Protein 1VB3 (pdb70)

GO terms:
  GO:0004795 threonine synthase activity (F, IDA)
  GO:0005829 cytosol (C, IDA)
  GO:0009088 L-threonine biosynthetic process (P, IMP)

Solvent-accessible surface area: 15725 Å² total; per-residue (Å²): 34,95,0,8,0,37,130,64,94,140,23,74,16,34,0,33,93,0,0,49,70,0,5,5,137,111,42,0,7,1,2,0,62,86,32,30,110,40,49,143,76,75,14,57,102,7,12,167,64,80,25,18,26,8,0,0,69,0,0,20,35,10,0,34,149,61,7,65,46,109,53,0,48,116,57,0,123,46,0,7,73,16,78,1,41,24,25,127,16,45,120,42,0,0,0,1,22,0,28,73,4,46,0,5,0,15,31,1,0,0,0,62,0,0,8,41,0,6,38,71,48,28,30,117,133,102,16,14,0,0,0,1,1,14,0,5,13,0,0,1,0,0,54,14,0,114,45,48,131,22,2,77,1,12,0,0,1,3,116,73,86,16,13,69,24,0,36,39,2,0,1,10,26,13,76,22,8,41,4,0,2,0,91,22,41,11,18,31,0,6,52,11,0,36,74,0,13,88,18,98,116,0,58,112,58,19,26,15,1,0,0,6,6,0,0,0,0,6,1,0,0,1,0,0,0,6,0,23,3,2,29,74,11,76,120,153,25,42,114,55,1,0,4,0,0,8,2,8,28,6,8,8,0,3,0,0,4,5,0,66,2,0,20,2,43,6,96,52,6,0,0,0,2,1,34,9,20,2,2,8,63,32,30,142,97,54,47,102,57,55,91,95,33,97,70,23,45,1,14,20,9,10,4,4,100,7,20,0,5,58,4,1,68,18,2,12,146,75,48,154,73,45,54,172,108,5,10,73,24,50,8,60,40,132,51,2,57,101,1,1,88,74,0,75,146,80,68,33,60,3,1,0,3,3,0,0,0,3,29,2,0,65,97,49,17,80,136,70,10,20,0,2,0,0,2,11,1,44,9,0,0,11,62,114,36,2,34,88,8,12,64,69,115,36,131,47,32,74,63,4,47,113,55,27,134,53,97,89,89,30,59,82,27,78,58,23,32,81,34,1,71,142,16,5,59,102,69,133

Organism: Escherichia coli (strain K12) (NCBI:txid83333)

Structure (mmCIF, N/CA/C/O backbone):
data_1VB3
#
_entry.id   1VB3
#
_cell.length_a   86.931
_cell.length_b   86.931
_cell.length_c   141.331
_cell.angle_alpha   90.00
_cell.angle_beta   90.00
_cell.angle_gamma   120.00
#
_symmetry.space_group_name_H-M   'P 31 2 1'
#
loop_
_entity.id
_entity.type
_entity.pdbx_description
1 polymer 'Threonine synthase'
2 non-polymer 'SULFATE ION'
3 non-polymer '2-OXO-5-PHOSPHONOPENTANOIC ACID'
4 water water
#
loop_
_atom_site.group_PDB
_atom_site.id
_atom_site.type_symbol
_atom_site.label_atom_id
_atom_site.label_alt_id
_atom_site.label_comp_id
_atom_site.label_asym_id
_atom_site.label_entity_id
_atom_site.label_seq_id
_atom_site.pdbx_PDB_ins_code
_atom_site.Cartn_x
_atom_site.Cartn_y
_atom_site.Cartn_z
_atom_site.occupancy
_atom_site.B_iso_or_equiv
_atom_site.auth_seq_id
_atom_site.auth_comp_id
_atom_site.auth_asym_id
_atom_site.auth_atom_id
_atom_site.pdbx_PDB_model_num
ATOM 1 N N . MET A 1 1 ? -11.193 46.148 -7.331 1.00 27.21 1 MET A N 1
ATOM 2 C CA . MET A 1 1 ? -9.787 46.366 -6.880 1.00 22.22 1 MET A CA 1
ATOM 3 C C . MET A 1 1 ? -8.958 45.088 -6.941 1.00 25.73 1 MET A C 1
ATOM 4 O O . MET A 1 1 ? -9.493 43.982 -6.874 1.00 26.48 1 MET A O 1
ATOM 9 N N . LYS A 1 2 ? -7.647 45.255 -7.076 1.00 29.91 2 LYS A N 1
ATOM 10 C CA . LYS A 1 2 ? -6.720 44.133 -7.127 1.00 27.76 2 LYS A CA 1
ATOM 11 C C . LYS A 1 2 ? -5.619 44.339 -6.096 1.00 28.03 2 LYS A C 1
ATOM 12 O O . LYS A 1 2 ? -5.133 45.453 -5.909 1.00 29.15 2 LYS A O 1
ATOM 18 N N . LEU A 1 3 ? -5.236 43.258 -5.426 1.00 25.02 3 LEU A N 1
ATOM 19 C CA . LEU A 1 3 ? -4.189 43.301 -4.411 1.00 28.17 3 LEU A CA 1
ATOM 20 C C . LEU A 1 3 ? -3.213 42.162 -4.681 1.00 25.88 3 LEU A C 1
ATOM 21 O O . LEU A 1 3 ? -3.550 41.196 -5.366 1.00 22.93 3 LEU A O 1
ATOM 26 N N . TYR A 1 4 ? -2.003 42.276 -4.145 1.00 22.68 4 TYR A N 1
ATOM 27 C CA . TYR A 1 4 ? -1.009 41.228 -4.320 1.00 24.87 4 TYR A CA 1
ATOM 28 C C . TYR A 1 4 ? -0.235 41.016 -3.029 1.00 22.47 4 TYR A C 1
ATOM 29 O O . TYR A 1 4 ? -0.141 41.915 -2.194 1.00 22.95 4 TYR A O 1
ATOM 38 N N . ASN A 1 5 ? 0.303 39.814 -2.868 1.00 23.63 5 ASN A N 1
ATOM 39 C CA . ASN A 1 5 ? 1.074 39.464 -1.685 1.00 27.33 5 ASN A CA 1
ATOM 40 C C . ASN A 1 5 ? 2.484 40.022 -1.854 1.00 29.01 5 ASN A C 1
ATOM 41 O O . ASN A 1 5 ? 3.157 39.728 -2.844 1.00 27.21 5 ASN A O 1
ATOM 46 N N . LEU A 1 6 ? 2.926 40.832 -0.897 1.00 26.46 6 LEU A N 1
ATOM 47 C CA . LEU A 1 6 ? 4.265 41.406 -0.962 1.00 27.08 6 LEU A CA 1
ATOM 48 C C . LEU A 1 6 ? 5.297 40.293 -1.108 1.00 29.79 6 LEU A C 1
ATOM 49 O O . LEU A 1 6 ? 6.407 40.520 -1.586 1.00 29.73 6 LEU A O 1
ATOM 54 N N . LYS A 1 7 ? 4.917 39.089 -0.693 1.00 31.17 7 LYS A N 1
ATOM 55 C CA . LYS A 1 7 ? 5.797 37.931 -0.771 1.00 33.30 7 LYS A CA 1
ATOM 56 C C . LYS A 1 7 ? 5.608 37.146 -2.068 1.00 34.94 7 LYS A C 1
ATOM 57 O O . LYS A 1 7 ? 6.416 36.281 -2.401 1.00 35.96 7 LYS A O 1
ATOM 63 N N . ASP A 1 8 ? 4.538 37.447 -2.796 1.00 35.78 8 ASP A N 1
ATOM 64 C CA . ASP A 1 8 ? 4.257 36.765 -4.056 1.00 35.71 8 ASP A CA 1
ATOM 65 C C . ASP A 1 8 ? 3.413 37.655 -4.958 1.00 34.11 8 ASP A C 1
ATOM 66 O O . ASP A 1 8 ? 2.186 37.659 -4.865 1.00 33.72 8 ASP A O 1
ATOM 71 N N . HIS A 1 9 ? 4.079 38.404 -5.831 1.00 36.67 9 HIS A N 1
ATOM 72 C CA . HIS A 1 9 ? 3.406 39.314 -6.754 1.00 42.16 9 HIS A CA 1
ATOM 73 C C . HIS A 1 9 ? 2.387 38.633 -7.664 1.00 40.20 9 HIS A C 1
ATOM 74 O O . HIS A 1 9 ? 1.538 39.298 -8.257 1.00 38.04 9 HIS A O 1
ATOM 81 N N . ASN A 1 10 ? 2.473 37.311 -7.777 1.00 38.41 10 ASN A N 1
ATOM 82 C CA . ASN A 1 10 ? 1.549 36.564 -8.621 1.00 41.04 10 ASN A CA 1
ATOM 83 C C . ASN A 1 10 ? 0.292 36.140 -7.869 1.00 40.11 10 ASN A C 1
ATOM 84 O O . ASN A 1 10 ? -0.732 35.842 -8.484 1.00 39.06 10 ASN A O 1
ATOM 89 N N . GLU A 1 11 ? 0.373 36.107 -6.541 1.00 36.19 11 GLU A N 1
ATOM 90 C CA . GLU A 1 11 ? -0.783 35.757 -5.722 1.00 33.37 11 GLU A CA 1
ATOM 91 C C . GLU A 1 11 ? -1.611 37.031 -5.611 1.00 32.65 11 GLU A C 1
ATOM 92 O O . GLU A 1 11 ? -1.242 37.949 -4.879 1.00 33.27 11 GLU A O 1
ATOM 98 N N . GLN A 1 12 ? -2.724 37.090 -6.335 1.00 30.60 12 GLN A N 1
ATOM 99 C CA . GLN A 1 12 ? -3.559 38.285 -6.322 1.00 30.38 12 GLN A CA 1
ATOM 100 C C . GLN A 1 12 ? -4.988 38.034 -5.854 1.00 30.57 12 GLN A C 1
ATOM 101 O O . GLN A 1 12 ? -5.525 36.940 -6.019 1.00 31.06 12 GLN A O 1
ATOM 107 N N . VAL A 1 13 ? -5.600 39.061 -5.272 1.00 24.36 13 VAL A N 1
ATOM 108 C CA . VAL A 1 13 ? -6.970 38.962 -4.786 1.00 24.16 13 VAL A CA 1
ATOM 109 C C . VAL A 1 13 ? -7.682 40.303 -4.905 1.00 27.11 13 VAL A C 1
ATOM 110 O O . VAL A 1 13 ? -7.046 41.354 -4.981 1.00 24.54 13 VAL A O 1
ATOM 114 N N . SER A 1 14 ? -9.008 40.256 -4.924 1.00 21.38 14 SER A N 1
ATOM 115 C CA . SER A 1 14 ? -9.813 41.464 -5.016 1.00 21.94 14 SER A CA 1
ATOM 116 C C . SER A 1 14 ? -9.922 42.077 -3.624 1.00 18.81 14 SER A C 1
ATOM 117 O O . SER A 1 14 ? -9.382 41.539 -2.661 1.00 20.93 14 SER A O 1
ATOM 120 N N . PHE A 1 15 ? -10.614 43.206 -3.518 1.00 21.37 15 PHE A N 1
ATOM 121 C CA . PHE A 1 15 ? -10.788 43.862 -2.228 1.00 21.06 15 PHE A CA 1
ATOM 122 C C . PHE A 1 15 ? -11.618 42.958 -1.324 1.00 23.36 15 PHE A C 1
ATOM 123 O O . PHE A 1 15 ? -11.325 42.809 -0.138 1.00 29.38 15 PHE A O 1
ATOM 131 N N . ALA A 1 16 ? -12.652 42.352 -1.900 1.00 25.69 16 ALA A N 1
ATOM 132 C CA . ALA A 1 16 ? -13.544 41.461 -1.164 1.00 24.70 16 ALA A CA 1
ATOM 133 C C . ALA A 1 16 ? -12.797 40.276 -0.559 1.00 21.77 16 ALA A C 1
ATOM 134 O O . ALA A 1 16 ? -13.021 39.921 0.597 1.00 28.46 16 ALA A O 1
ATOM 136 N N . GLN A 1 17 ? -11.914 39.666 -1.342 1.00 23.28 17 GLN A N 1
ATOM 137 C CA . GLN A 1 17 ? -11.144 38.521 -0.869 1.00 26.99 17 GLN A CA 1
ATOM 138 C C . GLN A 1 17 ? -10.125 38.939 0.184 1.00 26.00 17 GLN A C 1
ATOM 139 O O . GLN A 1 17 ? -9.917 38.236 1.171 1.00 26.51 17 GLN A O 1
ATOM 145 N N . ALA A 1 18 ? -9.487 40.083 -0.034 1.00 25.12 18 ALA A N 1
ATOM 146 C CA . ALA A 1 18 ? -8.494 40.591 0.905 1.00 24.46 18 ALA A CA 1
ATOM 147 C C . ALA A 1 18 ? -9.131 40.881 2.265 1.00 19.86 18 ALA A C 1
ATOM 148 O O . ALA A 1 18 ? -8.546 40.591 3.307 1.00 24.20 18 ALA A O 1
ATOM 150 N N . VAL A 1 19 ? -10.331 41.450 2.242 1.00 20.33 19 VAL A N 1
ATOM 151 C CA . VAL A 1 19 ? -11.049 41.794 3.468 1.00 22.17 19 VAL A CA 1
ATOM 152 C C . VAL A 1 19 ? -11.467 40.588 4.308 1.00 23.90 19 VAL A C 1
ATOM 153 O O . VAL A 1 19 ? -11.438 40.645 5.537 1.00 23.33 19 VAL A O 1
ATOM 157 N N . THR A 1 20 ? -11.853 39.503 3.645 1.00 22.28 20 THR A N 1
ATOM 158 C CA . THR A 1 20 ? -12.298 38.296 4.334 1.00 21.07 20 THR A CA 1
ATOM 159 C C . THR A 1 20 ? -11.179 37.287 4.584 1.00 26.44 20 THR A C 1
ATOM 160 O O . THR A 1 20 ? -11.312 36.398 5.427 1.00 28.55 20 THR A O 1
ATOM 164 N N . GLN A 1 21 ? -10.078 37.427 3.853 1.00 27.94 21 GLN A N 1
ATOM 165 C CA . GLN A 1 21 ? -8.944 36.520 3.997 1.00 25.97 21 GLN A CA 1
ATOM 166 C C . GLN A 1 21 ? -7.904 37.098 4.960 1.00 29.60 21 GLN A C 1
ATOM 167 O O . GLN A 1 21 ? -7.213 36.357 5.665 1.00 24.99 21 GLN A O 1
ATOM 173 N N . GLY A 1 22 ? -7.796 38.423 4.980 1.00 22.75 22 GLY A N 1
ATOM 174 C CA . GLY A 1 22 ? -6.847 39.078 5.861 1.00 23.91 22 GLY A CA 1
ATOM 175 C C . GLY A 1 22 ? -5.405 38.957 5.408 1.00 26.08 22 GLY A C 1
ATOM 176 O O . GLY A 1 22 ? -4.866 39.875 4.787 1.00 22.09 22 GLY A O 1
ATOM 177 N N . LEU A 1 23 ? -4.782 37.824 5.722 1.00 22.46 23 LEU A N 1
ATOM 178 C CA . LEU A 1 23 ? -3.391 37.570 5.358 1.00 20.75 23 LEU A CA 1
ATOM 179 C C . LEU A 1 23 ? -3.241 36.746 4.090 1.00 24.89 23 LEU A C 1
ATOM 180 O O . LEU A 1 23 ? -4.071 35.888 3.787 1.00 23.34 23 LEU A O 1
ATOM 185 N N . GLY A 1 24 ? -2.165 37.012 3.358 1.00 23.85 24 GLY A N 1
ATOM 186 C CA . GLY A 1 24 ? -1.887 36.267 2.147 1.00 26.14 24 GLY A CA 1
ATOM 187 C C . GLY A 1 24 ? -1.069 35.064 2.561 1.00 31.15 24 GLY A C 1
ATOM 188 O O . GLY A 1 24 ? -0.775 34.905 3.747 1.00 31.34 24 GLY A O 1
ATOM 189 N N . LYS A 1 25 ? -0.694 34.220 1.606 1.00 34.61 25 LYS A N 1
ATOM 190 C CA . LYS A 1 25 ? 0.093 33.032 1.920 1.00 39.93 25 LYS A CA 1
ATOM 191 C C . LYS A 1 25 ? 1.415 33.391 2.595 1.00 37.58 25 LYS A C 1
ATOM 192 O O . LYS A 1 25 ? 1.933 34.495 2.419 1.00 33.38 25 LYS A O 1
ATOM 198 N N . ASN A 1 26 ? 1.945 32.451 3.373 1.00 36.04 26 ASN A N 1
ATOM 199 C CA . ASN A 1 26 ? 3.209 32.637 4.081 1.00 33.40 26 ASN A CA 1
ATOM 200 C C . ASN A 1 26 ? 3.231 33.880 4.965 1.00 33.47 26 ASN A C 1
ATOM 201 O O . ASN A 1 26 ? 4.278 34.502 5.148 1.00 29.32 26 ASN A O 1
ATOM 206 N N . GLN A 1 27 ? 2.072 34.236 5.511 1.00 30.43 27 GLN A N 1
ATOM 207 C CA . GLN A 1 27 ? 1.953 35.399 6.387 1.00 31.53 27 GLN A CA 1
ATOM 208 C C . GLN A 1 27 ? 2.414 36.687 5.708 1.00 27.95 27 GLN A C 1
ATOM 209 O O . GLN A 1 27 ? 3.014 37.557 6.343 1.00 27.20 27 GLN A O 1
ATOM 215 N N . GLY A 1 28 ? 2.134 36.799 4.413 1.00 27.59 28 GLY A N 1
ATOM 216 C CA . GLY A 1 28 ? 2.517 37.987 3.674 1.00 24.72 28 GLY A CA 1
ATOM 217 C C . GLY A 1 28 ? 1.372 38.979 3.616 1.00 25.39 28 GLY A C 1
ATOM 218 O O . GLY A 1 28 ? 0.214 38.587 3.480 1.00 24.15 28 GLY A O 1
ATOM 219 N N . LEU A 1 29 ? 1.691 40.264 3.722 1.00 22.18 29 LEU A N 1
ATOM 220 C CA . LEU A 1 29 ? 0.681 41.313 3.686 1.00 21.98 29 LEU A CA 1
ATOM 221 C C . LEU A 1 29 ? 0.264 41.662 2.262 1.00 22.96 29 LEU A C 1
ATOM 222 O O . LEU A 1 29 ? 1.081 41.642 1.340 1.00 26.57 29 LEU A O 1
ATOM 227 N N . PHE A 1 30 ? -1.013 41.986 2.092 1.00 22.47 30 PHE A N 1
ATOM 228 C CA . PHE A 1 30 ? -1.542 42.360 0.787 1.00 23.02 30 PHE A CA 1
ATOM 229 C C . PHE A 1 30 ? -1.248 43.831 0.523 1.00 28.01 30 PHE A C 1
ATOM 230 O O . PHE A 1 30 ? -1.325 44.660 1.431 1.00 23.72 30 PHE A O 1
ATOM 238 N N . PHE A 1 31 ? -0.911 44.149 -0.723 1.00 26.13 31 PHE A N 1
ATOM 239 C CA . PHE A 1 31 ? -0.603 45.521 -1.111 1.00 24.17 31 PHE A CA 1
ATOM 240 C C . PHE A 1 31 ? -1.421 45.888 -2.350 1.00 21.61 31 PHE A C 1
ATOM 241 O O . PHE A 1 31 ? -1.570 45.077 -3.264 1.00 25.19 31 PHE A O 1
ATOM 249 N N . PRO A 1 32 ? -1.966 47.114 -2.393 1.00 21.86 32 PRO A N 1
ATOM 250 C CA . PRO A 1 32 ? -2.765 47.556 -3.542 1.00 25.99 32 PRO A CA 1
ATOM 251 C C . PRO A 1 32 ? -2.007 47.350 -4.850 1.00 27.35 32 PRO A C 1
ATOM 252 O O . PRO A 1 32 ? -0.861 47.779 -4.978 1.00 23.35 32 PRO A O 1
ATOM 256 N N . HIS A 1 33 ? -2.642 46.690 -5.815 1.00 25.08 33 HIS A N 1
ATOM 257 C CA . HIS A 1 33 ? -1.995 46.447 -7.099 1.00 25.55 33 HIS A CA 1
ATOM 258 C C . HIS A 1 33 ? -1.863 47.763 -7.851 1.00 25.78 33 HIS A C 1
ATOM 259 O O . HIS A 1 33 ? -0.869 48.002 -8.536 1.00 22.59 33 HIS A O 1
ATOM 266 N N . ASP A 1 34 ? -2.871 48.617 -7.716 1.00 24.04 34 ASP A N 1
ATOM 267 C CA . ASP A 1 34 ? -2.853 49.912 -8.378 1.00 31.14 34 ASP A CA 1
ATOM 268 C C . ASP A 1 34 ? -2.860 51.025 -7.344 1.00 33.50 34 ASP A C 1
ATOM 269 O O . ASP A 1 34 ? -3.581 50.958 -6.344 1.00 29.46 34 ASP A O 1
ATOM 274 N N . LEU A 1 35 ? -2.043 52.043 -7.584 1.00 33.51 35 LEU A N 1
ATOM 275 C CA . LEU A 1 35 ? -1.963 53.187 -6.691 1.00 31.10 35 LEU A CA 1
ATOM 276 C C . LEU A 1 35 ? -2.622 54.366 -7.394 1.00 28.13 35 LEU A C 1
ATOM 277 O O . LEU A 1 35 ? -1.963 55.134 -8.094 1.00 30.80 35 LEU A O 1
ATOM 282 N N . PRO A 1 36 ? -3.944 54.518 -7.219 1.00 31.15 36 PRO A N 1
ATOM 283 C CA . PRO A 1 36 ? -4.685 55.613 -7.848 1.00 28.08 36 PRO A CA 1
ATOM 284 C C . PRO A 1 36 ? -4.083 56.984 -7.565 1.00 33.70 36 PRO A C 1
ATOM 285 O O . PRO A 1 36 ? -3.422 57.194 -6.544 1.00 30.16 36 PRO A O 1
ATOM 289 N N . GLU A 1 37 ? -4.321 57.910 -8.487 1.00 33.48 37 GLU A N 1
ATOM 290 C CA . GLU A 1 37 ? -3.805 59.265 -8.385 1.00 30.49 37 GLU A CA 1
ATOM 291 C C . GLU A 1 37 ? -4.850 60.299 -8.779 1.00 27.96 37 GLU A C 1
ATOM 292 O O . GLU A 1 37 ? -5.172 60.434 -9.957 1.00 30.54 37 GLU A O 1
ATOM 298 N N . PHE A 1 38 ? -5.382 61.023 -7.801 1.00 27.88 38 PHE A N 1
ATOM 299 C CA . PHE A 1 38 ? -6.363 62.059 -8.097 1.00 29.72 38 PHE A CA 1
ATOM 300 C C . PHE A 1 38 ? -5.618 63.232 -8.717 1.00 31.00 38 PHE A C 1
ATOM 301 O O . PHE A 1 38 ? -4.407 63.367 -8.539 1.00 30.54 38 PHE A O 1
ATOM 309 N N . SER A 1 39 ? -6.336 64.074 -9.449 1.00 29.36 39 SER A N 1
ATOM 310 C CA . SER A 1 39 ? -5.718 65.237 -10.066 1.00 28.44 39 SER A CA 1
ATOM 311 C C . SER A 1 39 ? -5.760 66.378 -9.061 1.00 28.29 39 SER A C 1
ATOM 312 O O . SER A 1 39 ? -6.531 66.345 -8.101 1.00 23.53 39 SER A O 1
ATOM 315 N N . LEU A 1 40 ? -4.926 67.385 -9.286 1.00 33.68 40 LEU A N 1
ATOM 316 C CA . LEU A 1 40 ? -4.874 68.541 -8.407 1.00 33.83 40 LEU A CA 1
ATOM 317 C C . LEU A 1 40 ? -6.251 69.182 -8.264 1.00 32.33 40 LEU A C 1
ATOM 318 O O . LEU A 1 40 ? -6.600 69.691 -7.197 1.00 37.76 40 LEU A O 1
ATOM 323 N N . THR A 1 41 ? -7.035 69.148 -9.339 1.00 34.25 41 THR A N 1
ATOM 324 C CA . THR A 1 41 ? -8.376 69.727 -9.326 1.00 35.36 41 THR A CA 1
ATOM 325 C C . THR A 1 41 ? -9.317 68.886 -8.469 1.00 33.01 41 THR A C 1
ATOM 326 O O . THR A 1 41 ? -10.079 69.419 -7.659 1.00 29.14 41 THR A O 1
ATOM 330 N N . GLU A 1 42 ? -9.266 67.571 -8.656 1.00 28.47 42 GLU A N 1
ATOM 331 C CA . GLU A 1 42 ? -10.107 66.660 -7.890 1.00 29.37 42 GLU A CA 1
ATOM 332 C C . GLU A 1 42 ? -9.772 66.788 -6.407 1.00 23.16 42 GLU A C 1
ATOM 333 O O . GLU A 1 42 ? -10.661 66.928 -5.569 1.00 26.42 42 GLU A O 1
ATOM 339 N N . ILE A 1 43 ? -8.481 66.741 -6.096 1.00 27.08 43 ILE A N 1
ATOM 340 C CA . ILE A 1 43 ? -8.004 66.870 -4.724 1.00 27.20 43 ILE A CA 1
ATOM 341 C C . ILE A 1 43 ? -8.546 68.162 -4.126 1.00 28.58 43 ILE A C 1
ATOM 342 O O . ILE A 1 43 ? -9.056 68.181 -3.007 1.00 34.19 43 ILE A O 1
ATOM 347 N N . ASP A 1 44 ? -8.435 69.239 -4.893 1.00 34.27 44 ASP A N 1
ATOM 348 C CA . ASP A 1 44 ? -8.906 70.550 -4.473 1.00 33.53 44 ASP A CA 1
ATOM 349 C C . ASP A 1 44 ? -10.406 70.509 -4.180 1.00 34.38 44 ASP A C 1
ATOM 350 O O . ASP A 1 44 ? -10.881 71.127 -3.227 1.00 32.83 44 ASP A O 1
ATOM 355 N N . GLU A 1 45 ? -11.144 69.768 -5.001 1.00 35.86 45 GLU A N 1
ATOM 356 C CA . GLU A 1 45 ? -12.590 69.648 -4.839 1.00 33.72 45 GLU A CA 1
ATOM 357 C C . GLU A 1 45 ? -12.993 68.723 -3.689 1.00 35.50 45 GLU A C 1
ATOM 358 O O . GLU A 1 45 ? -13.929 69.023 -2.944 1.00 31.70 45 GLU A O 1
ATOM 364 N N . MET A 1 46 ? -12.291 67.602 -3.546 1.00 28.69 46 MET A N 1
ATOM 365 C CA . MET A 1 46 ? -12.598 66.646 -2.484 1.00 32.63 46 MET A CA 1
ATOM 366 C C . MET A 1 46 ? -12.494 67.271 -1.096 1.00 27.09 46 MET A C 1
ATOM 367 O O . MET A 1 46 ? -13.291 66.971 -0.208 1.00 25.71 46 MET A O 1
ATOM 372 N N . LEU A 1 47 ? -11.504 68.138 -0.918 1.00 28.93 47 LEU A N 1
ATOM 373 C CA . LEU A 1 47 ? -11.276 68.797 0.363 1.00 32.35 47 LEU A CA 1
ATOM 374 C C . LEU A 1 47 ? -12.417 69.714 0.802 1.00 34.49 47 LEU A C 1
ATOM 375 O O . LEU A 1 47 ? -12.518 70.060 1.979 1.00 39.43 47 LEU A O 1
ATOM 380 N N . LYS A 1 48 ? -13.278 70.102 -0.136 1.00 34.19 48 LYS A N 1
ATOM 381 C CA . LYS A 1 48 ? -14.400 70.980 0.184 1.00 33.21 48 LYS A CA 1
ATOM 382 C C . LYS A 1 48 ? -15.637 70.184 0.584 1.00 31.95 48 LYS A C 1
ATOM 383 O O . LYS A 1 48 ? -16.583 70.728 1.151 1.00 28.04 48 LYS A O 1
ATOM 389 N N . LEU A 1 49 ? -15.625 68.892 0.283 1.00 34.65 49 LEU A N 1
ATOM 390 C CA . LEU A 1 49 ? -16.746 68.025 0.619 1.00 35.46 49 LEU A CA 1
ATOM 391 C C . LEU A 1 49 ? -16.689 67.666 2.100 1.00 30.88 49 LEU A C 1
ATOM 392 O O . LEU A 1 49 ? -15.630 67.743 2.722 1.00 29.29 49 LEU A O 1
ATOM 397 N N . ASP A 1 50 ? -17.828 67.284 2.667 1.00 33.49 50 ASP A N 1
ATOM 398 C CA . ASP A 1 50 ? -17.874 66.908 4.074 1.00 33.31 50 ASP A CA 1
ATOM 399 C C . ASP A 1 50 ? -17.004 65.670 4.286 1.00 31.40 50 ASP A C 1
ATOM 400 O O . ASP A 1 50 ? -16.667 64.967 3.334 1.00 29.98 50 ASP A O 1
ATOM 405 N N . PHE A 1 51 ? -16.643 65.414 5.538 1.00 29.85 51 PHE A N 1
ATOM 406 C CA . PHE A 1 51 ? -15.793 64.281 5.889 1.00 28.21 51 PHE A CA 1
ATOM 407 C C . PHE A 1 51 ? -16.269 62.939 5.331 1.00 27.47 51 PHE A C 1
ATOM 408 O O . PHE A 1 51 ? -15.524 62.252 4.632 1.00 27.66 51 PHE A O 1
ATOM 416 N N . VAL A 1 52 ? -17.507 62.570 5.636 1.00 24.26 52 VAL A N 1
ATOM 417 C CA . VAL A 1 52 ? -18.060 61.299 5.177 1.00 27.30 52 VAL A CA 1
ATOM 418 C C . VAL A 1 52 ? -18.022 61.092 3.661 1.00 27.76 52 VAL A C 1
ATOM 419 O O . VAL A 1 52 ? -17.484 60.092 3.183 1.00 23.15 52 VAL A O 1
ATOM 423 N N . THR A 1 53 ? -18.591 62.030 2.907 1.00 32.45 53 THR A N 1
ATOM 424 C CA . THR A 1 53 ? -18.622 61.920 1.450 1.00 26.94 53 THR A CA 1
ATOM 425 C C . THR A 1 53 ? -17.222 61.877 0.855 1.00 26.25 53 THR A C 1
ATOM 426 O O . THR A 1 53 ? -16.963 61.128 -0.087 1.00 25.65 53 THR A O 1
ATOM 430 N N . ARG A 1 54 ? -16.319 62.681 1.405 1.00 22.93 54 ARG A N 1
ATOM 431 C CA . ARG A 1 54 ? -14.950 62.717 0.910 1.00 23.67 54 ARG A CA 1
ATOM 432 C C . ARG A 1 54 ? -14.280 61.362 1.096 1.00 23.48 54 ARG A C 1
ATOM 433 O O . ARG A 1 54 ? -13.645 60.839 0.178 1.00 24.20 54 ARG A O 1
ATOM 441 N N . SER A 1 55 ? -14.420 60.803 2.295 1.00 27.94 55 SER A N 1
ATOM 442 C CA . SER A 1 55 ? -13.826 59.509 2.616 1.00 24.61 55 SER A CA 1
ATOM 443 C C . SER A 1 55 ? -14.302 58.437 1.644 1.00 25.45 55 SER A C 1
ATOM 444 O O . SER A 1 55 ? -13.513 57.610 1.179 1.00 21.83 55 SER A O 1
ATOM 447 N N . ALA A 1 56 ? -15.597 58.462 1.340 1.00 30.36 56 ALA A N 1
ATOM 448 C CA . ALA A 1 56 ? -16.197 57.498 0.423 1.00 25.77 56 ALA A CA 1
ATOM 449 C C . ALA A 1 56 ? -15.489 57.509 -0.928 1.00 24.97 56 ALA A C 1
ATOM 450 O O . ALA A 1 56 ? -15.149 56.454 -1.466 1.00 23.12 56 ALA A O 1
ATOM 452 N N . LYS A 1 57 ? -15.268 58.702 -1.475 1.00 24.41 57 LYS A N 1
ATOM 453 C CA . LYS A 1 57 ? -14.595 58.833 -2.763 1.00 29.06 57 LYS A CA 1
ATOM 454 C C . LYS A 1 57 ? -13.184 58.264 -2.704 1.00 26.05 57 LYS A C 1
ATOM 455 O O . LYS A 1 57 ? -12.799 57.449 -3.541 1.00 29.79 57 LYS A O 1
ATOM 461 N N . ILE A 1 58 ? -12.417 58.699 -1.710 1.00 27.78 58 ILE A N 1
ATOM 462 C CA . ILE A 1 58 ? -11.049 58.231 -1.536 1.00 25.20 58 ILE A CA 1
ATOM 463 C C . ILE A 1 58 ? -11.004 56.709 -1.556 1.00 26.80 58 ILE A C 1
ATOM 464 O O . ILE A 1 58 ? -10.167 56.111 -2.229 1.00 26.50 58 ILE A O 1
ATOM 469 N N . LEU A 1 59 ? -11.914 56.093 -0.808 1.00 27.62 59 LEU A N 1
ATOM 470 C CA . LEU A 1 59 ? -11.988 54.642 -0.718 1.00 24.00 59 LEU A CA 1
ATOM 471 C C . LEU A 1 59 ? -12.417 54.001 -2.031 1.00 21.87 59 LEU A C 1
ATOM 472 O O . LEU A 1 59 ? -11.890 52.958 -2.419 1.00 23.54 59 LEU A O 1
ATOM 477 N N . SER A 1 60 ? -13.373 54.627 -2.712 1.00 21.86 60 SER A N 1
ATOM 478 C CA . SER A 1 60 ? -13.857 54.113 -3.986 1.00 25.27 60 SER A CA 1
ATOM 479 C C . SER A 1 60 ? -12.720 54.107 -5.000 1.00 23.81 60 SER A C 1
ATOM 480 O O . SER A 1 60 ? -12.662 53.246 -5.878 1.00 26.64 60 SER A O 1
ATOM 483 N N . ALA A 1 61 ? -11.813 55.069 -4.868 1.00 22.50 61 ALA A N 1
ATOM 484 C CA . ALA A 1 61 ? -10.674 55.170 -5.771 1.00 22.54 61 ALA A CA 1
ATOM 485 C C . ALA A 1 61 ? -9.886 53.861 -5.794 1.00 22.21 61 ALA A C 1
ATOM 486 O O . ALA A 1 61 ? -9.275 53.515 -6.804 1.00 25.82 61 ALA A O 1
ATOM 488 N N . PHE A 1 62 ? -9.899 53.136 -4.678 1.00 24.87 62 PHE A N 1
ATOM 489 C CA . PHE A 1 62 ? -9.187 51.862 -4.598 1.00 26.29 62 PHE A CA 1
ATOM 490 C C . PHE A 1 62 ? -10.120 50.691 -4.871 1.00 25.60 62 PHE A C 1
ATOM 491 O O . PHE A 1 62 ? -9.867 49.873 -5.756 1.00 24.43 62 PHE A O 1
ATOM 499 N N . ILE A 1 63 ? -11.197 50.620 -4.097 1.00 25.76 63 ILE A N 1
ATOM 500 C CA . ILE A 1 63 ? -12.174 49.546 -4.215 1.00 33.11 63 ILE A CA 1
ATOM 501 C C . ILE A 1 63 ? -12.667 49.332 -5.647 1.00 34.08 63 ILE A C 1
ATOM 502 O O . ILE A 1 63 ? -12.815 48.195 -6.093 1.00 32.82 63 ILE A O 1
ATOM 507 N N . GLY A 1 64 ? -12.922 50.423 -6.361 1.00 31.81 64 GLY A N 1
ATOM 508 C CA . GLY A 1 64 ? -13.374 50.315 -7.737 1.00 31.57 64 GLY A CA 1
ATOM 509 C C . GLY A 1 64 ? -14.804 49.846 -7.941 1.00 30.28 64 GLY A C 1
ATOM 510 O O . GLY A 1 64 ? -15.717 50.259 -7.225 1.00 27.44 64 GLY A O 1
ATOM 511 N N . ASP A 1 65 ? -14.996 48.980 -8.931 1.00 31.25 65 ASP A N 1
ATOM 512 C CA . ASP A 1 65 ? -16.319 48.458 -9.260 1.00 39.02 65 ASP A CA 1
ATOM 513 C C . ASP A 1 65 ? -16.898 47.505 -8.221 1.00 37.62 65 ASP A C 1
ATOM 514 O O . ASP A 1 65 ? -18.118 47.365 -8.120 1.00 36.75 65 ASP A O 1
ATOM 519 N N . GLU A 1 66 ? -16.034 46.849 -7.451 1.00 34.97 66 GLU A N 1
ATOM 520 C CA . GLU A 1 66 ? -16.500 45.900 -6.445 1.00 33.82 66 GLU A CA 1
ATOM 521 C C . GLU A 1 66 ? -17.646 46.452 -5.603 1.00 29.66 66 GLU A C 1
ATOM 522 O O . GLU A 1 66 ? -18.591 45.731 -5.291 1.00 31.52 66 GLU A O 1
ATOM 528 N N . ILE A 1 67 ? -17.568 47.727 -5.237 1.00 28.31 67 ILE A N 1
ATOM 529 C CA . ILE A 1 67 ? -18.623 48.336 -4.432 1.00 28.18 67 ILE A CA 1
ATOM 530 C C . ILE A 1 67 ? -18.969 49.747 -4.900 1.00 30.50 67 ILE A C 1
ATOM 531 O O . ILE A 1 67 ? -18.096 50.608 -5.007 1.00 37.89 67 ILE A O 1
ATOM 536 N N . PRO A 1 68 ? -20.256 50.000 -5.179 1.00 30.97 68 PRO A N 1
ATOM 537 C CA . PRO A 1 68 ? -20.704 51.320 -5.634 1.00 32.53 68 PRO A CA 1
ATOM 538 C C . PRO A 1 68 ? -20.401 52.387 -4.586 1.00 33.95 68 PRO A C 1
ATOM 539 O O . PRO A 1 68 ? -20.697 52.206 -3.405 1.00 32.98 68 PRO A O 1
ATOM 543 N N . GLN A 1 69 ? -19.813 53.496 -5.021 1.00 37.31 69 GLN A N 1
ATOM 544 C CA . GLN A 1 69 ? -19.471 54.585 -4.115 1.00 37.10 69 GLN A CA 1
ATOM 545 C C . GLN A 1 69 ? -20.661 55.029 -3.266 1.00 35.32 69 GLN A C 1
ATOM 546 O O . GLN A 1 69 ? -20.489 55.467 -2.128 1.00 30.89 69 GLN A O 1
ATOM 552 N N . GLU A 1 70 ? -21.865 54.913 -3.819 1.00 37.48 70 GLU A N 1
ATOM 553 C CA . GLU A 1 70 ? -23.075 55.305 -3.101 1.00 38.81 70 GLU A CA 1
ATOM 554 C C . GLU A 1 70 ? -23.243 54.444 -1.851 1.00 36.34 70 GLU A C 1
ATOM 555 O O . GLU A 1 70 ? -23.495 54.956 -0.760 1.00 31.96 70 GLU A O 1
ATOM 561 N N . ILE A 1 71 ? -23.104 53.133 -2.018 1.00 33.96 71 ILE A N 1
ATOM 562 C CA . ILE A 1 71 ? -23.226 52.205 -0.900 1.00 35.77 71 ILE A CA 1
ATOM 563 C C . ILE A 1 71 ? -22.088 52.487 0.073 1.00 31.74 71 ILE A C 1
ATOM 564 O O . ILE A 1 71 ? -22.276 52.496 1.289 1.00 27.69 71 ILE A O 1
ATOM 569 N N . LEU A 1 72 ? -20.909 52.729 -0.485 1.00 29.10 72 LEU A N 1
ATOM 570 C CA . LEU A 1 72 ? -19.721 53.012 0.302 1.00 30.89 72 LEU A CA 1
ATOM 571 C C . LEU A 1 72 ? -19.942 54.228 1.204 1.00 28.15 72 LEU A C 1
ATOM 572 O O . LEU A 1 72 ? -19.407 54.293 2.308 1.00 29.89 72 LEU A O 1
ATOM 577 N N . GLU A 1 73 ? -20.733 55.187 0.731 1.00 29.16 73 GLU A N 1
ATOM 578 C CA . GLU A 1 73 ? -21.024 56.386 1.513 1.00 28.24 73 GLU A CA 1
ATOM 579 C C . GLU A 1 73 ? -21.840 56.033 2.747 1.00 31.99 73 GLU A C 1
ATOM 580 O O . GLU A 1 73 ? -21.604 56.563 3.834 1.00 30.03 73 GLU A O 1
ATOM 586 N N . GLU A 1 74 ? -22.810 55.143 2.564 1.00 27.64 74 GLU A N 1
ATOM 587 C CA . GLU A 1 74 ? -23.675 54.708 3.650 1.00 29.41 74 GLU A CA 1
ATOM 588 C C . GLU A 1 74 ? -22.894 53.959 4.723 1.00 22.19 74 GLU A C 1
ATOM 589 O O . GLU A 1 74 ? -23.082 54.197 5.913 1.00 27.42 74 GLU A O 1
ATOM 595 N N . ARG A 1 75 ? -22.019 53.054 4.297 1.00 25.92 75 ARG A N 1
ATOM 596 C CA . ARG A 1 75 ? -21.219 52.266 5.228 1.00 29.24 75 ARG A CA 1
ATOM 597 C C . ARG A 1 75 ? -20.237 53.146 5.997 1.00 29.14 75 ARG A C 1
ATOM 598 O O . ARG A 1 75 ? -20.019 52.947 7.190 1.00 29.58 75 ARG A O 1
ATOM 606 N N . VAL A 1 76 ? -19.646 54.118 5.306 1.00 32.08 76 VAL A N 1
ATOM 607 C CA . VAL A 1 76 ? -18.695 55.033 5.927 1.00 28.59 76 VAL A CA 1
ATOM 608 C C . VAL A 1 76 ? -19.410 55.964 6.901 1.00 28.73 76 VAL A C 1
ATOM 609 O O . VAL A 1 76 ? -18.899 56.261 7.980 1.00 33.12 76 VAL A O 1
ATOM 613 N N . ARG A 1 77 ? -20.594 56.424 6.514 1.00 29.58 77 ARG A N 1
ATOM 614 C CA . ARG A 1 77 ? -21.372 57.316 7.359 1.00 30.23 77 ARG A CA 1
ATOM 615 C C . ARG A 1 77 ? -21.732 56.597 8.657 1.00 28.83 77 ARG A C 1
ATOM 616 O O . ARG A 1 77 ? -21.879 57.223 9.706 1.00 27.82 77 ARG A O 1
ATOM 624 N N . ALA A 1 78 ? -21.869 55.278 8.578 1.00 25.77 78 ALA A N 1
ATOM 625 C CA . ALA A 1 78 ? -22.206 54.474 9.746 1.00 26.28 78 ALA A CA 1
ATOM 626 C C . ALA A 1 78 ? -20.982 54.294 10.640 1.00 21.12 78 ALA A C 1
ATOM 627 O O . ALA A 1 78 ? -21.080 54.389 11.862 1.00 25.70 78 ALA A O 1
ATOM 629 N N . ALA A 1 79 ? -19.833 54.046 10.018 1.00 20.60 79 ALA A N 1
ATOM 630 C CA . ALA A 1 79 ? -18.581 53.844 10.740 1.00 21.85 79 ALA A CA 1
ATOM 631 C C . ALA A 1 79 ? -18.007 55.142 11.315 1.00 23.20 79 ALA A C 1
ATOM 632 O O . ALA A 1 79 ? -17.764 55.239 12.519 1.00 20.60 79 ALA A O 1
ATOM 634 N N . PHE A 1 80 ? -17.785 56.132 10.454 1.00 17.98 80 PHE A N 1
ATOM 635 C CA . PHE A 1 80 ? -17.238 57.417 10.888 1.00 22.65 80 PHE A CA 1
ATOM 636 C C . PHE A 1 80 ? -18.302 58.275 11.574 1.00 24.10 80 PHE A C 1
ATOM 637 O O . PHE A 1 80 ? -18.621 59.367 11.103 1.00 25.33 80 PHE A O 1
ATOM 645 N N . ALA A 1 81 ? -18.843 57.787 12.685 1.00 28.11 81 ALA A N 1
ATOM 646 C CA . ALA A 1 81 ? -19.874 58.519 13.416 1.00 27.74 81 ALA A CA 1
ATOM 647 C C . ALA A 1 81 ? -19.281 59.556 14.367 1.00 28.28 81 ALA A C 1
ATOM 648 O O . ALA A 1 81 ? -19.913 59.946 15.349 1.00 26.38 81 ALA A O 1
ATOM 650 N N . PHE A 1 82 ? -18.073 60.013 14.064 1.00 29.05 82 PHE A N 1
ATOM 651 C CA . PHE A 1 82 ? -17.394 60.989 14.906 1.00 20.71 82 PHE A CA 1
ATOM 652 C C . PHE A 1 82 ? -16.378 61.776 14.097 1.00 21.45 82 PHE A C 1
ATOM 653 O O . PHE A 1 82 ? -15.867 61.293 13.089 1.00 24.56 82 PHE A O 1
ATOM 661 N N . PRO A 1 83 ? -16.069 63.006 14.531 1.00 22.99 83 PRO A N 1
ATOM 662 C CA . PRO A 1 83 ? -15.105 63.856 13.829 1.00 24.06 83 PRO A CA 1
ATOM 663 C C . PRO A 1 83 ? -13.640 63.53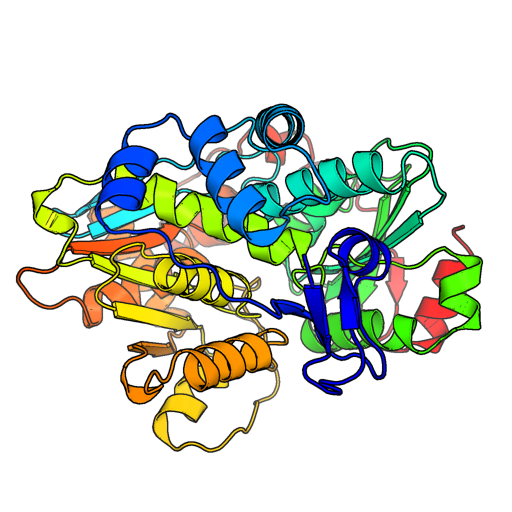1 14.106 1.00 30.39 83 PRO A C 1
ATOM 664 O O . PRO 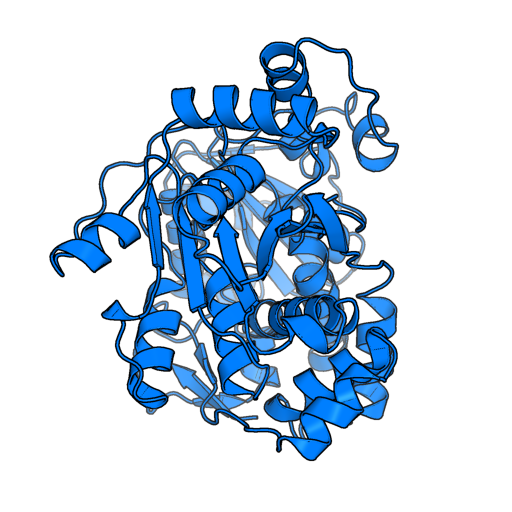A 1 83 ? -13.317 62.670 14.927 1.00 23.46 83 PRO A O 1
ATOM 668 N N . ALA A 1 84 ? -12.769 64.236 13.390 1.00 22.79 84 ALA A N 1
ATOM 669 C CA . ALA A 1 84 ? -11.322 64.109 13.513 1.00 23.41 84 ALA A CA 1
ATOM 670 C C . ALA A 1 84 ? -10.820 65.546 13.415 1.00 26.74 84 ALA A C 1
ATOM 671 O O . ALA A 1 84 ? -10.148 65.920 12.454 1.00 28.60 84 ALA A O 1
ATOM 673 N N . PRO A 1 85 ? -11.157 66.374 14.416 1.00 31.07 85 PRO A N 1
ATOM 674 C CA . PRO A 1 85 ? -10.768 67.785 14.471 1.00 31.25 85 PRO A CA 1
ATOM 675 C C . PRO A 1 85 ? -9.300 68.074 14.734 1.00 32.43 85 PRO A C 1
ATOM 676 O O . PRO A 1 85 ? -8.615 67.331 15.439 1.00 32.61 85 PRO A O 1
ATOM 680 N N . VAL A 1 86 ? -8.828 69.170 14.150 1.00 34.01 86 VAL A N 1
ATOM 681 C CA . VAL A 1 86 ? -7.454 69.608 14.329 1.00 33.45 86 VAL A CA 1
ATOM 682 C C . VAL A 1 86 ? -7.478 70.690 15.398 1.00 34.91 86 VAL A C 1
ATOM 683 O O . VAL A 1 86 ? -8.237 71.654 15.298 1.00 36.59 86 VAL A O 1
ATOM 687 N N . ALA A 1 87 ? -6.662 70.520 16.431 1.00 38.71 87 ALA A N 1
ATOM 688 C CA . ALA A 1 87 ? -6.604 71.494 17.511 1.00 36.06 87 ALA A CA 1
ATOM 689 C C . ALA A 1 87 ? -5.322 72.305 17.411 1.00 33.30 87 ALA A C 1
ATOM 690 O O . ALA A 1 87 ? -4.232 71.746 17.280 1.00 33.99 87 ALA A O 1
ATOM 692 N N . ASN A 1 88 ? -5.460 73.625 17.467 1.00 34.09 88 ASN A N 1
ATOM 693 C CA . ASN A 1 88 ? -4.309 74.514 17.385 1.00 35.75 88 ASN A CA 1
ATOM 694 C C . ASN A 1 88 ? -3.504 74.448 18.675 1.00 32.01 88 ASN A C 1
ATOM 695 O O . ASN A 1 88 ? -3.981 74.857 19.732 1.00 33.83 88 ASN A O 1
ATOM 700 N N . VAL A 1 89 ? -2.288 73.924 18.589 1.00 33.09 89 VAL A N 1
ATOM 701 C CA . VAL A 1 89 ? -1.421 73.828 19.757 1.00 31.28 89 VAL A CA 1
ATOM 702 C C . VAL A 1 89 ? -0.552 75.079 19.790 1.00 30.59 89 VAL A C 1
ATOM 703 O O . VAL A 1 89 ? -0.469 75.767 20.809 1.00 27.76 89 VAL A O 1
ATOM 707 N N . GLU A 1 90 ? 0.085 75.370 18.661 1.00 32.23 90 GLU A N 1
ATOM 708 C CA . GLU A 1 90 ? 0.932 76.549 18.526 1.00 33.15 90 GLU A CA 1
ATOM 709 C C . GLU A 1 90 ? 0.576 77.265 17.229 1.00 35.15 90 GLU A C 1
ATOM 710 O O . GLU A 1 90 ? -0.232 76.772 16.443 1.00 32.47 90 GLU A O 1
ATOM 716 N N . SER A 1 91 ? 1.177 78.428 17.005 1.00 37.04 91 SER A N 1
ATOM 717 C CA . SER A 1 91 ? 0.904 79.192 15.796 1.00 37.07 91 SER A CA 1
ATOM 718 C C . SER A 1 91 ? 1.336 78.421 14.549 1.00 36.30 91 SER A C 1
ATOM 719 O O . SER A 1 91 ? 0.806 78.644 13.461 1.00 39.37 91 SER A O 1
ATOM 722 N N . ASP A 1 92 ? 2.291 77.509 14.712 1.00 30.49 92 ASP A N 1
ATOM 723 C CA . ASP A 1 92 ? 2.790 76.721 13.589 1.00 33.17 92 ASP A CA 1
ATOM 724 C C . ASP A 1 92 ? 2.666 75.218 13.825 1.00 25.66 92 ASP A C 1
ATOM 725 O O . ASP A 1 92 ? 3.354 74.423 13.184 1.00 27.95 92 ASP A O 1
ATOM 730 N N . VAL A 1 93 ? 1.783 74.829 14.739 1.00 31.12 93 VAL A N 1
ATOM 731 C CA . VAL A 1 93 ? 1.586 73.416 15.044 1.00 28.63 93 VAL A CA 1
ATOM 732 C C . VAL A 1 93 ? 0.139 73.074 15.365 1.00 28.63 93 VAL A C 1
ATOM 733 O O . VAL A 1 93 ? -0.531 73.778 16.124 1.00 26.75 93 VAL A O 1
ATOM 737 N N . GLY A 1 94 ? -0.332 71.977 14.784 1.00 26.52 94 GLY A N 1
ATOM 738 C CA . GLY A 1 94 ? -1.690 71.537 15.025 1.00 32.37 94 GLY A CA 1
ATOM 739 C C . GLY A 1 94 ? -1.694 70.076 15.420 1.00 33.63 94 GLY A C 1
ATOM 740 O O . GLY A 1 94 ? -0.787 69.325 15.050 1.00 32.59 94 GLY A O 1
ATOM 741 N N . CYS A 1 95 ? -2.703 69.669 16.183 1.00 35.22 95 CYS A N 1
ATOM 742 C CA . CYS A 1 95 ? -2.815 68.282 16.613 1.00 29.00 95 CYS A CA 1
ATOM 743 C C . CYS A 1 95 ? -4.075 67.646 16.048 1.00 28.40 95 CYS A C 1
ATOM 744 O O . CYS A 1 95 ? -5.188 68.060 16.371 1.00 28.35 95 CYS A O 1
ATOM 747 N N . LEU A 1 96 ? -3.895 66.641 15.197 1.00 28.49 96 LEU A N 1
ATOM 748 C CA . LEU A 1 96 ? -5.023 65.938 14.603 1.00 25.75 96 LEU A CA 1
ATOM 749 C C . LEU A 1 96 ? -5.581 64.964 15.635 1.00 24.63 96 LEU A C 1
ATOM 750 O O . LEU A 1 96 ? -5.083 63.848 15.781 1.00 31.72 96 LEU A O 1
ATOM 755 N N . GLU A 1 97 ? -6.611 65.398 16.354 1.00 29.45 97 GLU A N 1
ATOM 756 C CA . GLU A 1 97 ? -7.232 64.577 17.385 1.00 28.48 97 GLU A CA 1
ATOM 757 C C . GLU A 1 97 ? -8.050 63.428 16.810 1.00 28.07 97 GLU A C 1
ATOM 758 O O . GLU A 1 97 ? -9.126 63.631 16.245 1.00 28.42 97 GLU A O 1
ATOM 764 N N . LEU A 1 98 ? -7.532 62.216 16.973 1.00 25.71 98 LEU A N 1
ATOM 765 C CA . LEU A 1 98 ? -8.194 61.023 16.461 1.00 27.02 98 LEU A CA 1
ATOM 766 C C . LEU A 1 98 ? -8.797 60.159 17.568 1.00 26.15 98 LEU A C 1
ATOM 767 O O . LEU A 1 98 ? -8.929 58.943 17.410 1.00 26.80 98 LEU A O 1
ATOM 772 N N . PHE A 1 99 ? -9.176 60.783 18.679 1.00 23.59 99 PHE A N 1
ATOM 773 C CA . PHE A 1 99 ? -9.748 60.036 19.794 1.00 28.77 99 PHE A CA 1
ATOM 774 C C . PHE A 1 99 ? -11.185 60.411 20.143 1.00 32.02 99 PHE A C 1
ATOM 775 O O . PHE A 1 99 ? -11.629 60.208 21.273 1.00 31.15 99 PHE A O 1
ATOM 783 N N . HIS A 1 100 ? -11.912 60.949 19.170 1.00 31.11 100 HIS A N 1
ATOM 784 C CA . HIS A 1 100 ? -13.303 61.328 19.388 1.00 28.28 100 HIS A CA 1
ATOM 785 C C . HIS A 1 100 ? -14.253 60.183 19.052 1.00 23.22 100 HIS A C 1
ATOM 786 O O . HIS A 1 100 ? -15.452 60.392 18.879 1.00 28.04 100 HIS A O 1
ATOM 793 N N . GLY A 1 101 ? -13.709 58.974 18.961 1.00 22.71 101 GLY A N 1
ATOM 794 C CA . GLY A 1 101 ? -14.524 57.811 18.660 1.00 20.35 101 GLY A CA 1
ATOM 795 C C . GLY A 1 101 ? -14.956 57.101 19.933 1.00 22.93 101 GLY A C 1
ATOM 796 O O . GLY A 1 101 ? -14.634 57.559 21.027 1.00 20.71 101 GLY A O 1
ATOM 797 N N . PRO A 1 102 ? -15.680 55.975 19.828 1.00 19.91 102 PRO A N 1
ATOM 798 C CA . PRO A 1 102 ? -16.150 55.216 20.991 1.00 21.35 102 PRO A CA 1
ATOM 799 C C . PRO A 1 102 ? -15.086 54.564 21.883 1.00 24.50 102 PRO A C 1
ATOM 800 O O . PRO A 1 102 ? -15.393 54.167 23.007 1.00 23.50 102 PRO A O 1
ATOM 804 N N . THR A 1 103 ? -13.852 54.439 21.398 1.00 24.23 103 THR A N 1
ATOM 805 C CA . THR A 1 103 ? -12.795 53.838 22.212 1.00 21.36 103 THR A CA 1
ATOM 806 C C . THR A 1 103 ? -11.630 54.801 22.444 1.00 22.11 103 THR A C 1
ATOM 807 O O . THR A 1 103 ? -10.567 54.408 22.929 1.00 23.30 103 THR A O 1
ATOM 811 N N . LEU A 1 104 ? -11.847 56.063 22.087 1.00 20.81 104 LEU A N 1
ATOM 812 C CA . LEU A 1 104 ? -10.862 57.126 22.268 1.00 27.99 104 LEU A CA 1
ATOM 813 C C . LEU A 1 104 ? -9.498 56.919 21.609 1.00 28.73 104 LEU A C 1
ATOM 814 O O . LEU A 1 104 ? -8.483 57.411 22.105 1.00 29.20 104 LEU A O 1
ATOM 819 N N . ALA A 1 105 ? -9.478 56.204 20.488 1.00 28.46 105 ALA A N 1
ATOM 820 C CA . ALA A 1 105 ? -8.237 55.955 19.754 1.00 25.37 105 ALA A CA 1
ATOM 821 C C . ALA A 1 105 ? -8.542 55.933 18.257 1.00 27.93 105 ALA A C 1
ATOM 822 O O . ALA A 1 105 ? -9.658 55.603 17.857 1.00 29.98 105 ALA A O 1
ATOM 824 N N . PHE A 1 106 ? -7.556 56.269 17.429 1.00 21.70 106 PHE A N 1
ATOM 825 C CA . PHE A 1 106 ? -7.774 56.302 15.986 1.00 24.43 106 PHE A CA 1
ATOM 826 C C . PHE A 1 106 ? -8.125 54.949 15.380 1.00 25.73 106 PHE A C 1
ATOM 827 O O . PHE A 1 106 ? -8.564 54.874 14.231 1.00 27.50 106 PHE A O 1
ATOM 835 N N . LYS A 1 107 ? -7.941 53.883 16.151 1.00 16.34 107 LYS A N 1
ATOM 836 C CA . LYS A 1 107 ? -8.255 52.545 15.673 1.00 20.30 107 LYS A CA 1
ATOM 837 C C . LYS A 1 107 ? -9.749 52.429 15.409 1.00 16.33 107 LYS A C 1
ATOM 838 O O . LYS A 1 107 ? -10.203 51.506 14.734 1.00 20.35 107 LYS A O 1
ATOM 844 N N . ASP A 1 108 ? -10.505 53.374 15.955 1.00 15.82 108 ASP A N 1
ATOM 845 C CA . ASP A 1 108 ? -11.949 53.404 15.783 1.00 21.45 108 ASP A CA 1
ATOM 846 C C . ASP A 1 108 ? -12.352 53.494 14.314 1.00 22.81 108 ASP A C 1
ATOM 847 O O . ASP A 1 108 ? -13.245 52.777 13.869 1.00 19.99 108 ASP A O 1
ATOM 852 N N . PHE A 1 109 ? -11.689 54.377 13.568 1.00 23.68 109 PHE A N 1
ATOM 853 C CA . PHE A 1 109 ? -11.991 54.577 12.151 1.00 22.69 109 PHE A CA 1
ATOM 854 C C . PHE A 1 109 ? -11.889 53.304 11.316 1.00 18.60 109 PHE A C 1
ATOM 855 O O . PHE A 1 109 ? -12.860 52.891 10.678 1.00 24.87 109 PHE A O 1
ATOM 863 N N . GLY A 1 110 ? -10.711 52.691 11.318 1.00 15.47 110 GLY A N 1
ATOM 864 C CA . GLY A 1 110 ? -10.509 51.472 10.554 1.00 23.22 110 GLY A CA 1
ATOM 865 C C . GLY A 1 110 ? -11.233 50.287 11.162 1.00 21.17 110 GLY A C 1
ATOM 866 O O . GLY A 1 110 ? -11.678 49.388 10.451 1.00 22.31 110 GLY A O 1
ATOM 867 N N . GLY A 1 111 ? -11.348 50.283 12.486 1.00 21.04 111 GLY A N 1
ATOM 868 C CA . GLY A 1 111 ? -12.031 49.194 13.158 1.00 20.00 111 GLY A CA 1
ATOM 869 C C . GLY A 1 111 ? -13.492 49.123 12.756 1.00 16.37 111 GLY A C 1
ATOM 870 O O . GLY A 1 111 ? -13.985 48.073 12.345 1.00 17.58 111 GLY A O 1
ATOM 871 N N . ARG A 1 112 ? -14.191 50.245 12.877 1.00 21.13 112 ARG A N 1
ATOM 872 C CA . ARG A 1 112 ? -15.604 50.296 12.528 1.00 23.77 112 ARG A CA 1
ATOM 873 C C . ARG A 1 112 ? -15.811 50.130 11.026 1.00 23.64 112 ARG A C 1
ATOM 874 O O . ARG A 1 112 ? -16.754 49.468 10.595 1.00 24.17 112 ARG A O 1
ATOM 882 N N . PHE A 1 113 ? -14.925 50.723 10.231 1.00 27.89 113 PHE A N 1
ATOM 883 C CA . PHE A 1 113 ? -15.032 50.618 8.779 1.00 26.53 113 PHE A CA 1
ATOM 884 C C . PHE A 1 113 ? -14.958 49.160 8.343 1.00 29.71 113 PHE A C 1
ATOM 885 O O . PHE A 1 113 ? -15.749 48.713 7.510 1.00 29.48 113 PHE A O 1
ATOM 893 N N . MET A 1 114 ? -14.008 48.417 8.903 1.00 29.64 114 MET A N 1
ATOM 894 C CA . MET A 1 114 ? -13.870 47.013 8.546 1.00 28.36 114 MET A CA 1
ATOM 895 C C . MET A 1 114 ? -15.137 46.253 8.908 1.00 25.01 114 MET A C 1
ATOM 896 O O . MET A 1 114 ? -15.600 45.408 8.144 1.00 26.13 114 MET A O 1
ATOM 901 N N . ALA A 1 115 ? -15.696 46.553 10.077 1.00 24.15 115 ALA A N 1
ATOM 902 C CA . ALA A 1 115 ? -16.916 45.886 10.509 1.00 24.85 115 ALA A CA 1
ATOM 903 C C . ALA A 1 115 ? -17.976 46.078 9.429 1.00 23.60 115 ALA A C 1
ATOM 904 O O . ALA A 1 115 ? -18.682 45.142 9.060 1.00 21.40 115 ALA A O 1
ATOM 906 N N . GLN A 1 116 ? -18.073 47.301 8.921 1.00 20.78 116 GLN A N 1
ATOM 907 C CA . GLN A 1 116 ? -19.042 47.619 7.881 1.00 20.91 116 GLN A CA 1
ATOM 908 C C . GLN A 1 116 ? -18.771 46.835 6.599 1.00 22.61 116 GLN A C 1
ATOM 909 O O . GLN A 1 116 ? -19.685 46.260 6.012 1.00 23.69 116 GLN A O 1
ATOM 915 N N . MET A 1 117 ? -17.513 46.809 6.168 1.00 20.71 117 MET A N 1
ATOM 916 C CA . MET A 1 117 ? -17.156 46.095 4.951 1.00 17.10 117 MET A CA 1
ATOM 917 C C . MET A 1 117 ? -17.422 44.601 5.064 1.00 22.68 117 MET A C 1
ATOM 918 O O . MET A 1 117 ? -18.054 44.010 4.188 1.00 22.35 117 MET A O 1
ATOM 923 N N . LEU A 1 118 ? -16.939 43.995 6.145 1.00 21.95 118 LEU A N 1
ATOM 924 C CA . LEU A 1 118 ? -17.122 42.567 6.365 1.00 26.16 118 LEU A CA 1
ATOM 925 C C . LEU A 1 118 ? -18.596 42.165 6.340 1.00 27.29 118 LEU A C 1
ATOM 926 O O . LEU A 1 118 ? -18.969 41.195 5.679 1.00 25.21 118 LEU A O 1
ATOM 931 N N . THR A 1 119 ? -19.436 42.910 7.052 1.00 26.92 119 THR A N 1
ATOM 932 C CA . THR A 1 119 ? -20.857 42.588 7.089 1.00 27.60 119 THR A CA 1
ATOM 933 C C . THR A 1 119 ? -21.507 42.823 5.732 1.00 30.53 119 THR A C 1
ATOM 934 O O . THR A 1 119 ? -22.499 42.184 5.397 1.00 31.28 119 THR A O 1
ATOM 938 N N . HIS A 1 120 ? -20.944 43.742 4.955 1.00 30.03 120 HIS A N 1
ATOM 939 C CA . HIS A 1 120 ? -21.472 44.045 3.631 1.00 31.84 120 HIS A CA 1
ATOM 940 C C . HIS A 1 120 ? -21.000 43.000 2.627 1.00 30.51 120 HIS A C 1
ATOM 941 O O . HIS A 1 120 ? -21.770 42.528 1.789 1.00 28.61 120 HIS A O 1
ATOM 948 N N . ILE A 1 121 ? -19.724 42.648 2.726 1.00 26.69 121 ILE A N 1
ATOM 949 C CA . ILE A 1 121 ? -19.112 41.678 1.832 1.00 25.80 121 ILE A CA 1
ATOM 950 C C . ILE A 1 121 ? -19.498 40.236 2.151 1.00 32.53 121 ILE A C 1
ATOM 951 O O . ILE A 1 121 ? -20.000 39.515 1.286 1.00 31.77 121 ILE A O 1
ATOM 956 N N . ALA A 1 122 ? -19.262 39.820 3.392 1.00 32.78 122 ALA A N 1
ATOM 957 C CA . ALA A 1 122 ? -19.556 38.454 3.812 1.00 33.60 122 ALA A CA 1
ATOM 958 C C . ALA A 1 122 ? -20.928 38.267 4.458 1.00 34.61 122 ALA A C 1
ATOM 959 O O . ALA A 1 122 ? -21.377 37.137 4.651 1.00 37.85 122 ALA A O 1
ATOM 961 N N . GLY A 1 123 ? -21.589 39.368 4.797 1.00 31.93 123 GLY A N 1
ATOM 962 C CA . GLY A 1 123 ? -22.902 39.270 5.412 1.00 36.27 123 GLY A CA 1
ATOM 963 C C . GLY A 1 123 ? -22.873 38.679 6.811 1.00 35.51 123 GLY A C 1
ATOM 964 O O . GLY A 1 123 ? -22.195 39.201 7.697 1.00 37.88 123 GLY A O 1
ATOM 965 N N . ASP A 1 124 ? -23.608 37.590 7.014 1.00 35.65 124 ASP A N 1
ATOM 966 C CA . ASP A 1 124 ? -23.660 36.936 8.318 1.00 37.18 124 ASP A CA 1
ATOM 967 C C . ASP A 1 124 ? -22.814 35.672 8.380 1.00 38.34 124 ASP A C 1
ATOM 968 O O . ASP A 1 124 ? -23.053 34.801 9.215 1.00 46.19 124 ASP A O 1
ATOM 973 N N . LYS A 1 125 ? -21.827 35.569 7.497 1.00 38.23 125 LYS A N 1
ATOM 974 C CA . LYS A 1 125 ? -20.955 34.400 7.476 1.00 33.91 125 LYS A CA 1
ATOM 975 C C . LYS A 1 125 ? -20.176 34.305 8.783 1.00 35.17 125 LYS A C 1
ATOM 976 O O . LYS A 1 125 ? -19.562 35.279 9.220 1.00 37.20 125 LYS A O 1
ATOM 982 N N . PRO A 1 126 ? -20.200 33.128 9.429 1.00 31.87 126 PRO A N 1
ATOM 983 C CA . PRO A 1 126 ? -19.489 32.904 10.693 1.00 29.38 126 PRO A CA 1
ATOM 984 C C . PRO A 1 126 ? -18.020 33.296 10.559 1.00 23.46 126 PRO A C 1
ATOM 985 O O . PRO A 1 126 ? -17.325 32.809 9.669 1.00 25.45 126 PRO A O 1
ATOM 989 N N . VAL A 1 127 ? -17.545 34.171 11.441 1.00 22.96 127 VAL A N 1
ATOM 990 C CA . VAL A 1 127 ? -16.158 34.613 11.371 1.00 24.31 127 VAL A CA 1
ATOM 991 C C . VAL A 1 127 ? -15.512 34.805 12.740 1.00 22.33 127 VAL A C 1
ATOM 992 O O . VAL A 1 127 ? -16.130 35.331 13.663 1.00 20.80 127 VAL A O 1
ATOM 996 N N . THR A 1 128 ? -14.263 34.365 12.857 1.00 24.95 128 THR A N 1
ATOM 997 C CA . THR A 1 128 ? -13.503 34.505 14.095 1.00 25.76 128 THR A CA 1
ATOM 998 C C . THR A 1 128 ? -12.398 35.523 13.845 1.00 26.04 128 THR A C 1
ATOM 999 O O . THR A 1 128 ? -11.470 35.265 13.078 1.00 21.91 128 THR A O 1
ATOM 1003 N N . ILE A 1 129 ? -12.506 36.679 14.491 1.00 21.98 129 ILE A N 1
ATOM 1004 C CA . ILE A 1 129 ? -11.525 37.743 14.329 1.00 23.04 129 ILE A CA 1
ATOM 1005 C C . ILE A 1 129 ? -10.443 37.716 15.402 1.00 21.47 129 ILE A C 1
ATOM 1006 O O . ILE A 1 129 ? -10.665 38.156 16.530 1.00 24.17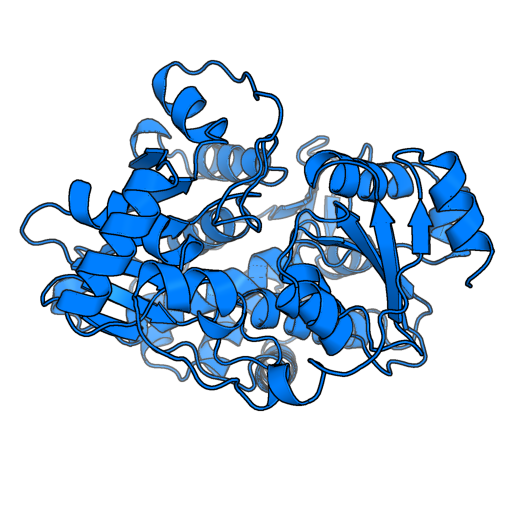 129 ILE A O 1
ATOM 1011 N N . LEU A 1 130 ? -9.273 37.203 15.035 1.00 22.69 130 LEU A N 1
ATOM 1012 C CA . LEU A 1 130 ? -8.135 37.118 15.945 1.00 23.79 130 LEU A CA 1
ATOM 1013 C C . LEU A 1 130 ? -7.262 38.352 15.746 1.00 24.28 130 LEU A C 1
ATOM 1014 O O . LEU A 1 130 ? -6.670 38.537 14.681 1.00 27.37 130 LEU A O 1
ATOM 1019 N N . THR A 1 131 ? -7.182 39.195 16.770 1.00 24.55 131 THR A N 1
ATOM 1020 C CA . THR A 1 131 ? -6.392 40.415 16.677 1.00 21.44 131 THR A CA 1
ATOM 1021 C C . THR A 1 131 ? -5.392 40.560 17.821 1.00 24.30 131 THR A C 1
ATOM 1022 O O . THR A 1 131 ? -5.675 40.188 18.960 1.00 21.83 131 THR A O 1
ATOM 1026 N N . ALA A 1 132 ? -4.216 41.093 17.503 1.00 24.10 132 ALA A N 1
ATOM 1027 C CA . ALA A 1 132 ? -3.171 41.326 18.495 1.00 21.23 132 ALA A CA 1
ATOM 1028 C C . ALA A 1 132 ? -3.200 42.817 18.801 1.00 22.44 132 ALA A C 1
ATOM 1029 O O . ALA A 1 132 ? -3.363 43.636 17.893 1.00 17.91 132 ALA A O 1
ATOM 1031 N N . THR A 1 133 ? -3.059 43.176 20.071 1.00 22.21 133 THR A N 1
ATOM 1032 C CA . THR A 1 133 ? -3.091 44.583 20.444 1.00 19.03 133 THR A CA 1
ATOM 1033 C C . THR A 1 133 ? -2.057 44.942 21.493 1.00 21.15 133 THR A C 1
ATOM 1034 O O . THR A 1 133 ? -1.629 44.099 22.282 1.00 22.61 133 THR A O 1
ATOM 1038 N N . SER A 1 134 ? -1.663 46.211 21.489 1.00 26.00 134 SER A N 1
ATOM 1039 C CA . SER A 1 134 ? -0.699 46.728 22.441 1.00 24.51 134 SER A CA 1
ATOM 1040 C C . SER A 1 134 ? -1.415 47.770 23.294 1.00 24.10 134 SER A C 1
ATOM 1041 O O . SER A 1 134 ? -0.783 48.538 24.022 1.00 21.33 134 SER A O 1
ATOM 1044 N N . GLY A 1 135 ? -2.742 47.795 23.189 1.00 21.56 135 GLY A N 1
ATOM 1045 C CA . GLY A 1 135 ? -3.515 48.737 23.976 1.00 24.64 135 GLY A CA 1
ATOM 1046 C C . GLY A 1 135 ? -4.813 49.275 23.397 1.00 26.04 135 GLY A C 1
ATOM 1047 O O . GLY A 1 135 ? -5.868 49.142 24.016 1.00 24.00 135 GLY A O 1
ATOM 1048 N N . ASP A 1 136 ? -4.752 49.876 22.212 1.00 23.71 136 ASP A N 1
ATOM 1049 C CA . ASP A 1 136 ? -5.942 50.469 21.609 1.00 20.64 136 ASP A CA 1
ATOM 1050 C C . ASP A 1 136 ? -6.725 49.646 20.587 1.00 19.38 136 ASP A C 1
ATOM 1051 O O . ASP A 1 136 ? -7.950 49.543 20.683 1.00 23.28 136 ASP A O 1
ATOM 1056 N N . THR A 1 137 ? -6.032 49.074 19.608 1.00 17.28 137 THR A N 1
ATOM 1057 C CA . THR A 1 137 ? -6.686 48.276 18.576 1.00 18.41 137 THR A CA 1
ATOM 1058 C C . THR A 1 137 ? -7.666 47.268 19.163 1.00 24.74 137 THR A C 1
ATOM 1059 O O . THR A 1 137 ? -8.770 47.088 18.644 1.00 25.26 137 THR A O 1
ATOM 1063 N N . GLY A 1 138 ? -7.254 46.608 20.241 1.00 22.42 138 GLY A N 1
ATOM 1064 C CA . GLY A 1 138 ? -8.119 45.633 20.877 1.00 22.91 138 GLY A CA 1
ATOM 1065 C C . GLY A 1 138 ? -9.474 46.217 21.229 1.00 19.92 138 GLY A C 1
ATOM 1066 O O . GLY A 1 138 ? -10.503 45.596 20.975 1.00 17.86 138 GLY A O 1
ATOM 1067 N N . ALA A 1 139 ? -9.478 47.416 21.806 1.00 18.78 139 ALA A N 1
ATOM 1068 C CA . ALA A 1 139 ? -10.721 48.076 22.193 1.00 22.26 139 ALA A CA 1
ATOM 1069 C C . ALA A 1 139 ? -11.566 48.477 20.990 1.00 23.21 139 ALA A C 1
ATOM 1070 O O . ALA A 1 139 ? -12.783 48.288 20.988 1.00 23.59 139 ALA A O 1
ATOM 1072 N N . ALA A 1 140 ? -10.920 49.041 19.973 1.00 18.03 140 ALA A N 1
ATOM 1073 C CA . ALA A 1 140 ? -11.625 49.476 18.775 1.00 15.56 140 ALA A CA 1
ATOM 1074 C C . ALA A 1 140 ? -12.282 48.300 18.058 1.00 18.44 140 ALA A C 1
ATOM 1075 O O . ALA A 1 140 ? -13.396 48.420 17.551 1.00 21.97 140 ALA A O 1
ATOM 1077 N N . VAL A 1 141 ? -11.593 47.165 18.018 1.00 16.12 141 VAL A N 1
ATOM 1078 C CA . VAL A 1 141 ? -12.130 45.977 17.361 1.00 19.15 141 VAL A CA 1
ATOM 1079 C C . VAL A 1 141 ? -13.209 45.309 18.215 1.00 21.68 141 VAL A C 1
ATOM 1080 O O . VAL A 1 141 ? -14.264 44.919 17.709 1.00 20.31 141 VAL A O 1
ATOM 1084 N N . ALA A 1 142 ? -12.944 45.182 19.512 1.00 24.20 142 ALA A N 1
ATOM 1085 C CA . ALA A 1 142 ? -13.899 44.559 20.425 1.00 25.50 142 ALA A CA 1
ATOM 1086 C C . ALA A 1 142 ? -15.242 45.281 20.379 1.00 25.23 142 ALA A C 1
ATOM 1087 O O . ALA A 1 142 ? -16.295 44.648 20.347 1.00 18.29 142 ALA A O 1
ATOM 1089 N N . HIS A 1 143 ? -15.201 46.609 20.372 1.00 20.30 143 HIS A N 1
ATOM 1090 C CA . HIS A 1 143 ? -16.424 47.400 20.325 1.00 23.53 143 HIS A CA 1
ATOM 1091 C C . HIS A 1 143 ? -17.072 47.390 18.947 1.00 22.02 143 HIS A C 1
ATOM 1092 O O . HIS A 1 143 ? -18.293 47.325 18.834 1.00 17.22 143 HIS A O 1
ATOM 1099 N N . ALA A 1 144 ? -16.252 47.453 17.903 1.00 23.00 144 ALA A N 1
ATOM 1100 C CA . ALA A 1 144 ? -16.761 47.461 16.537 1.00 24.72 144 ALA A CA 1
ATOM 1101 C C . ALA A 1 144 ? -17.515 46.182 16.194 1.00 23.35 144 ALA A C 1
ATOM 1102 O O . ALA A 1 144 ? -18.535 46.224 15.507 1.00 24.18 144 ALA A O 1
ATOM 1104 N N . PHE A 1 145 ? -17.020 45.048 16.680 1.00 26.11 145 PHE A N 1
ATOM 1105 C CA . PHE A 1 145 ? -17.657 43.767 16.393 1.00 23.80 145 PHE A CA 1
ATOM 1106 C C . PHE A 1 145 ? -18.467 43.168 17.541 1.00 23.15 145 PHE A C 1
ATOM 1107 O O . PHE A 1 145 ? -18.830 41.993 17.497 1.00 28.26 145 PHE A O 1
ATOM 1115 N N . TYR A 1 146 ? -18.766 43.964 18.561 1.00 24.83 146 TYR A N 1
ATOM 1116 C CA . TYR A 1 146 ? -19.533 43.453 19.694 1.00 27.51 146 TYR A CA 1
ATOM 1117 C C . TYR A 1 146 ? -21.001 43.240 19.343 1.00 27.82 146 TYR A C 1
ATOM 1118 O O . TYR A 1 146 ? -21.629 44.092 18.718 1.00 26.29 146 TYR A O 1
ATOM 1127 N N . GLY A 1 147 ? -21.545 42.099 19.753 1.00 32.60 147 GLY A N 1
ATOM 1128 C CA . GLY A 1 147 ? -22.944 41.818 19.493 1.00 36.25 147 GLY A CA 1
ATOM 1129 C C . GLY A 1 147 ? -23.258 41.168 18.160 1.00 35.11 147 GLY A C 1
ATOM 1130 O O . GLY A 1 147 ? -24.332 40.591 17.994 1.00 38.59 147 GLY A O 1
ATOM 1131 N N . LEU A 1 148 ? -22.336 41.264 17.207 1.00 33.36 148 LEU A N 1
ATOM 1132 C CA . LEU A 1 148 ? -22.545 40.669 15.893 1.00 28.21 148 LEU A CA 1
ATOM 1133 C C . LEU A 1 148 ? -22.689 39.156 16.041 1.00 28.26 148 LEU A C 1
ATOM 1134 O O . LEU A 1 148 ? -21.703 38.446 16.227 1.00 32.93 148 LEU A O 1
ATOM 1139 N N . PRO A 1 149 ? -23.929 38.647 15.945 1.00 28.89 149 PRO A N 1
ATOM 1140 C CA . PRO A 1 149 ? -24.262 37.224 16.068 1.00 28.22 149 PRO A CA 1
ATOM 1141 C C . PRO A 1 149 ? -23.335 36.250 15.345 1.00 28.05 149 PRO A C 1
ATOM 1142 O O . PRO A 1 149 ? -23.021 35.183 15.871 1.00 29.83 149 PRO A O 1
ATOM 1146 N N . ASN A 1 150 ? -22.899 36.613 14.145 1.00 25.05 150 ASN A N 1
ATOM 1147 C CA . ASN A 1 150 ? -22.026 35.741 13.362 1.00 26.29 150 ASN A CA 1
ATOM 1148 C C . ASN A 1 150 ? -20.552 35.947 13.683 1.00 21.16 150 ASN A C 1
ATOM 1149 O O . ASN A 1 150 ? -19.693 35.218 13.186 1.00 18.34 150 ASN A O 1
ATOM 1154 N N . VAL A 1 151 ? -20.259 36.935 14.517 1.00 25.10 151 VAL A N 1
ATOM 1155 C CA . VAL A 1 151 ? -18.875 37.238 14.852 1.00 29.83 151 VAL A CA 1
ATOM 1156 C C . VAL A 1 151 ? -18.443 36.909 16.275 1.00 28.69 151 VAL A C 1
ATOM 1157 O O . VAL A 1 151 ? -19.194 37.091 17.229 1.00 28.17 151 VAL A O 1
ATOM 1161 N N . LYS A 1 152 ? -17.216 36.413 16.390 1.00 29.54 152 LYS A N 1
ATOM 1162 C CA . LYS A 1 152 ? -16.607 36.085 17.671 1.00 34.18 152 LYS A CA 1
ATOM 1163 C C . LYS A 1 152 ? -15.183 36.621 17.586 1.00 28.22 152 LYS A C 1
ATOM 1164 O O . LYS A 1 152 ? -14.452 36.304 16.650 1.00 26.81 152 LYS A O 1
ATOM 1170 N N . VAL A 1 153 ? -14.793 37.444 18.552 1.00 29.33 153 VAL A N 1
ATOM 1171 C CA . VAL A 1 153 ? -13.460 38.027 18.534 1.00 31.52 153 VAL A CA 1
ATOM 1172 C C . VAL A 1 153 ? -12.533 37.520 19.633 1.00 33.75 153 VAL A C 1
ATOM 1173 O O . VAL A 1 153 ? -12.958 37.244 20.756 1.00 33.74 153 VAL A O 1
ATOM 1177 N N . VAL A 1 154 ? -11.256 37.403 19.288 1.00 29.12 154 VAL A N 1
ATOM 1178 C CA . VAL A 1 154 ? -10.234 36.950 20.217 1.00 24.91 154 VAL A CA 1
ATOM 1179 C C . VAL A 1 154 ? -9.078 37.934 20.129 1.00 28.10 154 VAL A C 1
ATOM 1180 O O . VAL A 1 154 ? -8.411 38.030 19.098 1.00 24.44 154 VAL A O 1
ATOM 1184 N N . ILE A 1 155 ? -8.853 38.671 21.212 1.00 27.05 155 ILE A N 1
ATOM 1185 C CA . ILE A 1 155 ? -7.788 39.662 21.254 1.00 25.62 155 ILE A CA 1
ATOM 1186 C C . ILE A 1 155 ? -6.608 39.179 22.094 1.00 26.60 155 ILE A C 1
ATOM 1187 O O . ILE A 1 155 ? -6.786 38.698 23.213 1.00 26.98 155 ILE A O 1
ATOM 1192 N N . LEU A 1 156 ? -5.405 39.300 21.541 1.00 27.65 156 LEU A N 1
ATOM 1193 C CA . LEU A 1 156 ? -4.190 38.902 22.241 1.00 26.71 156 LEU A CA 1
ATOM 1194 C C . LEU A 1 156 ? -3.417 40.170 22.578 1.00 26.80 156 LEU A C 1
ATOM 1195 O O . LEU A 1 156 ? -3.295 41.069 21.743 1.00 27.13 156 LEU A O 1
ATOM 1200 N N . TYR A 1 157 ? -2.902 40.248 23.801 1.00 24.61 157 TYR A N 1
ATOM 1201 C CA . TYR A 1 157 ? -2.141 41.417 24.224 1.00 26.54 157 TYR A CA 1
ATOM 1202 C C . TYR A 1 157 ? -1.104 41.040 25.278 1.00 24.07 157 TYR A C 1
ATOM 1203 O O . TYR A 1 157 ? -1.292 40.091 26.038 1.00 21.09 157 TYR A O 1
ATOM 1212 N N . PRO A 1 158 ? 0.014 41.778 25.327 1.00 26.32 158 PRO A N 1
ATOM 1213 C CA . PRO A 1 158 ? 1.078 41.506 26.299 1.00 26.92 158 PRO A CA 1
ATOM 1214 C C . PRO A 1 158 ? 0.610 41.782 27.727 1.00 27.58 158 PRO A C 1
ATOM 1215 O O . PRO A 1 158 ? 0.282 42.918 28.072 1.00 23.36 158 PRO A O 1
ATOM 1219 N N . ARG A 1 159 ? 0.581 40.741 28.554 1.00 22.93 159 ARG A N 1
ATOM 1220 C CA . ARG A 1 159 ? 0.132 40.897 29.930 1.00 25.09 159 ARG A CA 1
ATOM 1221 C C . ARG A 1 159 ? 0.940 41.958 30.664 1.00 23.68 159 ARG A C 1
ATOM 1222 O O . ARG A 1 159 ? 2.165 42.002 30.568 1.00 24.36 159 ARG A O 1
ATOM 1230 N N . GLY A 1 160 ? 0.236 42.821 31.387 1.00 23.37 160 GLY A N 1
ATOM 1231 C CA . GLY A 1 160 ? 0.885 43.877 32.138 1.00 21.17 160 GLY A CA 1
ATOM 1232 C C . GLY A 1 160 ? 1.625 44.895 31.290 1.00 21.02 160 GLY A C 1
ATOM 1233 O O . GLY A 1 160 ? 2.278 45.785 31.832 1.00 21.46 160 GLY A O 1
ATOM 1234 N N . LYS A 1 161 ? 1.518 44.786 29.968 1.00 23.59 161 LYS A N 1
ATOM 1235 C CA . LYS A 1 161 ? 2.215 45.719 29.084 1.00 25.33 161 LYS A CA 1
ATOM 1236 C C . LYS A 1 161 ? 1.355 46.834 28.493 1.00 28.37 161 LYS A C 1
ATOM 1237 O O . LYS A 1 161 ? 1.848 47.656 27.723 1.00 28.77 161 LYS A O 1
ATOM 1243 N N . ILE A 1 162 ? 0.075 46.865 28.847 1.00 22.61 162 ILE A N 1
ATOM 1244 C CA . ILE A 1 162 ? -0.816 47.916 28.366 1.00 18.30 162 ILE A CA 1
ATOM 1245 C C . ILE A 1 162 ? -1.322 48.663 29.600 1.00 22.01 162 ILE A C 1
ATOM 1246 O O . ILE A 1 162 ? -1.144 48.182 30.718 1.00 21.40 162 ILE A O 1
ATOM 1251 N N . SER A 1 163 ? -1.940 49.827 29.412 1.00 21.74 163 SER A N 1
ATOM 1252 C CA . SER A 1 163 ? -2.432 50.600 30.553 1.00 28.03 163 SER A CA 1
ATOM 1253 C C . SER A 1 163 ? -3.680 49.969 31.164 1.00 25.14 163 SER A C 1
ATOM 1254 O O . SER A 1 163 ? -4.451 49.302 30.476 1.00 24.99 163 SER A O 1
ATOM 1257 N N . PRO A 1 164 ? -3.890 50.176 32.474 1.00 25.90 164 PRO A N 1
ATOM 1258 C CA . PRO A 1 164 ? -5.046 49.629 33.191 1.00 22.71 164 PRO A CA 1
ATOM 1259 C C . PRO A 1 164 ? -6.361 49.953 32.492 1.00 21.93 164 PRO A C 1
ATOM 1260 O O . PRO A 1 164 ? -7.193 49.072 32.276 1.00 21.89 164 PRO A O 1
ATOM 1264 N N . LEU A 1 165 ? -6.538 51.221 32.136 1.00 21.46 165 LEU A N 1
ATOM 1265 C CA . LEU A 1 165 ? -7.755 51.665 31.469 1.00 22.59 165 LEU A CA 1
ATOM 1266 C C . LEU A 1 165 ? -7.929 51.045 30.087 1.00 22.75 165 LEU A C 1
ATOM 1267 O O . LEU A 1 165 ? -9.043 50.700 29.700 1.00 18.29 165 LEU A O 1
ATOM 1272 N N . GLN A 1 166 ? -6.833 50.902 29.347 1.00 19.52 166 GLN A N 1
ATOM 1273 C CA . GLN A 1 166 ? -6.895 50.295 28.023 1.00 22.59 166 GLN A CA 1
ATOM 1274 C C . GLN A 1 166 ? -7.418 48.876 28.164 1.00 23.39 166 GLN A C 1
ATOM 1275 O O . GLN A 1 166 ? -8.261 48.434 27.384 1.00 27.32 166 GLN A O 1
ATOM 1281 N N . GLU A 1 167 ? -6.909 48.170 29.169 1.00 20.35 167 GLU A N 1
ATOM 1282 C CA . GLU A 1 167 ? -7.314 46.796 29.435 1.00 17.35 167 GLU A CA 1
ATOM 1283 C C . GLU A 1 167 ? -8.793 46.742 29.805 1.00 22.26 167 GLU A C 1
ATOM 1284 O O . GLU A 1 167 ? -9.554 45.947 29.249 1.00 22.98 167 GLU A O 1
ATOM 1290 N N . LYS A 1 168 ? -9.196 47.591 30.746 1.00 23.46 168 LYS A N 1
ATOM 1291 C CA . LYS A 1 168 ? -10.586 47.635 31.183 1.00 27.66 168 LYS A CA 1
ATOM 1292 C C . LYS A 1 168 ? -11.544 47.935 30.035 1.00 30.94 168 LYS A C 1
ATOM 1293 O O . LYS A 1 168 ? -12.672 47.443 30.013 1.00 29.30 168 LYS A O 1
ATOM 1299 N N . LEU A 1 169 ? -11.090 48.735 29.075 1.00 31.57 169 LEU A N 1
ATOM 1300 C CA . LEU A 1 169 ? -11.933 49.108 27.949 1.00 30.59 169 LEU A CA 1
ATOM 1301 C C . LEU A 1 169 ? -12.368 47.951 27.052 1.00 30.02 169 LEU A C 1
ATOM 1302 O O . LEU A 1 169 ? -13.432 48.019 26.439 1.00 31.90 169 LEU A O 1
ATOM 1307 N N . PHE A 1 170 ? -11.570 46.889 26.969 1.00 24.85 170 PHE A N 1
ATOM 1308 C CA . PHE A 1 170 ? -11.951 45.769 26.113 1.00 23.23 170 PHE A CA 1
ATOM 1309 C C . PHE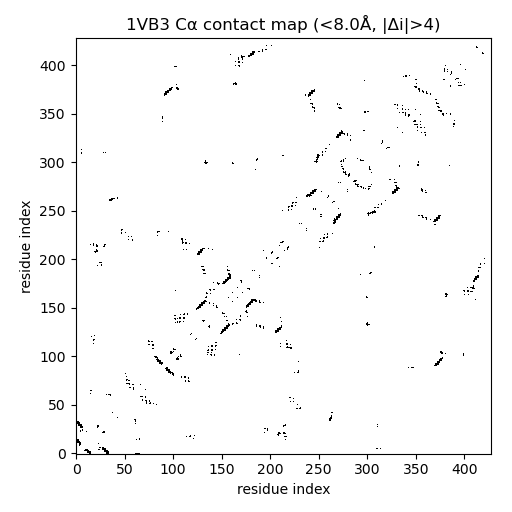 A 1 170 ? -11.833 44.376 26.737 1.00 17.41 170 PHE A C 1
ATOM 1310 O O . PHE A 1 170 ? -12.112 43.376 26.079 1.00 17.03 170 PHE A O 1
ATOM 1318 N N . CYS A 1 171 ? -11.430 44.302 28.001 1.00 23.14 171 CYS A N 1
ATOM 1319 C CA . CYS A 1 171 ? -11.305 43.005 28.662 1.00 25.12 171 CYS A CA 1
ATOM 1320 C C . CYS A 1 171 ? -12.402 42.785 29.695 1.00 27.53 171 CYS A C 1
ATOM 1321 O O . CYS A 1 171 ? -12.356 41.827 30.469 1.00 29.08 171 CYS A O 1
ATOM 1324 N N . THR A 1 172 ? -13.392 43.671 29.693 1.00 27.48 172 THR A N 1
ATOM 1325 C CA . THR A 1 172 ? -14.504 43.583 30.632 1.00 27.71 172 THR A CA 1
ATOM 1326 C C . THR A 1 172 ? -15.836 43.544 29.886 1.00 34.60 172 THR A C 1
ATOM 1327 O O . THR A 1 172 ? -16.881 43.896 30.438 1.00 33.10 172 THR A O 1
ATOM 1331 N N . LEU A 1 173 ? -15.792 43.109 28.631 1.00 34.70 173 LEU A N 1
ATOM 1332 C CA . LEU A 1 173 ? -16.990 43.037 27.802 1.00 31.72 173 LEU A CA 1
ATOM 1333 C C . LEU A 1 173 ? -17.660 41.674 27.892 1.00 38.33 173 LEU A C 1
ATOM 1334 O O . LEU A 1 173 ? -18.848 41.573 28.202 1.00 41.13 173 LEU A O 1
ATOM 1339 N N . GLY A 1 174 ? -16.893 40.627 27.616 1.00 34.40 174 GLY A N 1
ATOM 1340 C CA . GLY A 1 174 ? -17.441 39.286 27.661 1.00 32.72 174 GLY A CA 1
ATOM 1341 C C . GLY A 1 174 ? -18.384 39.049 26.499 1.00 35.47 174 GLY A C 1
ATOM 1342 O O . GLY A 1 174 ? -18.329 39.754 25.489 1.00 34.01 174 GLY A O 1
ATOM 1343 N N . GLY A 1 175 ? -19.254 38.057 26.643 1.00 32.00 175 GLY A N 1
ATOM 1344 C CA . GLY A 1 175 ? -20.198 37.742 25.588 1.00 30.23 175 GLY A CA 1
ATOM 1345 C C . GLY A 1 175 ? -19.508 37.329 24.303 1.00 25.72 175 GLY A C 1
ATOM 1346 O O . GLY A 1 175 ? -18.960 36.232 24.200 1.00 24.90 175 GLY A O 1
ATOM 1347 N N . ASN A 1 176 ? -19.534 38.224 23.322 1.00 29.79 176 ASN A N 1
ATOM 1348 C CA . ASN A 1 176 ? -18.920 37.984 22.022 1.00 29.33 176 ASN A CA 1
ATOM 1349 C C . ASN A 1 176 ? -17.401 38.158 22.095 1.00 24.62 176 ASN A C 1
ATOM 1350 O O . ASN A 1 176 ? -16.663 37.679 21.232 1.00 22.62 176 ASN A O 1
ATOM 1355 N N . ILE A 1 177 ? -16.936 38.835 23.138 1.00 27.94 177 ILE A N 1
ATOM 1356 C CA . ILE A 1 177 ? -15.514 39.102 23.296 1.00 27.51 177 ILE A CA 1
ATOM 1357 C C . ILE A 1 177 ? -14.742 38.090 24.140 1.00 30.15 177 ILE A C 1
ATOM 1358 O O . ILE A 1 177 ? -15.212 37.630 25.184 1.00 27.89 177 ILE A O 1
ATOM 1363 N N . GLU A 1 178 ? -13.544 37.755 23.672 1.00 28.12 178 GLU A N 1
ATOM 1364 C CA . GLU A 1 178 ? -12.664 36.828 24.367 1.00 29.01 178 GLU A CA 1
ATOM 1365 C C . GLU A 1 178 ? -11.285 37.478 24.373 1.00 28.32 178 GLU A C 1
ATOM 1366 O O . GLU A 1 178 ? -10.749 37.808 23.313 1.00 22.79 178 GLU A O 1
ATOM 1372 N N . THR A 1 179 ? -10.717 37.673 25.559 1.00 24.45 179 THR A N 1
ATOM 1373 C CA . THR A 1 179 ? -9.411 38.311 25.674 1.00 28.10 179 THR A CA 1
ATOM 1374 C C . THR A 1 179 ? -8.341 37.389 26.252 1.00 28.35 179 THR A C 1
ATOM 1375 O O . THR A 1 179 ? -8.617 36.561 27.122 1.00 25.72 179 THR A O 1
ATOM 1379 N N . VAL A 1 180 ? -7.114 37.541 25.763 1.00 22.55 180 VAL A N 1
ATOM 1380 C CA . VAL A 1 180 ? -6.007 36.710 26.214 1.00 22.30 180 VAL A CA 1
ATOM 1381 C C . VAL A 1 180 ? -4.762 37.520 26.567 1.00 23.98 180 VAL A C 1
ATOM 1382 O O . VAL A 1 180 ? -4.224 38.254 25.734 1.00 22.56 180 VAL A O 1
ATOM 1386 N N . ALA A 1 181 ? -4.309 37.377 27.808 1.00 20.34 181 ALA A N 1
ATOM 1387 C CA . ALA A 1 181 ? -3.119 38.072 28.279 1.00 23.43 181 ALA A CA 1
ATOM 1388 C C . ALA A 1 181 ? -1.914 37.166 28.047 1.00 24.32 181 ALA A C 1
ATOM 1389 O O . ALA A 1 181 ? -1.696 36.209 28.790 1.00 25.82 181 ALA A O 1
ATOM 1391 N N . ILE A 1 182 ? -1.138 37.471 27.010 1.00 26.57 182 ILE A N 1
ATOM 1392 C CA . ILE A 1 182 ? 0.035 36.677 26.655 1.00 27.01 182 ILE A CA 1
ATOM 1393 C C . ILE A 1 182 ? 1.273 37.035 27.475 1.00 27.83 182 ILE A C 1
ATOM 1394 O O . ILE A 1 182 ? 1.558 38.207 27.721 1.00 24.96 182 ILE A O 1
ATOM 1399 N N . ASP A 1 183 ? 2.006 36.010 27.894 1.00 30.41 183 ASP A N 1
ATOM 1400 C CA . ASP A 1 183 ? 3.218 36.209 28.673 1.00 30.13 183 ASP A CA 1
ATOM 1401 C C . ASP A 1 183 ? 4.362 36.553 27.719 1.00 28.36 183 ASP A C 1
ATOM 1402 O O . ASP A 1 183 ? 5.233 35.732 27.446 1.00 27.13 183 ASP A O 1
ATOM 1407 N N . GLY A 1 184 ? 4.328 37.782 27.209 1.00 30.12 184 GLY A N 1
ATOM 1408 C CA . GLY A 1 184 ? 5.340 38.262 26.283 1.00 26.69 184 GLY A CA 1
ATOM 1409 C C . GLY A 1 184 ? 4.991 39.673 25.845 1.00 28.33 184 GLY A C 1
ATOM 1410 O O . GLY A 1 184 ? 4.095 40.290 26.423 1.00 28.29 184 GLY A O 1
ATOM 1411 N N . ASP A 1 185 ? 5.683 40.193 24.835 1.00 24.15 185 ASP A N 1
ATOM 1412 C CA . ASP A 1 185 ? 5.409 41.543 24.348 1.00 26.92 185 ASP A CA 1
ATOM 1413 C C . ASP A 1 185 ? 4.454 41.544 23.152 1.00 24.33 185 ASP A C 1
ATOM 1414 O O . ASP A 1 185 ? 3.972 40.494 22.732 1.00 17.61 185 ASP A O 1
ATOM 1419 N N . PHE A 1 186 ? 4.185 42.726 22.605 1.00 19.93 186 PHE A N 1
ATOM 1420 C CA . PHE A 1 186 ? 3.285 42.841 21.459 1.00 23.36 186 PHE A CA 1
ATOM 1421 C C . PHE A 1 186 ? 3.738 41.996 20.274 1.00 25.05 186 PHE A C 1
ATOM 1422 O O . PHE A 1 186 ? 2.953 41.238 19.707 1.00 27.90 186 PHE A O 1
ATOM 1430 N N . ASP A 1 187 ? 5.005 42.143 19.896 1.00 25.51 187 ASP A N 1
ATOM 1431 C CA . ASP A 1 187 ? 5.564 41.398 18.773 1.00 23.01 187 ASP A CA 1
ATOM 1432 C C . ASP A 1 187 ? 5.196 39.917 18.828 1.00 24.79 187 ASP A C 1
ATOM 1433 O O . ASP A 1 187 ? 4.729 39.352 17.838 1.00 28.79 187 ASP A O 1
ATOM 1438 N N . ALA A 1 188 ? 5.399 39.288 19.983 1.00 24.16 188 ALA A N 1
ATOM 1439 C CA . ALA A 1 188 ? 5.067 37.874 20.134 1.00 22.02 188 ALA A CA 1
ATOM 1440 C C . ALA A 1 188 ? 3.570 37.666 19.905 1.00 22.55 188 ALA A C 1
ATOM 1441 O O . ALA A 1 188 ? 3.153 36.651 19.351 1.00 21.86 188 ALA A O 1
ATOM 1443 N N . CYS A 1 189 ? 2.768 38.635 20.336 1.00 15.79 189 CYS A N 1
ATOM 1444 C CA . CYS A 1 189 ? 1.321 38.555 20.170 1.00 24.04 189 CYS A CA 1
ATOM 1445 C C . CYS A 1 189 ? 0.940 38.577 18.697 1.00 25.55 189 CYS A C 1
ATOM 1446 O O . CYS A 1 189 ? 0.107 37.786 18.251 1.00 28.43 189 CYS A O 1
ATOM 1449 N N . GLN A 1 190 ? 1.549 39.488 17.943 1.00 19.32 190 GLN A N 1
ATOM 1450 C CA . GLN A 1 190 ? 1.260 39.604 16.521 1.00 24.87 190 GLN A CA 1
ATOM 1451 C C . GLN A 1 190 ? 1.766 38.379 15.762 1.00 23.51 190 GLN A C 1
ATOM 1452 O O . GLN A 1 190 ? 1.158 37.952 14.781 1.00 22.72 190 GLN A O 1
ATOM 1458 N N . ALA A 1 191 ? 2.875 37.811 16.224 1.00 24.46 191 ALA A N 1
ATOM 1459 C CA . ALA A 1 191 ? 3.444 36.634 15.578 1.00 24.83 191 ALA A CA 1
ATOM 1460 C C . ALA A 1 191 ? 2.516 35.438 15.750 1.00 25.41 191 ALA A C 1
ATOM 1461 O O . ALA A 1 191 ? 2.396 34.598 14.854 1.00 23.76 191 ALA A O 1
ATOM 1463 N N . LEU A 1 192 ? 1.863 35.361 16.907 1.00 25.50 192 LEU A N 1
ATOM 1464 C CA . LEU A 1 192 ? 0.940 34.267 17.185 1.00 24.00 192 LEU A CA 1
ATOM 1465 C C . LEU A 1 192 ? -0.289 34.380 16.290 1.00 24.50 192 LEU A C 1
ATOM 1466 O O . LEU A 1 192 ? -0.789 33.377 15.780 1.00 27.08 192 LEU A O 1
ATOM 1471 N N . VAL A 1 193 ? -0.770 35.605 16.100 1.00 25.75 193 VAL A N 1
ATOM 1472 C CA . VAL A 1 193 ? -1.932 35.841 15.250 1.00 23.56 193 VAL A CA 1
ATOM 1473 C C . VAL A 1 193 ? -1.614 35.400 13.827 1.00 25.72 193 VAL A C 1
ATOM 1474 O O . VAL A 1 193 ? -2.366 34.638 13.217 1.00 21.88 193 VAL A O 1
ATOM 1478 N N . LYS A 1 194 ? -0.489 35.886 13.310 1.00 24.25 194 LYS A N 1
ATOM 1479 C CA . LYS A 1 194 ? -0.046 35.555 11.964 1.00 26.10 194 LYS A CA 1
ATOM 1480 C C . LYS A 1 194 ? 0.150 34.053 11.814 1.00 27.27 194 LYS A C 1
ATOM 1481 O O . LYS A 1 194 ? -0.244 33.462 10.810 1.00 23.03 194 LYS A O 1
ATOM 1487 N N . GLN A 1 195 ? 0.757 33.440 12.823 1.00 30.22 195 GLN A N 1
ATOM 1488 C CA . GLN A 1 195 ? 1.009 32.007 12.803 1.00 30.97 195 GLN A CA 1
ATOM 1489 C C . GLN A 1 195 ? -0.291 31.224 12.645 1.00 30.37 195 GLN A C 1
ATOM 1490 O O . GLN A 1 195 ? -0.312 30.153 12.043 1.00 30.21 195 GLN A O 1
ATOM 1496 N N . ALA A 1 196 ? -1.377 31.767 13.185 1.00 29.66 196 ALA A N 1
ATOM 1497 C CA . ALA A 1 196 ? -2.677 31.111 13.111 1.00 27.57 196 ALA A CA 1
ATOM 1498 C C . ALA A 1 196 ? -3.172 30.956 11.676 1.00 29.60 196 ALA A C 1
ATOM 1499 O O . ALA A 1 196 ? -3.992 30.084 11.391 1.00 26.82 196 ALA A O 1
ATOM 1501 N N . PHE A 1 197 ? -2.675 31.796 10.772 1.00 27.32 197 PHE A N 1
ATOM 1502 C CA . PHE A 1 197 ? -3.097 31.723 9.378 1.00 30.32 197 PHE A CA 1
ATOM 1503 C C . PHE A 1 197 ? -2.405 30.625 8.577 1.00 31.38 197 PHE A C 1
ATOM 1504 O O . PHE A 1 197 ? -2.795 30.343 7.444 1.00 35.39 197 PHE A O 1
ATOM 1512 N N . ASP A 1 198 ? -1.380 30.008 9.157 1.00 32.80 198 ASP A N 1
ATOM 1513 C CA . ASP A 1 198 ? -0.682 28.921 8.481 1.00 37.09 198 ASP A CA 1
ATOM 1514 C C . ASP A 1 198 ? -1.352 27.607 8.859 1.00 41.83 198 ASP A C 1
ATOM 1515 O O . ASP A 1 198 ? -1.049 26.554 8.297 1.00 41.99 198 ASP A O 1
ATOM 1520 N N . ASP A 1 199 ? -2.266 27.683 9.821 1.00 45.22 199 ASP A N 1
ATOM 1521 C CA . ASP A 1 199 ? -2.994 26.510 10.285 1.00 43.15 199 ASP A CA 1
ATOM 1522 C C . ASP A 1 199 ? -4.291 26.402 9.491 1.00 42.41 199 ASP A C 1
ATOM 1523 O O . ASP A 1 199 ? -5.334 26.907 9.909 1.00 40.39 199 ASP A O 1
ATOM 1528 N N . GLU A 1 200 ? -4.214 25.745 8.339 1.00 43.76 200 GLU A N 1
ATOM 1529 C CA . GLU A 1 200 ? -5.369 25.576 7.465 1.00 46.00 200 GLU A CA 1
ATOM 1530 C C . GLU A 1 200 ? -6.541 24.972 8.226 1.00 44.54 200 GLU A C 1
ATOM 1531 O O . GLU A 1 200 ? -7.688 25.382 8.050 1.00 43.18 200 GLU A O 1
ATOM 1537 N N . GLU A 1 201 ? -6.237 23.999 9.078 1.00 45.01 201 GLU A N 1
ATOM 1538 C CA . GLU A 1 201 ? -7.247 23.321 9.879 1.00 41.11 201 GLU A CA 1
ATOM 1539 C C . GLU A 1 201 ? -7.988 24.327 10.753 1.00 38.17 201 GLU A C 1
ATOM 1540 O O . GLU A 1 201 ? -9.218 24.337 10.808 1.00 36.54 201 GLU A O 1
ATOM 1546 N N . LEU A 1 202 ? -7.226 25.176 11.432 1.00 35.54 202 LEU A N 1
ATOM 1547 C CA . LEU A 1 202 ? -7.790 26.187 12.313 1.00 32.54 202 LEU A CA 1
ATOM 1548 C C . LEU A 1 202 ? -8.576 27.246 11.537 1.00 32.29 202 LEU A C 1
ATOM 1549 O O . LEU A 1 202 ? -9.715 27.556 11.886 1.00 32.03 202 LEU A O 1
ATOM 1554 N N . LYS A 1 203 ? -7.968 27.795 10.487 1.00 35.51 203 LYS A N 1
ATOM 1555 C CA . LYS A 1 203 ? -8.623 28.820 9.674 1.00 34.89 203 LYS A CA 1
ATOM 1556 C C . LYS A 1 203 ? -10.025 28.404 9.253 1.00 35.72 203 LYS A C 1
ATOM 1557 O O . LYS A 1 203 ? -10.995 29.119 9.498 1.00 37.14 203 LYS A O 1
ATOM 1563 N N . VAL A 1 204 ? -10.121 27.243 8.612 1.00 34.28 204 VAL A N 1
ATOM 1564 C CA . VAL A 1 204 ? -11.397 26.722 8.138 1.00 32.88 204 VAL A CA 1
ATOM 1565 C C . VAL A 1 204 ? -12.382 26.439 9.267 1.00 30.00 204 VAL A C 1
ATOM 1566 O O . VAL A 1 204 ? -13.569 26.739 9.154 1.00 35.98 204 VAL A O 1
ATOM 1570 N N . ALA A 1 205 ? -11.886 25.861 10.354 1.00 33.66 205 ALA A N 1
ATOM 1571 C CA . ALA A 1 205 ? -12.733 25.528 11.493 1.00 32.77 205 ALA A CA 1
ATOM 1572 C C . ALA A 1 205 ? -13.373 26.750 12.140 1.00 35.14 205 ALA A C 1
ATOM 1573 O O . ALA A 1 205 ? -14.568 26.748 12.432 1.00 36.00 205 ALA A O 1
ATOM 1575 N N . LEU A 1 206 ? -12.580 27.796 12.355 1.00 35.00 206 LEU A N 1
ATOM 1576 C CA . LEU A 1 206 ? -13.083 29.005 12.997 1.00 30.52 206 LEU A CA 1
ATOM 1577 C C . LEU A 1 206 ? -13.388 30.170 12.056 1.00 24.40 206 LEU A C 1
ATOM 1578 O O . LEU A 1 206 ? -13.894 31.202 12.495 1.00 27.04 206 LEU A O 1
ATOM 1583 N N . GLY A 1 207 ? -13.096 30.014 10.769 1.00 25.83 207 GLY A N 1
ATOM 1584 C CA . GLY A 1 207 ? -13.346 31.104 9.838 1.00 29.99 207 GLY A CA 1
ATOM 1585 C C . GLY A 1 207 ? -12.482 32.282 10.248 1.00 30.01 207 GLY A C 1
ATOM 1586 O O . GLY A 1 207 ? -12.963 33.401 10.439 1.00 24.36 207 GLY A O 1
ATOM 1587 N N . LEU A 1 208 ? -11.189 32.008 10.380 1.00 27.81 208 LEU A N 1
ATOM 1588 C CA . LEU A 1 208 ? -10.197 32.990 10.801 1.00 32.50 208 LEU A CA 1
ATOM 1589 C C . LEU A 1 208 ? -10.070 34.241 9.935 1.00 26.44 208 LEU A C 1
ATOM 1590 O O . LEU A 1 208 ? -10.227 34.199 8.715 1.00 26.28 208 LEU A O 1
ATOM 1595 N N . ASN A 1 209 ? -9.773 35.352 10.598 1.00 27.11 209 ASN A N 1
ATOM 1596 C CA . ASN A 1 209 ? -9.579 36.643 9.953 1.00 25.90 209 ASN A CA 1
ATOM 1597 C C . ASN A 1 209 ? -8.987 37.565 11.016 1.00 24.25 209 ASN A C 1
ATOM 1598 O O . ASN A 1 209 ? -9.077 37.272 12.208 1.00 22.82 209 ASN A O 1
ATOM 1603 N N . SER A 1 210 ? -8.367 38.663 10.597 1.00 21.28 210 SER A N 1
ATOM 1604 C CA . SER A 1 210 ? -7.773 39.581 11.559 1.00 20.57 210 SER A CA 1
ATOM 1605 C C . SER A 1 210 ? -8.218 41.019 11.342 1.00 17.17 210 SER A C 1
ATOM 1606 O O . SER A 1 210 ? -8.438 41.453 10.210 1.00 19.01 210 SER A O 1
ATOM 1609 N N . ALA A 1 211 ? -8.349 41.757 12.439 1.00 22.73 211 ALA A N 1
ATOM 1610 C CA . ALA A 1 211 ? -8.770 43.148 12.376 1.00 20.00 211 ALA A CA 1
ATOM 1611 C C . ALA A 1 211 ? -7.582 44.090 12.538 1.00 22.57 211 ALA A C 1
ATOM 1612 O O . ALA A 1 211 ? -7.752 45.309 12.606 1.00 16.01 211 ALA A O 1
ATOM 1614 N N . ASN A 1 212 ? -6.380 43.526 12.619 1.00 23.37 212 ASN A N 1
ATOM 1615 C CA . ASN A 1 212 ? -5.186 44.352 12.742 1.00 23.42 212 ASN A CA 1
ATOM 1616 C C . ASN A 1 212 ? -5.028 45.097 11.427 1.00 20.95 212 ASN A C 1
ATOM 1617 O O . ASN A 1 212 ? -5.768 44.842 10.480 1.00 22.48 212 ASN A O 1
ATOM 1622 N N . SER A 1 213 ? -4.068 46.013 11.363 1.00 21.94 213 SER A N 1
ATOM 1623 C CA . SER A 1 213 ? -3.843 46.767 10.134 1.00 21.69 213 SER A CA 1
ATOM 1624 C C . SER A 1 213 ? -3.521 45.797 8.998 1.00 20.06 213 SER A C 1
ATOM 1625 O O . SER A 1 213 ? -3.459 46.188 7.831 1.00 24.82 213 SER A O 1
ATOM 1628 N N . ILE A 1 214 ? -3.311 44.533 9.358 1.00 23.08 214 ILE A N 1
ATOM 1629 C CA . ILE A 1 214 ? -3.030 43.472 8.397 1.00 19.52 214 ILE A CA 1
ATOM 1630 C C . ILE A 1 214 ? -4.121 43.483 7.332 1.00 22.77 214 ILE A C 1
ATOM 1631 O O . ILE A 1 214 ? -3.857 43.279 6.148 1.00 16.71 214 ILE A O 1
ATOM 1636 N N . ASN A 1 215 ? -5.352 43.715 7.778 1.00 25.18 215 ASN A N 1
ATOM 1637 C CA . ASN A 1 215 ? -6.506 43.744 6.892 1.00 26.85 215 ASN A CA 1
ATOM 1638 C C . ASN A 1 215 ? -6.527 45.027 6.071 1.00 25.32 215 ASN A C 1
ATOM 1639 O O . ASN A 1 215 ? -6.533 46.131 6.621 1.00 20.17 215 ASN A O 1
ATOM 1644 N N . ILE A 1 216 ? -6.540 44.869 4.750 1.00 24.18 216 ILE A N 1
ATOM 1645 C CA . ILE A 1 216 ? -6.543 46.004 3.832 1.00 26.83 216 ILE A CA 1
ATOM 1646 C C . ILE A 1 216 ? -7.611 47.047 4.159 1.00 25.60 216 ILE A C 1
ATOM 1647 O O . ILE A 1 216 ? -7.426 48.231 3.885 1.00 19.94 216 ILE A O 1
ATOM 1652 N N . SER A 1 217 ? -8.724 46.611 4.745 1.00 24.86 217 SER A N 1
ATOM 1653 C CA . SER A 1 217 ? -9.801 47.534 5.093 1.00 25.86 217 SER A CA 1
ATOM 1654 C C . SER A 1 217 ? -9.356 48.492 6.198 1.00 25.57 217 SER A C 1
ATOM 1655 O O . SER A 1 217 ? -9.788 49.643 6.246 1.00 21.72 217 SER A O 1
ATOM 1658 N N . ARG A 1 218 ? -8.492 48.010 7.086 1.00 29.10 218 ARG A N 1
ATOM 1659 C CA . ARG A 1 218 ? -7.975 48.833 8.176 1.00 26.82 218 ARG A CA 1
ATOM 1660 C C . ARG A 1 218 ? -7.073 49.919 7.603 1.00 25.11 218 ARG A C 1
ATOM 1661 O O . ARG A 1 218 ? -7.225 51.103 7.898 1.00 27.54 218 ARG A O 1
ATOM 1669 N N . LEU A 1 219 ? -6.132 49.491 6.774 1.00 27.43 219 LEU A N 1
ATOM 1670 C CA . LEU A 1 219 ? -5.173 50.382 6.144 1.00 23.79 219 LEU A CA 1
ATOM 1671 C C . LEU A 1 219 ? -5.850 51.530 5.401 1.00 22.09 219 LEU A C 1
ATOM 1672 O O . LEU A 1 219 ? -5.596 52.700 5.686 1.00 26.37 219 LEU A O 1
ATOM 1677 N N . LEU A 1 220 ? -6.723 51.188 4.458 1.00 24.23 220 LEU A N 1
ATOM 1678 C CA . LEU A 1 220 ? -7.420 52.183 3.650 1.00 18.52 220 LEU A CA 1
ATOM 1679 C C . LEU A 1 220 ? -8.221 53.222 4.427 1.00 20.93 220 LEU A C 1
ATOM 1680 O O . LEU A 1 220 ? -8.120 54.415 4.151 1.00 22.64 220 LEU A O 1
ATOM 1685 N N . ALA A 1 221 ? -9.017 52.776 5.393 1.00 21.21 221 ALA A N 1
ATOM 1686 C CA . ALA A 1 221 ? -9.832 53.695 6.181 1.00 23.14 221 ALA A CA 1
ATOM 1687 C C . ALA A 1 221 ? -9.001 54.789 6.851 1.00 23.46 221 ALA A C 1
ATOM 1688 O O . ALA A 1 221 ? -9.440 55.933 6.959 1.00 19.28 221 ALA A O 1
ATOM 1690 N N . GLN A 1 222 ? -7.800 54.437 7.294 1.00 21.23 222 GLN A N 1
ATOM 1691 C CA . GLN A 1 222 ? -6.932 55.390 7.974 1.00 24.92 222 GLN A CA 1
ATOM 1692 C C . GLN A 1 222 ? -6.375 56.483 7.064 1.00 25.67 222 GLN A C 1
ATOM 1693 O O . GLN A 1 222 ? -5.838 57.481 7.541 1.00 20.69 222 GLN A O 1
ATOM 1699 N N . ILE A 1 223 ? -6.522 56.299 5.755 1.00 27.54 223 ILE A N 1
ATOM 1700 C CA . ILE A 1 223 ? -6.059 57.286 4.781 1.00 26.66 223 ILE A CA 1
ATOM 1701 C C . ILE A 1 223 ? -6.988 58.499 4.839 1.00 29.67 223 ILE A C 1
ATOM 1702 O O . ILE A 1 223 ? -6.584 59.626 4.553 1.00 26.35 223 ILE A O 1
ATOM 1707 N N . CYS A 1 224 ? -8.233 58.246 5.225 1.00 27.05 224 CYS A N 1
ATOM 1708 C CA . CYS A 1 224 ? -9.265 59.273 5.286 1.00 26.88 224 CYS A CA 1
ATOM 1709 C C . CYS A 1 224 ? -9.102 60.433 6.264 1.00 31.55 224 CYS A C 1
ATOM 1710 O O . CYS A 1 224 ? -9.476 61.561 5.938 1.00 27.88 224 CYS A O 1
ATOM 1713 N N . TYR A 1 225 ? -8.565 60.190 7.456 1.00 24.08 225 TYR A N 1
ATOM 1714 C CA . TYR A 1 225 ? -8.430 61.302 8.386 1.00 26.96 225 TYR A CA 1
ATOM 1715 C C . TYR A 1 225 ? -7.291 62.253 8.049 1.00 22.63 225 TYR A C 1
ATOM 1716 O O . TYR A 1 225 ? -7.217 63.349 8.597 1.00 23.11 225 TYR A O 1
ATOM 1725 N N . TYR A 1 226 ? -6.406 61.846 7.146 1.00 19.89 226 TYR A N 1
ATOM 1726 C CA . TYR A 1 226 ? -5.324 62.734 6.742 1.00 25.65 226 TYR A CA 1
ATOM 1727 C C . TYR A 1 226 ? -5.932 63.842 5.885 1.00 28.13 226 TYR A C 1
ATOM 1728 O O . TYR A 1 226 ? -5.643 65.021 6.087 1.00 28.19 226 TYR A O 1
ATOM 1737 N N . PHE A 1 227 ? -6.789 63.460 4.940 1.00 27.14 227 PHE A N 1
ATOM 1738 C CA . PHE A 1 227 ? -7.451 64.437 4.082 1.00 24.97 227 PHE A CA 1
ATOM 1739 C C . PHE A 1 227 ? -8.280 65.379 4.945 1.00 27.89 227 PHE A C 1
ATOM 1740 O O . PHE A 1 227 ? -8.231 66.596 4.775 1.00 30.70 227 PHE A O 1
ATOM 1748 N N . GLU A 1 228 ? -9.045 64.803 5.869 1.00 26.00 228 GLU A N 1
ATOM 1749 C CA . GLU A 1 228 ? -9.894 65.578 6.768 1.00 27.41 228 GLU A CA 1
ATOM 1750 C C . GLU A 1 228 ? -9.079 66.612 7.538 1.00 28.94 228 GLU A C 1
ATOM 1751 O O . GLU A 1 228 ? -9.559 67.711 7.821 1.00 24.46 228 GLU A O 1
ATOM 1757 N N . ALA A 1 229 ? -7.844 66.256 7.873 1.00 23.16 229 ALA A N 1
ATOM 1758 C CA . ALA A 1 229 ? -6.963 67.156 8.602 1.00 27.49 229 ALA A CA 1
ATOM 1759 C C . ALA A 1 229 ? -6.634 68.361 7.729 1.00 25.36 229 ALA A C 1
ATOM 1760 O O . ALA A 1 229 ? -6.848 69.507 8.126 1.00 28.32 229 ALA A O 1
ATOM 1762 N N . VAL A 1 230 ? -6.118 68.087 6.534 1.00 26.64 230 VAL A N 1
ATOM 1763 C CA . VAL A 1 230 ? -5.753 69.133 5.586 1.00 23.34 230 VAL A CA 1
ATOM 1764 C C . VAL A 1 230 ? -6.936 70.048 5.279 1.00 26.82 230 VAL A C 1
ATOM 1765 O O . VAL A 1 230 ? -6.778 71.263 5.169 1.00 27.18 230 VAL A O 1
ATOM 1769 N N . ALA A 1 231 ? -8.118 69.457 5.150 1.00 22.86 231 ALA A N 1
ATOM 1770 C CA . ALA A 1 231 ? -9.326 70.215 4.843 1.00 30.24 231 ALA A CA 1
ATOM 1771 C C . ALA A 1 231 ? -9.681 71.237 5.920 1.00 31.98 231 ALA A C 1
ATOM 1772 O O . ALA A 1 231 ? -10.467 72.153 5.676 1.00 30.51 231 ALA A O 1
ATOM 1774 N N . GLN A 1 232 ? -9.108 71.081 7.108 1.00 32.26 232 GLN A N 1
ATOM 1775 C CA . GLN A 1 232 ? -9.384 72.004 8.204 1.00 33.28 232 GLN A CA 1
ATOM 1776 C C . GLN A 1 232 ? -8.341 73.116 8.274 1.00 35.20 232 GLN A C 1
ATOM 1777 O O . GLN A 1 232 ? -8.534 74.121 8.959 1.00 34.01 232 GLN A O 1
ATOM 1783 N N . LEU A 1 233 ? -7.237 72.930 7.559 1.00 31.55 233 LEU A N 1
ATOM 1784 C CA . LEU A 1 233 ? -6.162 73.913 7.546 1.00 31.16 233 LEU A CA 1
ATOM 1785 C C . LEU A 1 233 ? -6.369 74.948 6.443 1.00 39.86 233 LEU A C 1
ATOM 1786 O O . LEU A 1 233 ? -6.970 74.655 5.409 1.00 37.48 233 LEU A O 1
ATOM 1791 N N . PRO A 1 234 ? -5.880 76.180 6.654 1.00 44.14 234 PRO A N 1
ATOM 1792 C CA . PRO A 1 234 ? -6.033 77.228 5.642 1.00 45.75 234 PRO A CA 1
ATOM 1793 C C . PRO A 1 234 ? -5.100 76.992 4.453 1.00 47.53 234 PRO A C 1
ATOM 1794 O O . PRO A 1 234 ? -4.015 76.429 4.608 1.00 48.98 234 PRO A O 1
ATOM 1798 N N . GLN A 1 235 ? -5.537 77.419 3.271 1.00 47.26 235 GLN A N 1
ATOM 1799 C CA . GLN A 1 235 ? -4.760 77.267 2.043 1.00 50.54 235 GLN A CA 1
ATOM 1800 C C . GLN A 1 235 ? -3.297 77.662 2.219 1.00 47.21 235 GLN A C 1
ATOM 1801 O O . GLN A 1 235 ? -2.404 77.048 1.636 1.00 49.45 235 GLN A O 1
ATOM 1807 N N . GLU A 1 236 ? -3.064 78.690 3.028 1.00 45.27 236 GLU A N 1
ATOM 1808 C CA . GLU A 1 236 ? -1.722 79.198 3.286 1.00 45.46 236 GLU A CA 1
ATOM 1809 C C . GLU A 1 236 ? -0.698 78.108 3.601 1.00 45.58 236 GLU A C 1
ATOM 1810 O O . GLU A 1 236 ? 0.404 78.104 3.054 1.00 48.03 236 GLU A O 1
ATOM 1816 N N . THR A 1 237 ? -1.069 77.186 4.485 1.00 42.98 237 THR A N 1
ATOM 1817 C CA . THR A 1 237 ? -0.176 76.111 4.906 1.00 43.06 237 THR A CA 1
ATOM 1818 C C . THR A 1 237 ? -0.243 74.840 4.065 1.00 41.55 237 THR A C 1
ATOM 1819 O O . THR A 1 237 ? 0.657 74.001 4.128 1.00 40.24 237 THR A O 1
ATOM 1823 N N . ARG A 1 238 ? -1.303 74.707 3.277 1.00 39.02 238 ARG A N 1
ATOM 1824 C CA . ARG A 1 238 ? -1.510 73.521 2.451 1.00 42.39 238 ARG A CA 1
ATOM 1825 C C . ARG A 1 238 ? -0.311 73.034 1.632 1.00 41.76 238 ARG A C 1
ATOM 1826 O O . ARG A 1 238 ? -0.271 71.873 1.225 1.00 40.76 238 ARG A O 1
ATOM 1834 N N . ASN A 1 239 ? 0.670 73.901 1.401 1.00 39.61 239 ASN A N 1
ATOM 1835 C CA . ASN A 1 239 ? 1.838 73.515 0.614 1.00 35.93 239 ASN A CA 1
ATOM 1836 C C . ASN A 1 239 ? 3.121 73.407 1.450 1.00 32.06 239 ASN A C 1
ATOM 1837 O O . ASN A 1 239 ? 4.186 73.066 0.932 1.00 27.47 239 ASN A O 1
ATOM 1842 N N . GLN A 1 240 ? 3.010 73.692 2.744 1.00 28.14 240 GLN A N 1
ATOM 1843 C CA . GLN A 1 240 ? 4.150 73.630 3.661 1.00 29.00 240 GLN A CA 1
ATOM 1844 C C . GLN A 1 240 ? 3.829 72.724 4.852 1.00 32.41 240 GLN A C 1
ATOM 1845 O O . GLN A 1 240 ? 4.272 72.977 5.973 1.00 30.71 240 GLN A O 1
ATOM 1851 N N . LEU A 1 241 ? 3.071 71.663 4.597 1.00 30.75 241 LEU A N 1
ATOM 1852 C CA . LEU A 1 241 ? 2.652 70.742 5.647 1.00 27.84 241 LEU A CA 1
ATOM 1853 C C . LEU A 1 241 ? 3.629 69.631 6.019 1.00 25.78 241 LEU A C 1
ATOM 1854 O O . LEU A 1 241 ? 4.134 68.907 5.159 1.00 23.35 241 LEU A O 1
ATOM 1859 N N . VAL A 1 242 ? 3.879 69.506 7.319 1.00 24.63 242 VAL A N 1
ATOM 1860 C CA . VAL A 1 242 ? 4.761 68.476 7.857 1.00 24.17 242 VAL A CA 1
ATOM 1861 C C . VAL A 1 242 ? 3.952 67.678 8.883 1.00 27.36 242 VAL A C 1
ATOM 1862 O O . VAL A 1 242 ? 3.461 68.238 9.866 1.00 25.82 242 VAL A O 1
ATOM 1866 N N . VAL A 1 243 ? 3.813 66.375 8.650 1.00 25.49 243 VAL A N 1
ATOM 1867 C CA . VAL A 1 243 ? 3.037 65.518 9.541 1.00 22.26 243 VAL A CA 1
ATOM 1868 C C . VAL A 1 243 ? 3.873 64.513 10.335 1.00 23.16 243 VAL A C 1
ATOM 1869 O O . VAL A 1 243 ? 4.521 63.638 9.760 1.00 24.22 243 VAL A O 1
ATOM 1873 N N . SER A 1 244 ? 3.841 64.636 11.659 1.00 18.09 244 SER A N 1
ATOM 1874 C CA . SER A 1 244 ? 4.583 63.725 12.524 1.00 20.05 244 SER A CA 1
ATOM 1875 C C . SER A 1 244 ? 3.628 62.652 13.034 1.00 20.90 244 SER A C 1
ATOM 1876 O O . SER A 1 244 ? 2.584 62.961 13.613 1.00 23.74 244 SER A O 1
ATOM 1879 N N . VAL A 1 245 ? 3.991 61.391 12.820 1.00 24.93 245 VAL A N 1
ATOM 1880 C CA . VAL A 1 245 ? 3.149 60.276 13.237 1.00 21.02 245 VAL A CA 1
ATOM 1881 C C . VAL A 1 245 ? 3.811 59.371 14.274 1.00 25.74 245 VAL A C 1
ATOM 1882 O O . VAL A 1 245 ? 4.832 58.742 13.998 1.00 30.69 245 VAL A O 1
ATOM 1886 N N . PRO A 1 246 ? 3.238 59.301 15.487 1.00 26.99 246 PRO A N 1
ATOM 1887 C CA . PRO A 1 246 ? 3.816 58.442 16.527 1.00 27.55 246 PRO A CA 1
ATOM 1888 C C . PRO A 1 246 ? 3.664 57.008 16.030 1.00 29.18 246 PRO A C 1
ATOM 1889 O O . PRO A 1 246 ? 2.553 56.490 15.949 1.00 29.21 246 PRO A O 1
ATOM 1893 N N . SER A 1 247 ? 4.781 56.372 15.693 1.00 25.16 247 SER A N 1
ATOM 1894 C CA . SER A 1 247 ? 4.737 55.024 15.146 1.00 21.45 247 SER A CA 1
ATOM 1895 C C . SER A 1 247 ? 5.233 53.879 16.016 1.00 25.90 247 SER A C 1
ATOM 1896 O O . SER A 1 247 ? 6.200 54.007 16.771 1.00 24.77 247 SER A O 1
ATOM 1899 N N . GLY A 1 248 ? 4.545 52.750 15.882 1.00 26.11 248 GLY A N 1
ATOM 1900 C CA . GLY A 1 248 ? 4.894 51.547 16.607 1.00 23.80 248 GLY A CA 1
ATOM 1901 C C . GLY A 1 248 ? 4.922 50.413 15.600 1.00 27.43 248 GLY A C 1
ATOM 1902 O O . GLY A 1 248 ? 5.988 49.906 15.248 1.00 26.16 248 GLY A O 1
ATOM 1903 N N . ASN A 1 249 ? 3.743 50.025 15.125 1.00 21.76 249 ASN A N 1
ATOM 1904 C CA . ASN A 1 249 ? 3.618 48.957 14.139 1.00 27.14 249 ASN A CA 1
ATOM 1905 C C . ASN A 1 249 ? 3.592 49.573 12.732 1.00 25.88 249 ASN A C 1
ATOM 1906 O O . ASN A 1 249 ? 3.557 48.860 11.728 1.00 22.21 249 ASN A O 1
ATOM 1911 N N . PHE A 1 250 ? 3.602 50.905 12.691 1.00 23.68 250 PHE A N 1
ATOM 1912 C CA . PHE A 1 250 ? 3.618 51.703 11.461 1.00 23.98 250 PHE A CA 1
ATOM 1913 C C . PHE A 1 250 ? 2.456 51.644 10.469 1.00 26.38 250 PHE A C 1
ATOM 1914 O O . PHE A 1 250 ? 2.621 52.006 9.301 1.00 23.74 250 PHE A O 1
ATOM 1922 N N . GLY A 1 251 ? 1.282 51.218 10.918 1.00 24.04 251 GLY A N 1
ATOM 1923 C CA . GLY A 1 251 ? 0.149 51.170 10.014 1.00 18.07 251 GLY A CA 1
ATOM 1924 C C . GLY A 1 251 ? -0.396 52.565 9.755 1.00 23.24 251 GLY A C 1
ATOM 1925 O O . GLY A 1 251 ? -0.939 52.852 8.687 1.00 21.43 251 GLY A O 1
ATOM 1926 N N . ASP A 1 252 ? -0.242 53.438 10.745 1.00 19.58 252 ASP A N 1
ATOM 1927 C CA . ASP A 1 252 ? -0.716 54.811 10.652 1.00 22.45 252 ASP A CA 1
ATOM 1928 C C . ASP A 1 252 ? 0.102 55.591 9.620 1.00 25.88 252 ASP A C 1
ATOM 1929 O O . ASP A 1 252 ? -0.456 56.211 8.715 1.00 28.95 252 ASP A O 1
ATOM 1934 N N . LEU A 1 253 ? 1.425 55.559 9.758 1.00 24.36 253 LEU A N 1
ATOM 1935 C CA . LEU A 1 253 ? 2.300 56.261 8.822 1.00 27.38 253 LEU A CA 1
ATOM 1936 C C . LEU A 1 253 ? 2.070 55.737 7.407 1.00 25.12 253 LEU A C 1
ATOM 1937 O O . LEU A 1 253 ? 2.009 56.509 6.452 1.00 22.25 253 LEU A O 1
ATOM 1942 N N . THR A 1 254 ? 1.933 54.420 7.287 1.00 20.20 254 THR A N 1
ATOM 1943 C CA . THR A 1 254 ? 1.699 53.781 5.999 1.00 21.34 254 THR A CA 1
ATOM 1944 C C . THR A 1 254 ? 0.487 54.397 5.308 1.00 24.84 254 THR A C 1
ATOM 1945 O O . THR A 1 254 ? 0.511 54.660 4.104 1.00 28.46 254 THR A O 1
ATOM 1947 N N . ALA A 1 255 ? -0.567 54.634 6.083 1.00 21.86 255 ALA A N 1
ATOM 1948 C CA . ALA A 1 255 ? -1.793 55.220 5.557 1.00 25.90 255 ALA A CA 1
ATOM 1949 C C . ALA A 1 255 ? -1.562 56.681 5.195 1.00 27.53 255 ALA A C 1
ATOM 1950 O O . ALA A 1 255 ? -2.243 57.235 4.330 1.00 25.46 255 ALA A O 1
ATOM 1952 N N . GLY A 1 256 ? -0.604 57.303 5.871 1.00 23.66 256 GLY A N 1
ATOM 1953 C CA . GLY A 1 256 ? -0.304 58.693 5.600 1.00 21.22 256 GLY A CA 1
ATOM 1954 C C . GLY A 1 256 ? 0.340 58.825 4.236 1.00 23.47 256 GLY A C 1
ATOM 1955 O O . GLY A 1 256 ? -0.014 59.709 3.454 1.00 17.09 256 GLY A O 1
ATOM 1956 N N . LEU A 1 257 ? 1.290 57.940 3.949 1.00 14.91 257 LEU A N 1
ATOM 1957 C CA . LEU A 1 257 ? 1.969 57.960 2.661 1.00 25.86 257 LEU A CA 1
ATOM 1958 C C . LEU A 1 257 ? 0.972 57.680 1.540 1.00 24.67 257 LEU A C 1
ATOM 1959 O O . LEU A 1 257 ? 0.993 58.346 0.506 1.00 28.42 257 LEU A O 1
ATOM 1964 N N . LEU A 1 258 ? 0.100 56.696 1.747 1.00 27.59 258 LEU A N 1
ATOM 1965 C CA . LEU A 1 258 ? -0.900 56.347 0.742 1.00 20.51 258 LEU A CA 1
ATOM 1966 C C . LEU A 1 258 ? -1.769 57.549 0.402 1.00 22.39 258 LEU A C 1
ATOM 1967 O O . LEU A 1 258 ? -2.174 57.729 -0.747 1.00 18.62 258 LEU A O 1
ATOM 1972 N N . ALA A 1 259 ? -2.057 58.368 1.407 1.00 18.69 259 ALA A N 1
ATOM 1973 C CA . ALA A 1 259 ? -2.865 59.560 1.199 1.00 23.54 259 ALA A CA 1
ATOM 1974 C C . ALA A 1 259 ? -2.113 60.501 0.262 1.00 23.88 259 ALA A C 1
ATOM 1975 O O . ALA A 1 259 ? -2.703 61.122 -0.627 1.00 17.95 259 ALA A O 1
ATOM 1977 N N . LYS A 1 260 ? -0.803 60.593 0.467 1.00 24.71 260 LYS A N 1
ATOM 1978 C CA . LYS A 1 260 ? 0.043 61.451 -0.353 1.00 30.26 260 LYS A CA 1
ATOM 1979 C C . LYS A 1 260 ? 0.144 60.890 -1.767 1.00 28.94 260 LYS A C 1
ATOM 1980 O O . LYS A 1 260 ? 0.096 61.636 -2.744 1.00 26.98 260 LYS A O 1
ATOM 1986 N N . SER A 1 261 ? 0.278 59.572 -1.870 1.00 28.21 261 SER A N 1
ATOM 1987 C CA . SER A 1 261 ? 0.377 58.928 -3.170 1.00 26.56 261 SER A CA 1
ATOM 1988 C C . SER A 1 261 ? -0.905 59.182 -3.956 1.00 30.00 261 SER A C 1
ATOM 1989 O O . SER A 1 261 ? -0.918 59.093 -5.182 1.00 37.32 261 SER A O 1
ATOM 1992 N N . LEU A 1 262 ? -1.979 59.505 -3.241 1.00 30.63 262 LEU A N 1
ATOM 1993 C CA . LEU A 1 262 ? -3.266 59.783 -3.868 1.00 28.46 262 LEU A CA 1
ATOM 1994 C C . LEU A 1 262 ? -3.300 61.195 -4.434 1.00 29.58 262 LEU A C 1
ATOM 1995 O O . LEU A 1 262 ? -4.124 61.508 -5.297 1.00 25.87 262 LEU A O 1
ATOM 2000 N N . GLY A 1 263 ? -2.406 62.043 -3.936 1.00 31.99 263 GLY A N 1
ATOM 2001 C CA . GLY A 1 263 ? -2.350 63.415 -4.403 1.00 32.91 263 GLY A CA 1
ATOM 2002 C C . GLY A 1 263 ? -2.445 64.440 -3.289 1.00 34.41 263 GLY A C 1
ATOM 2003 O O . GLY A 1 263 ? -2.302 65.638 -3.533 1.00 35.23 263 GLY A O 1
ATOM 2004 N N . LEU A 1 264 ? -2.694 63.981 -2.066 1.00 32.49 264 LEU A N 1
ATOM 2005 C CA . LEU A 1 264 ? -2.793 64.890 -0.930 1.00 29.41 264 LEU A CA 1
ATOM 2006 C C . LEU A 1 264 ? -1.430 65.540 -0.713 1.00 29.26 264 LEU A C 1
ATOM 2007 O O . LEU A 1 264 ? -0.431 64.851 -0.512 1.00 31.48 264 LEU A O 1
ATOM 2012 N N . PRO A 1 265 ? -1.372 66.879 -0.756 1.00 28.78 265 PRO A N 1
ATOM 2013 C CA . PRO A 1 265 ? -0.117 67.611 -0.565 1.00 25.01 265 PRO A CA 1
ATOM 2014 C C . PRO A 1 265 ? 0.451 67.518 0.847 1.00 22.92 265 PRO A C 1
ATOM 2015 O O . PRO A 1 265 ? -0.134 68.034 1.796 1.00 24.09 265 PRO A O 1
ATOM 2019 N N . VAL A 1 266 ? 1.592 66.848 0.971 1.00 27.00 266 VAL A N 1
ATOM 2020 C CA . VAL A 1 266 ? 2.274 66.691 2.251 1.00 26.04 266 VAL A CA 1
ATOM 2021 C C . VAL A 1 266 ? 3.764 66.864 2.002 1.00 29.91 266 VAL A C 1
ATOM 2022 O O . VAL A 1 266 ? 4.408 66.001 1.403 1.00 28.02 266 VAL A O 1
ATOM 2026 N N . LYS A 1 267 ? 4.306 67.985 2.462 1.00 28.26 267 LYS A N 1
ATOM 2027 C CA . LYS A 1 267 ? 5.718 68.284 2.270 1.00 25.60 267 LYS A CA 1
ATOM 2028 C C . LYS A 1 267 ? 6.645 67.211 2.821 1.00 24.07 267 LYS A C 1
ATOM 2029 O O . LYS A 1 267 ? 7.546 66.744 2.120 1.00 25.53 267 LYS A O 1
ATOM 2035 N N . ARG A 1 268 ? 6.429 66.816 4.072 1.00 25.14 268 ARG A N 1
ATOM 2036 C CA . ARG A 1 268 ? 7.285 65.809 4.692 1.00 29.08 268 ARG A CA 1
ATOM 2037 C C . ARG A 1 268 ? 6.621 65.067 5.852 1.00 29.89 268 ARG A C 1
ATOM 2038 O O . ARG A 1 268 ? 5.819 65.638 6.598 1.00 30.47 268 ARG A O 1
ATOM 2046 N N . PHE A 1 269 ? 6.957 63.786 5.986 1.00 23.95 269 PHE A N 1
ATOM 2047 C CA . PHE A 1 269 ? 6.432 62.954 7.063 1.00 30.58 269 PHE A CA 1
ATOM 2048 C C . PHE A 1 269 ? 7.553 62.637 8.042 1.00 28.60 269 PHE A C 1
ATOM 2049 O O . PHE A 1 269 ? 8.710 62.490 7.648 1.00 21.66 269 PHE A O 1
ATOM 2057 N N . ILE A 1 270 ? 7.207 62.527 9.319 1.00 24.49 270 ILE A N 1
ATOM 2058 C CA . ILE A 1 270 ? 8.192 62.198 10.338 1.00 26.80 270 ILE A CA 1
ATOM 2059 C C . ILE A 1 270 ? 7.735 60.961 11.100 1.00 27.95 270 ILE A C 1
ATOM 2060 O O . ILE A 1 270 ? 6.606 60.904 11.586 1.00 27.96 270 ILE A O 1
ATOM 2065 N N . ALA A 1 271 ? 8.611 59.968 11.188 1.00 28.03 271 ALA A N 1
ATOM 2066 C CA . ALA A 1 271 ? 8.296 58.741 11.906 1.00 28.14 271 ALA A CA 1
ATOM 2067 C C . ALA A 1 271 ? 8.873 58.841 13.317 1.00 32.40 271 ALA A C 1
ATOM 2068 O O . ALA A 1 271 ? 10.058 58.583 13.531 1.00 28.18 271 ALA A O 1
ATOM 2070 N N . ALA A 1 272 ? 8.030 59.233 14.269 1.00 30.68 272 ALA A N 1
ATOM 2071 C CA . ALA A 1 272 ? 8.444 59.383 15.662 1.00 28.65 272 ALA A CA 1
ATOM 2072 C C . ALA A 1 272 ? 8.131 58.121 16.472 1.00 30.27 272 ALA A C 1
ATOM 2073 O O . ALA A 1 272 ? 6.971 57.745 16.616 1.00 27.00 272 ALA A O 1
ATOM 2075 N N . THR A 1 273 ? 9.168 57.470 16.994 1.00 27.89 273 THR A N 1
ATOM 2076 C CA . THR A 1 273 ? 9.006 56.258 17.796 1.00 28.89 273 THR A CA 1
ATOM 2077 C C . THR A 1 273 ? 9.642 56.473 19.165 1.00 28.15 273 THR A C 1
ATOM 2078 O O . THR A 1 273 ? 10.280 57.496 19.400 1.00 30.08 273 THR A O 1
ATOM 2082 N N . ASN A 1 274 ? 9.468 55.515 20.071 1.00 26.56 274 ASN A N 1
ATOM 2083 C CA . ASN A 1 274 ? 10.064 55.627 21.397 1.00 27.85 274 ASN A CA 1
ATOM 2084 C C . ASN A 1 274 ? 11.425 54.933 21.355 1.00 28.78 274 ASN A C 1
ATOM 2085 O O . ASN A 1 274 ? 12.053 54.883 20.295 1.00 28.42 274 ASN A O 1
ATOM 2090 N N . VAL A 1 275 ? 11.887 54.400 22.486 1.00 27.20 275 VAL A N 1
ATOM 2091 C CA . VAL A 1 275 ? 13.178 53.714 22.514 1.00 30.23 275 VAL A CA 1
ATOM 2092 C C . VAL A 1 275 ? 13.213 52.530 21.550 1.00 28.40 275 VAL A C 1
ATOM 2093 O O . VAL A 1 275 ? 14.281 52.133 21.086 1.00 29.00 275 VAL A O 1
ATOM 2097 N N . ASN A 1 276 ? 12.049 51.958 21.257 1.00 23.37 276 ASN A N 1
ATOM 2098 C CA . ASN A 1 276 ? 11.982 50.841 20.317 1.00 25.92 276 ASN A CA 1
ATOM 2099 C C . ASN A 1 276 ? 12.153 51.462 18.933 1.00 28.21 276 ASN A C 1
ATOM 2100 O O . ASN A 1 276 ? 11.203 51.571 18.156 1.00 26.75 276 ASN A O 1
ATOM 2105 N N . ASP A 1 277 ? 13.386 51.871 18.647 1.00 33.81 277 ASP A N 1
ATOM 2106 C CA . ASP A 1 277 ? 13.738 52.540 17.399 1.00 31.73 277 ASP A CA 1
ATOM 2107 C C . ASP A 1 277 ? 14.327 51.661 16.303 1.00 29.79 277 ASP A C 1
ATOM 2108 O O . ASP A 1 277 ? 15.405 51.951 15.784 1.00 35.65 277 ASP A O 1
ATOM 2113 N N . THR A 1 278 ? 13.622 50.599 15.935 1.00 28.71 278 THR A N 1
ATOM 2114 C CA . THR A 1 278 ? 14.110 49.715 14.882 1.00 27.73 278 THR A CA 1
ATOM 2115 C C . THR A 1 278 ? 14.149 50.472 13.558 1.00 29.90 278 THR A C 1
ATOM 2116 O O . THR A 1 278 ? 15.109 50.363 12.793 1.00 30.50 278 THR A O 1
ATOM 2120 N N . VAL A 1 279 ? 13.100 51.244 13.295 1.00 26.87 279 VAL A N 1
ATOM 2121 C CA . VAL A 1 279 ? 13.013 52.013 12.062 1.00 33.71 279 VAL A CA 1
ATOM 2122 C C . VAL A 1 279 ? 13.989 53.188 12.045 1.00 31.37 279 VAL A C 1
ATOM 2123 O O . VAL A 1 279 ? 14.790 53.318 11.121 1.00 28.90 279 VAL A O 1
ATOM 2127 N N . PRO A 1 280 ? 13.936 54.059 13.065 1.00 33.07 280 PRO A N 1
ATOM 2128 C CA . PRO A 1 280 ? 14.852 55.203 13.098 1.00 32.57 280 PRO A CA 1
ATOM 2129 C C . PRO A 1 280 ? 16.305 54.787 12.862 1.00 30.91 280 PRO A C 1
ATOM 2130 O O . PRO A 1 280 ? 17.006 55.390 12.048 1.00 34.45 280 PRO A O 1
ATOM 2134 N N . ARG A 1 281 ? 16.753 53.755 13.571 1.00 30.18 281 ARG A N 1
ATOM 2135 C CA . ARG A 1 281 ? 18.122 53.275 13.416 1.00 32.05 281 ARG A CA 1
ATOM 2136 C C . ARG A 1 281 ? 18.352 52.729 12.012 1.00 31.35 281 ARG A C 1
ATOM 2137 O O . ARG A 1 281 ? 19.455 52.823 11.475 1.00 32.71 281 ARG A O 1
ATOM 2145 N N . PHE A 1 282 ? 17.307 52.161 11.420 1.00 30.40 282 PHE A N 1
ATOM 2146 C CA . PHE A 1 282 ? 17.405 51.614 10.075 1.00 28.00 282 PHE A CA 1
ATOM 2147 C C . PHE A 1 282 ? 17.596 52.743 9.068 1.00 31.81 282 PHE A C 1
ATOM 2148 O O . PHE A 1 282 ? 18.493 52.695 8.229 1.00 36.11 282 PHE A O 1
ATOM 2156 N N . LEU A 1 283 ? 16.741 53.758 9.158 1.00 33.67 283 LEU A N 1
ATOM 2157 C CA . LEU A 1 283 ? 16.805 54.903 8.259 1.00 34.36 283 LEU A CA 1
ATOM 2158 C C . LEU A 1 283 ? 18.116 55.668 8.394 1.00 36.75 283 LEU A C 1
ATOM 2159 O O . LEU A 1 283 ? 18.418 56.544 7.584 1.00 30.18 283 LEU A O 1
ATOM 2164 N N . HIS A 1 284 ? 18.901 55.327 9.410 1.00 40.08 284 HIS A N 1
ATOM 2165 C CA . HIS A 1 284 ? 20.169 56.007 9.637 1.00 42.52 284 HIS A CA 1
ATOM 2166 C C . HIS A 1 284 ? 21.371 55.302 9.014 1.00 41.78 284 HIS A C 1
ATOM 2167 O O . HIS A 1 284 ? 22.214 55.949 8.393 1.00 42.22 284 HIS A O 1
ATOM 2174 N N . ASP A 1 285 ? 21.453 53.983 9.174 1.00 42.16 285 ASP A N 1
ATOM 2175 C CA . ASP A 1 285 ? 22.580 53.234 8.627 1.00 42.31 285 ASP A CA 1
ATOM 2176 C C . ASP A 1 285 ? 22.175 52.118 7.666 1.00 40.09 285 ASP A C 1
ATOM 2177 O O . ASP A 1 285 ? 23.019 51.348 7.207 1.00 40.74 285 ASP A O 1
ATOM 2182 N N . GLY A 1 286 ? 20.885 52.030 7.363 1.00 35.07 286 GLY A N 1
ATOM 2183 C CA . GLY A 1 286 ? 20.414 51.010 6.443 1.00 33.10 286 GLY A CA 1
ATOM 2184 C C . GLY A 1 286 ? 20.493 49.582 6.948 1.00 33.82 286 GLY A C 1
ATOM 2185 O O . GLY A 1 286 ? 20.282 48.640 6.182 1.00 32.26 286 GLY A O 1
ATOM 2186 N N . GLN A 1 287 ? 20.796 49.410 8.231 1.00 32.82 287 GLN A N 1
ATOM 2187 C CA . GLN A 1 287 ? 20.883 48.075 8.817 1.00 38.67 287 GLN A CA 1
ATOM 2188 C C . GLN A 1 287 ? 19.621 47.768 9.624 1.00 40.45 287 GLN A C 1
ATOM 2189 O O . GLN A 1 287 ? 19.251 48.517 10.527 1.00 38.98 287 GLN A O 1
ATOM 2191 N N . TRP A 1 288 ? 18.959 46.666 9.289 1.00 37.46 288 TRP A N 1
ATOM 2192 C CA . TRP A 1 288 ? 17.743 46.278 9.991 1.00 34.83 288 TRP A CA 1
ATOM 2193 C C . TRP A 1 288 ? 18.072 45.331 11.134 1.00 32.33 288 TRP A C 1
ATOM 2194 O O . TRP A 1 288 ? 18.330 44.147 10.922 1.00 35.72 288 TRP A O 1
ATOM 2205 N N . SER A 1 289 ? 18.060 45.863 12.351 1.00 35.65 289 SER A N 1
ATOM 2206 C CA . SER A 1 289 ? 18.370 45.074 13.537 1.00 33.47 289 SER A CA 1
ATOM 2207 C C . SER A 1 289 ? 17.479 45.470 14.710 1.00 32.65 289 SER A C 1
ATOM 2208 O O . SER A 1 289 ? 17.807 46.383 15.469 1.00 31.72 289 SER A O 1
ATOM 2211 N N . PRO A 1 290 ? 16.336 44.786 14.871 1.00 30.89 290 PRO A N 1
ATOM 2212 C CA . PRO A 1 290 ? 15.404 45.078 15.963 1.00 30.84 290 PRO A CA 1
ATOM 2213 C C . PRO A 1 290 ? 15.936 44.630 17.323 1.00 34.25 290 PRO A C 1
ATOM 2214 O O . PRO A 1 290 ? 16.446 43.516 17.468 1.00 32.04 290 PRO A O 1
ATOM 2218 N N . LYS A 1 291 ? 15.822 45.510 18.313 1.00 33.31 291 LYS A N 1
ATOM 2219 C CA . LYS A 1 291 ? 16.276 45.204 19.664 1.00 34.67 291 LYS A CA 1
ATOM 2220 C C . LYS A 1 291 ? 15.103 44.598 20.419 1.00 35.23 291 LYS A C 1
ATOM 2221 O O . LYS A 1 291 ? 13.957 44.717 19.988 1.00 35.99 291 LYS A O 1
ATOM 2227 N N . ALA A 1 292 ? 15.385 43.946 21.542 1.00 33.63 292 ALA A N 1
ATOM 2228 C CA . ALA A 1 292 ? 14.322 43.357 22.341 1.00 29.88 292 ALA A CA 1
ATOM 2229 C C . ALA A 1 292 ? 13.403 44.503 22.738 1.00 27.98 292 ALA A C 1
ATOM 2230 O O . ALA A 1 292 ? 13.868 45.601 23.044 1.00 28.76 292 ALA A O 1
ATOM 2232 N N . THR A 1 293 ? 12.100 44.254 22.718 1.00 23.81 293 THR A N 1
ATOM 2233 C CA . THR A 1 293 ? 11.134 45.286 23.062 1.00 26.38 293 THR A CA 1
ATOM 2234 C C . THR A 1 293 ? 11.328 45.809 24.478 1.00 28.69 293 THR A C 1
ATOM 2235 O O . THR A 1 293 ? 11.679 45.061 25.388 1.00 27.33 293 THR A O 1
ATOM 2239 N N . GLN A 1 294 ? 11.092 47.103 24.655 1.00 31.07 294 GLN A N 1
ATOM 2240 C CA . GLN A 1 294 ? 11.233 47.735 25.957 1.00 34.83 294 GLN A CA 1
ATOM 2241 C C . GLN A 1 294 ? 9.943 48.469 26.309 1.00 32.29 294 GLN A C 1
ATOM 2242 O O . GLN A 1 294 ? 9.461 49.300 25.538 1.00 31.13 294 GLN A O 1
ATOM 2248 N N . ALA A 1 295 ? 9.380 48.145 27.469 1.00 27.74 295 ALA A N 1
ATOM 2249 C CA . ALA A 1 295 ? 8.144 48.774 27.919 1.00 31.76 295 ALA A CA 1
ATOM 2250 C C . ALA A 1 295 ? 8.399 50.239 28.248 1.00 27.91 295 ALA A C 1
ATOM 2251 O O . ALA A 1 295 ? 9.348 50.563 28.960 1.00 32.58 295 ALA A O 1
ATOM 2253 N N . THR A 1 296 ? 7.550 51.122 27.731 1.00 27.12 296 THR A N 1
ATOM 2254 C CA . THR A 1 296 ? 7.707 52.554 27.968 1.00 21.76 296 THR A CA 1
ATOM 2255 C C . THR A 1 296 ? 6.395 53.211 28.391 1.00 22.15 296 THR A C 1
ATOM 2256 O O . THR A 1 296 ? 5.438 52.529 28.755 1.00 21.18 296 THR A O 1
ATOM 2260 N N . LEU A 1 297 ? 6.360 54.539 28.346 1.00 24.66 297 LEU A N 1
ATOM 2261 C CA . LEU A 1 297 ? 5.159 55.288 28.702 1.00 29.27 297 LEU A CA 1
ATOM 2262 C C . LEU A 1 297 ? 4.164 55.206 27.549 1.00 30.90 297 LEU A C 1
ATOM 2263 O O . LEU A 1 297 ? 2.952 55.291 27.746 1.00 31.18 297 LEU A O 1
ATOM 2268 N N . SER A 1 298 ? 4.695 55.047 26.343 1.00 32.76 298 SER A N 1
ATOM 2269 C CA . SER A 1 298 ? 3.878 54.936 25.142 1.00 29.54 298 SER A CA 1
ATOM 2270 C C . SER A 1 298 ? 3.826 53.462 24.752 1.00 27.25 298 SER A C 1
ATOM 2271 O O . SER A 1 298 ? 4.303 53.065 23.686 1.00 21.74 298 SER A O 1
ATOM 2274 N N . ASN A 1 299 ? 3.230 52.663 25.633 1.00 24.99 299 ASN A N 1
ATOM 2275 C CA . ASN A 1 299 ? 3.117 51.221 25.455 1.00 19.53 299 ASN A CA 1
ATOM 2276 C C . ASN A 1 299 ? 2.527 50.756 24.130 1.00 19.31 299 ASN A C 1
ATOM 2277 O O . ASN A 1 299 ? 2.935 49.721 23.600 1.00 20.02 299 ASN A O 1
ATOM 2282 N N . ALA A 1 300 ? 1.560 51.496 23.600 1.00 17.11 300 ALA A N 1
ATOM 2283 C CA . ALA A 1 300 ? 0.952 51.112 22.332 1.00 19.12 300 ALA A CA 1
ATOM 2284 C C . ALA A 1 300 ? 2.009 51.147 21.228 1.00 19.86 300 ALA A C 1
ATOM 2285 O O . ALA A 1 300 ? 1.820 50.568 20.157 1.00 23.29 300 ALA A O 1
ATOM 2287 N N . MET A 1 301 ? 3.125 51.818 21.503 1.00 20.78 301 MET A N 1
ATOM 2288 C CA . MET A 1 301 ? 4.214 51.932 20.540 1.00 19.63 301 MET A CA 1
ATOM 2289 C C . MET A 1 301 ? 5.427 51.080 20.895 1.00 25.35 301 MET A C 1
ATOM 2290 O O . MET A 1 301 ? 6.515 51.287 20.361 1.00 24.53 301 MET A O 1
ATOM 2295 N N . ASP A 1 302 ? 5.249 50.123 21.799 1.00 21.47 302 ASP A N 1
ATOM 2296 C CA . ASP A 1 302 ? 6.354 49.253 22.169 1.00 26.14 302 ASP A CA 1
ATOM 2297 C C . ASP A 1 302 ? 6.409 48.079 21.197 1.00 25.79 302 ASP A C 1
ATOM 2298 O O . ASP A 1 302 ? 6.129 46.931 21.549 1.00 22.93 302 ASP A O 1
ATOM 2303 N N . VAL A 1 303 ? 6.771 48.401 19.960 1.00 29.00 303 VAL A N 1
ATOM 2304 C CA . VAL A 1 303 ? 6.881 47.428 18.882 1.00 25.52 303 VAL A CA 1
ATOM 2305 C C . VAL A 1 303 ? 8.315 47.473 18.366 1.00 26.78 303 VAL A C 1
ATOM 2306 O O . VAL A 1 303 ? 8.830 48.547 18.057 1.00 31.74 303 VAL A O 1
ATOM 2310 N N . SER A 1 304 ? 8.960 46.315 18.284 1.00 23.08 304 SER A N 1
ATOM 2311 C CA . SER A 1 304 ? 10.336 46.245 17.801 1.00 29.72 304 SER A CA 1
ATOM 2312 C C . SER A 1 304 ? 10.366 45.765 16.360 1.00 29.31 304 SER A C 1
ATOM 2313 O O . SER A 1 304 ? 11.357 45.953 15.653 1.00 27.83 304 SER A O 1
ATOM 2316 N N . GLN A 1 305 ? 9.276 45.141 15.929 1.00 28.04 305 GLN A N 1
ATOM 2317 C CA . GLN A 1 305 ? 9.187 44.633 14.570 1.00 25.85 305 GLN A CA 1
ATOM 2318 C C . GLN A 1 305 ? 7.918 45.108 13.868 1.00 27.25 305 GLN A C 1
ATOM 2319 O O . GLN A 1 305 ? 6.940 44.368 13.763 1.00 24.72 305 GLN A O 1
ATOM 2325 N N . PRO A 1 306 ? 7.921 46.357 13.374 1.00 23.53 306 PRO A N 1
ATOM 2326 C CA . PRO A 1 306 ? 6.752 46.908 12.681 1.00 24.75 306 PRO A CA 1
ATOM 2327 C C . PRO A 1 306 ? 6.355 46.028 11.501 1.00 24.55 306 PRO A C 1
ATOM 2328 O O . PRO A 1 306 ? 7.080 45.937 10.509 1.00 23.45 306 PRO A O 1
ATOM 2332 N N . ASN A 1 307 ? 5.205 45.374 11.623 1.00 20.91 307 ASN A N 1
ATOM 2333 C CA . ASN A 1 307 ? 4.715 44.482 10.581 1.00 23.15 307 ASN A CA 1
ATOM 2334 C C . ASN A 1 307 ? 4.376 45.204 9.276 1.00 23.39 307 ASN A C 1
ATOM 2335 O O . ASN A 1 307 ? 4.424 44.605 8.204 1.00 24.45 307 ASN A O 1
ATOM 2340 N N . ASN A 1 308 ? 4.038 46.488 9.369 1.00 21.67 308 ASN A N 1
ATOM 2341 C CA . ASN A 1 308 ? 3.684 47.269 8.185 1.00 25.41 308 ASN A CA 1
ATOM 2342 C C . ASN A 1 308 ? 4.855 47.945 7.480 1.00 26.65 308 ASN A C 1
ATOM 2343 O O . ASN A 1 308 ? 4.664 48.598 6.455 1.00 26.99 308 ASN A O 1
ATOM 2348 N N . TRP A 1 309 ? 6.062 47.796 8.014 1.00 23.71 309 TRP A N 1
ATOM 2349 C CA . TRP A 1 309 ? 7.214 48.428 7.389 1.00 30.92 309 TRP A CA 1
ATOM 2350 C C . TRP A 1 309 ? 7.382 47.988 5.935 1.00 31.08 309 TRP A C 1
ATOM 2351 O O . TRP A 1 309 ? 7.702 48.802 5.069 1.00 32.58 309 TRP A O 1
ATOM 2362 N N . PRO A 1 310 ? 7.180 46.692 5.647 1.00 29.62 310 PRO A N 1
ATOM 2363 C CA . PRO A 1 310 ? 7.325 46.230 4.263 1.00 30.32 310 PRO A CA 1
ATOM 2364 C C . PRO A 1 310 ? 6.391 46.970 3.307 1.00 29.21 310 PRO A C 1
ATOM 2365 O O . PRO A 1 310 ? 6.722 47.175 2.140 1.00 30.64 310 PRO A O 1
ATOM 2369 N N . ARG A 1 311 ? 5.223 47.369 3.803 1.00 26.42 311 ARG A N 1
ATOM 2370 C CA . ARG A 1 311 ? 4.265 48.092 2.975 1.00 22.21 311 ARG A CA 1
ATOM 2371 C C . ARG A 1 311 ? 4.774 49.494 2.677 1.00 24.73 311 ARG A C 1
ATOM 2372 O O . ARG A 1 311 ? 4.456 50.074 1.638 1.00 27.04 311 ARG A O 1
ATOM 2380 N N . VAL A 1 312 ? 5.565 50.042 3.595 1.00 29.88 312 VAL A N 1
ATOM 2381 C CA . VAL A 1 312 ? 6.120 51.375 3.409 1.00 27.17 312 VAL A CA 1
ATOM 2382 C C . VAL A 1 312 ? 7.233 51.314 2.368 1.00 28.77 312 VAL A C 1
ATOM 2383 O O . VAL A 1 312 ? 7.336 52.185 1.505 1.00 29.59 312 VAL A O 1
ATOM 2387 N N . GLU A 1 313 ? 8.063 50.277 2.455 1.00 24.89 313 GLU A N 1
ATOM 2388 C CA . GLU A 1 313 ? 9.164 50.098 1.516 1.00 27.24 313 GLU A CA 1
ATOM 2389 C C . GLU A 1 313 ? 8.643 49.894 0.096 1.00 31.84 313 GLU A C 1
ATOM 2390 O O . GLU A 1 313 ? 9.223 50.402 -0.864 1.00 27.04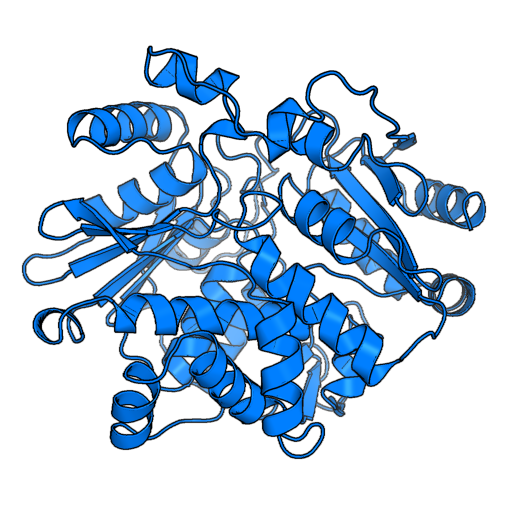 313 GLU A O 1
ATOM 2396 N N . GLU A 1 314 ? 7.549 49.149 -0.035 1.00 27.34 314 GLU A N 1
ATOM 2397 C CA . GLU A 1 314 ? 6.965 48.886 -1.344 1.00 22.76 314 GLU A CA 1
ATOM 2398 C C . GLU A 1 314 ? 6.386 50.158 -1.960 1.00 24.92 314 GLU A C 1
ATOM 2399 O O . GLU A 1 314 ? 6.485 50.371 -3.167 1.00 26.79 314 GLU A O 1
ATOM 2405 N N . LEU A 1 315 ? 5.786 51.003 -1.127 1.00 21.71 315 LEU A N 1
ATOM 2406 C CA . LEU A 1 315 ? 5.197 52.246 -1.605 1.00 20.90 315 LEU A CA 1
ATOM 2407 C C . LEU A 1 315 ? 6.267 53.231 -2.078 1.00 26.49 315 LEU A C 1
ATOM 2408 O O . LEU A 1 315 ? 6.079 53.925 -3.077 1.00 23.26 315 LEU A O 1
ATOM 2413 N N . PHE A 1 316 ? 7.380 53.303 -1.354 1.00 22.99 316 PHE A N 1
ATOM 2414 C CA . PHE A 1 316 ? 8.471 54.197 -1.732 1.00 27.75 316 PHE A CA 1
ATOM 2415 C C . PHE A 1 316 ? 9.102 53.666 -3.010 1.00 28.38 316 PHE A C 1
ATOM 2416 O O . PHE A 1 316 ? 9.473 54.426 -3.904 1.00 28.21 316 PHE A O 1
ATOM 2424 N N . ARG A 1 317 ? 9.213 52.345 -3.080 1.00 29.45 317 ARG A N 1
ATOM 2425 C CA . ARG A 1 317 ? 9.797 51.667 -4.227 1.00 34.42 317 ARG A CA 1
ATOM 2426 C C . ARG A 1 317 ? 8.987 51.945 -5.492 1.00 34.85 317 ARG A C 1
ATOM 2427 O O . ARG A 1 317 ? 9.522 52.431 -6.488 1.00 37.29 317 ARG A O 1
ATOM 2435 N N . ARG A 1 318 ? 7.692 51.651 -5.441 1.00 31.09 318 ARG A N 1
ATOM 2436 C CA . ARG A 1 318 ? 6.817 51.854 -6.590 1.00 34.34 318 ARG A CA 1
ATOM 2437 C C . ARG A 1 318 ? 6.590 53.323 -6.933 1.00 31.14 318 ARG A C 1
ATOM 2438 O O . ARG A 1 318 ? 6.567 53.690 -8.107 1.00 33.21 318 ARG A O 1
ATOM 2446 N N . LYS A 1 319 ? 6.419 54.161 -5.915 1.00 27.38 319 LYS A N 1
ATOM 2447 C CA . LYS A 1 319 ? 6.212 55.587 -6.142 1.00 32.47 319 LYS A CA 1
ATOM 2448 C C . LYS A 1 319 ? 7.532 56.263 -6.494 1.00 32.38 319 LYS A C 1
ATOM 2449 O O . LYS A 1 319 ? 7.571 57.447 -6.818 1.00 30.74 319 LYS A O 1
ATOM 2455 N N . ILE A 1 320 ? 8.611 55.491 -6.431 1.00 31.04 320 ILE A N 1
ATOM 2456 C CA . ILE A 1 320 ? 9.944 55.988 -6.742 1.00 32.47 320 ILE A CA 1
ATOM 2457 C C . ILE A 1 320 ? 10.344 57.136 -5.819 1.00 32.14 320 ILE A C 1
ATOM 2458 O O . ILE A 1 320 ? 10.820 58.178 -6.272 1.00 26.45 320 ILE A O 1
ATOM 2463 N N . TRP A 1 321 ? 10.136 56.940 -4.521 1.00 33.20 321 TRP A N 1
ATOM 2464 C CA . TRP A 1 321 ? 10.501 57.942 -3.526 1.00 27.99 321 TRP A CA 1
ATOM 2465 C C . TRP A 1 321 ? 11.780 57.487 -2.842 1.00 31.58 321 TRP A C 1
ATOM 2466 O O . TRP A 1 321 ? 12.095 56.297 -2.831 1.00 29.99 321 TRP A O 1
ATOM 2477 N N . GLN A 1 322 ? 12.515 58.434 -2.272 1.00 30.91 322 GLN A N 1
ATOM 2478 C CA . GLN A 1 322 ? 13.749 58.112 -1.570 1.00 34.55 322 GLN A CA 1
ATOM 2479 C C . GLN A 1 322 ? 13.444 58.117 -0.078 1.00 30.83 322 GLN A C 1
ATOM 2480 O O . GLN A 1 322 ? 12.924 59.099 0.449 1.00 29.42 322 GLN A O 1
ATOM 2482 N N . LEU A 1 323 ? 13.755 57.014 0.596 1.00 32.18 323 LEU A N 1
ATOM 2483 C CA . LEU A 1 323 ? 13.507 56.899 2.029 1.00 36.62 323 LEU A CA 1
ATOM 2484 C C . LEU A 1 323 ? 14.194 57.996 2.831 1.00 36.80 323 LEU A C 1
ATOM 2485 O O . LEU A 1 323 ? 13.728 58.367 3.909 1.00 36.25 323 LEU A O 1
ATOM 2490 N N . LYS A 1 324 ? 15.299 58.518 2.305 1.00 36.18 324 LYS A N 1
ATOM 2491 C CA . LYS A 1 324 ? 16.037 59.568 2.996 1.00 33.08 324 LYS A CA 1
ATOM 2492 C C . LYS A 1 324 ? 15.160 60.804 3.183 1.00 31.65 324 LYS A C 1
ATOM 2493 O O . LYS A 1 324 ? 15.475 61.688 3.981 1.00 32.08 324 LYS A O 1
ATOM 2499 N N . GLU A 1 325 ? 14.054 60.854 2.445 1.00 32.21 325 GLU A N 1
ATOM 2500 C CA . GLU A 1 325 ? 13.121 61.972 2.529 1.00 34.44 325 GLU A CA 1
ATOM 2501 C C . GLU A 1 325 ? 12.197 61.808 3.732 1.00 33.71 325 GLU A C 1
ATOM 2502 O O . GLU A 1 325 ? 11.443 62.718 4.075 1.00 32.71 325 GLU A O 1
ATOM 2508 N N . LEU A 1 326 ? 12.262 60.644 4.370 1.00 31.94 326 LEU A N 1
ATOM 2509 C CA . LEU A 1 326 ? 11.415 60.367 5.524 1.00 31.66 326 LEU A CA 1
ATOM 2510 C C . LEU A 1 326 ? 12.058 60.849 6.823 1.00 26.55 326 LEU A C 1
ATOM 2511 O O . LEU A 1 326 ? 13.138 60.394 7.199 1.00 25.75 326 LEU A O 1
ATOM 2516 N N . GLY A 1 327 ? 11.394 61.776 7.502 1.00 26.18 327 GLY A N 1
ATOM 2517 C CA . GLY A 1 327 ? 11.914 62.264 8.764 1.00 27.84 327 GLY A CA 1
ATOM 2518 C C . GLY A 1 327 ? 11.751 61.161 9.795 1.00 33.52 327 GLY A C 1
ATOM 2519 O O . GLY A 1 327 ? 10.907 60.276 9.626 1.00 24.49 327 GLY A O 1
ATOM 2520 N N . TYR A 1 328 ? 12.550 61.198 10.857 1.00 31.47 328 TYR A N 1
ATOM 2521 C CA . TYR A 1 328 ? 12.469 60.175 11.895 1.00 34.71 328 TYR A CA 1
ATOM 2522 C C . TYR A 1 328 ? 13.141 60.618 13.191 1.00 33.77 328 TYR A C 1
ATOM 2523 O O . TYR A 1 328 ? 13.977 61.523 13.188 1.00 34.20 328 TYR A O 1
ATOM 2532 N N . ALA A 1 329 ? 12.773 59.974 14.296 1.00 32.65 329 ALA A N 1
ATOM 2533 C CA . ALA A 1 329 ? 13.343 60.303 15.599 1.00 31.99 329 ALA A CA 1
ATOM 2534 C C . ALA A 1 329 ? 12.871 59.351 16.698 1.00 33.47 329 ALA A C 1
ATOM 2535 O O . ALA A 1 329 ? 11.704 58.962 16.738 1.00 31.45 329 ALA A O 1
ATOM 2537 N N . ALA A 1 330 ? 13.792 58.978 17.582 1.00 32.91 330 ALA A N 1
ATOM 2538 C CA . ALA A 1 330 ? 13.480 58.092 18.700 1.00 30.35 330 ALA A CA 1
ATOM 2539 C C . ALA A 1 330 ? 13.486 58.934 19.973 1.00 30.61 330 ALA A C 1
ATOM 2540 O O . ALA A 1 330 ? 14.479 59.592 20.282 1.00 31.18 330 ALA A O 1
ATOM 2542 N N . VAL A 1 331 ? 12.376 58.916 20.704 1.00 27.19 331 VAL A N 1
ATOM 2543 C CA . VAL A 1 331 ? 12.257 59.697 21.932 1.00 25.91 331 VAL A CA 1
ATOM 2544 C C . VAL A 1 331 ? 12.133 58.811 23.169 1.00 32.59 331 VAL A C 1
ATOM 2545 O O . VAL A 1 331 ? 11.338 57.870 23.187 1.00 25.54 331 VAL A O 1
ATOM 2549 N N . ASP A 1 332 ? 12.916 59.117 24.204 1.00 31.76 332 ASP A N 1
ATOM 2550 C CA . ASP A 1 332 ? 12.875 58.337 25.437 1.00 31.86 332 ASP A CA 1
ATOM 2551 C C . ASP A 1 332 ? 11.784 58.873 26.363 1.00 26.89 332 ASP A C 1
ATOM 2552 O O . ASP A 1 332 ? 11.211 59.934 26.107 1.00 23.48 332 ASP A O 1
ATOM 2557 N N . ASP A 1 333 ? 11.503 58.140 27.438 1.00 26.69 333 ASP A N 1
ATOM 2558 C CA . ASP A 1 333 ? 10.463 58.528 28.390 1.00 32.22 333 ASP A CA 1
ATOM 2559 C C . ASP A 1 333 ? 10.743 59.816 29.156 1.00 32.27 333 ASP A C 1
ATOM 2560 O O . ASP A 1 333 ? 9.825 60.591 29.427 1.00 32.60 333 ASP A O 1
ATOM 2565 N N . GLU A 1 334 ? 12.003 60.043 29.512 1.00 32.01 334 GLU A N 1
ATOM 2566 C CA . GLU A 1 334 ? 12.361 61.254 30.239 1.00 32.43 334 GLU A CA 1
ATOM 2567 C C . GLU A 1 334 ? 11.998 62.453 29.369 1.00 33.58 334 GLU A C 1
ATOM 2568 O O . GLU A 1 334 ? 11.400 63.423 29.840 1.00 32.14 334 GLU A O 1
ATOM 2574 N N . THR A 1 335 ? 12.357 62.374 28.092 1.00 34.29 335 THR A N 1
ATOM 2575 C CA . THR A 1 335 ? 12.063 63.444 27.146 1.00 34.04 335 THR A CA 1
ATOM 2576 C C . THR A 1 335 ? 10.556 63.539 26.937 1.00 34.03 335 THR A C 1
ATOM 2577 O O . THR A 1 335 ? 10.012 64.628 26.752 1.00 32.87 335 THR A O 1
ATOM 2581 N N . THR A 1 336 ? 9.890 62.389 26.972 1.00 31.04 336 THR A N 1
ATOM 2582 C CA . THR A 1 336 ? 8.444 62.333 26.790 1.00 29.71 336 THR A CA 1
ATOM 2583 C C . THR A 1 336 ? 7.732 63.112 27.888 1.00 30.05 336 THR A C 1
ATOM 2584 O O . THR A 1 336 ? 6.888 63.965 27.610 1.00 31.63 336 THR A O 1
ATOM 2588 N N . GLN A 1 337 ? 8.077 62.816 29.136 1.00 30.15 337 GLN A N 1
ATOM 2589 C CA . GLN A 1 337 ? 7.471 63.490 30.278 1.00 33.55 337 GLN A CA 1
ATOM 2590 C C . GLN A 1 337 ? 7.644 65.002 30.201 1.00 36.27 337 GLN A C 1
ATOM 2591 O O . GLN A 1 337 ? 6.676 65.752 30.342 1.00 29.44 337 GLN A O 1
ATOM 2597 N N . GLN A 1 338 ? 8.877 65.448 29.979 1.00 33.13 338 GLN A N 1
ATOM 2598 C CA . GLN A 1 338 ? 9.154 66.875 29.883 1.00 37.13 338 GLN A CA 1
ATOM 2599 C C . GLN A 1 338 ? 8.415 67.498 28.703 1.00 34.49 338 GLN A C 1
ATOM 2600 O O . GLN A 1 338 ? 7.977 68.649 28.774 1.00 33.15 338 GLN A O 1
ATOM 2606 N N . THR A 1 339 ? 8.271 66.736 27.621 1.00 31.65 339 THR A N 1
ATOM 2607 C CA . THR A 1 339 ? 7.565 67.226 26.440 1.00 28.40 339 THR A CA 1
ATOM 2608 C C . THR A 1 339 ? 6.086 67.400 26.765 1.00 26.18 339 THR A C 1
ATOM 2609 O O . THR A 1 339 ? 5.437 68.315 26.262 1.00 31.59 339 THR A O 1
ATOM 2613 N N . MET A 1 340 ? 5.555 66.516 27.605 1.00 30.13 340 MET A N 1
ATOM 2614 C CA . MET A 1 340 ? 4.158 66.607 28.012 1.00 31.33 340 MET A CA 1
ATOM 2615 C C . MET A 1 340 ? 4.001 67.852 28.882 1.00 33.33 340 MET A C 1
ATOM 2616 O O . MET A 1 340 ? 2.982 68.541 28.828 1.00 33.63 340 MET A O 1
ATOM 2621 N N . ARG A 1 341 ? 5.027 68.132 29.682 1.00 32.91 341 ARG A N 1
ATOM 2622 C CA . ARG A 1 341 ? 5.034 69.298 30.560 1.00 37.44 341 ARG A CA 1
ATOM 2623 C C . ARG A 1 341 ? 4.928 70.545 29.689 1.00 33.76 341 ARG A C 1
ATOM 2624 O O . ARG A 1 341 ? 4.138 71.445 29.963 1.00 34.34 341 ARG A O 1
ATOM 2632 N N . GLU A 1 342 ? 5.748 70.584 28.642 1.00 34.92 342 GLU A N 1
ATOM 2633 C CA . GLU A 1 342 ? 5.774 71.704 27.710 1.00 34.78 342 GLU A CA 1
ATOM 2634 C C . GLU A 1 342 ? 4.405 71.956 27.094 1.00 35.79 342 GLU A C 1
ATOM 2635 O O . GLU A 1 342 ? 3.893 73.075 27.136 1.00 38.49 342 GLU A O 1
ATOM 2641 N N . LEU A 1 343 ? 3.821 70.910 26.516 1.00 35.18 343 LEU A N 1
ATOM 2642 C CA . LEU A 1 343 ? 2.513 71.016 25.881 1.00 30.00 343 LEU A CA 1
ATOM 2643 C C . LEU A 1 343 ? 1.480 71.615 26.826 1.00 30.17 343 LEU A C 1
ATOM 2644 O O . LEU A 1 343 ? 0.677 72.461 26.424 1.00 28.97 343 LEU A O 1
ATOM 2649 N N . LYS A 1 344 ? 1.500 71.177 28.080 1.00 28.88 344 LYS A N 1
ATOM 2650 C CA . LYS A 1 344 ? 0.566 71.704 29.066 1.00 33.24 344 LYS A CA 1
ATOM 2651 C C . LYS A 1 344 ? 0.815 73.199 29.197 1.00 34.38 344 LYS A C 1
ATOM 2652 O O . LYS A 1 344 ? -0.120 73.994 29.240 1.00 32.74 344 LYS A O 1
ATOM 2658 N N . GLU A 1 345 ? 2.090 73.568 29.259 1.00 32.87 345 GLU A N 1
ATOM 2659 C CA . GLU A 1 345 ? 2.482 74.965 29.383 1.00 37.34 345 GLU A CA 1
ATOM 2660 C C . GLU A 1 345 ? 1.903 75.775 28.228 1.00 34.26 345 GLU A C 1
ATOM 2661 O O . GLU A 1 345 ? 1.474 76.915 28.410 1.00 32.20 345 GLU A O 1
ATOM 2667 N N . LEU A 1 346 ? 1.896 75.179 27.039 1.00 33.33 346 LEU A N 1
ATOM 2668 C CA . LEU A 1 346 ? 1.372 75.843 25.851 1.00 33.84 346 LEU A CA 1
ATOM 2669 C C . LEU A 1 346 ? -0.149 75.891 25.885 1.00 32.16 346 LEU A C 1
ATOM 2670 O O . LEU A 1 346 ? -0.778 76.560 25.064 1.00 37.12 346 LEU A O 1
ATOM 2675 N N . GLY A 1 347 ? -0.736 75.175 26.839 1.00 35.20 347 GLY A N 1
ATOM 2676 C CA . GLY A 1 347 ? -2.182 75.159 26.965 1.00 33.23 347 GLY A CA 1
ATOM 2677 C C . GLY A 1 347 ? -2.860 73.980 26.295 1.00 36.66 347 GLY A C 1
ATOM 2678 O O . GLY A 1 347 ? -4.040 74.055 25.951 1.00 36.03 347 GLY A O 1
ATOM 2679 N N . TYR A 1 348 ? -2.124 72.889 26.103 1.00 33.12 348 TYR A N 1
ATOM 2680 C CA . TYR A 1 348 ? -2.690 71.701 25.474 1.00 34.91 348 TYR A CA 1
ATOM 2681 C C . TYR A 1 348 ? -2.369 70.438 26.264 1.00 37.00 348 TYR A C 1
ATOM 2682 O O . TYR A 1 348 ? -1.202 70.120 26.496 1.00 34.57 348 TYR A O 1
ATOM 2691 N N . THR A 1 349 ? -3.410 69.720 26.673 1.00 33.03 349 THR A N 1
ATOM 2692 C CA . THR A 1 349 ? -3.238 68.483 27.427 1.00 31.74 349 THR A CA 1
ATOM 2693 C C . THR A 1 349 ? -3.003 67.331 26.456 1.00 27.29 349 THR A C 1
ATOM 2694 O O . THR A 1 349 ? -3.806 67.098 25.552 1.00 28.36 349 THR A O 1
ATOM 2698 N N . SER A 1 350 ? -1.904 66.610 26.648 1.00 24.78 350 SER A N 1
ATOM 2699 C CA . SER A 1 350 ? -1.566 65.490 25.779 1.00 25.95 350 SER A CA 1
ATOM 2700 C C . SER A 1 350 ? -1.123 64.271 26.585 1.00 27.48 350 SER A C 1
ATOM 2701 O O . SER A 1 350 ? -1.264 64.239 27.809 1.00 24.85 350 SER A O 1
ATOM 2704 N N . GLU A 1 351 ? -0.596 63.267 25.890 1.00 26.65 351 GLU A N 1
ATOM 2705 C CA . GLU A 1 351 ? -0.136 62.047 26.536 1.00 27.16 351 GLU A CA 1
ATOM 2706 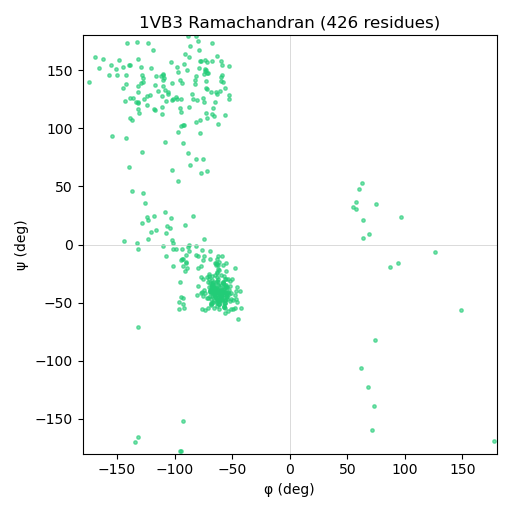C C . GLU A 1 351 ? 1.146 61.525 25.879 1.00 23.44 351 GLU A C 1
ATOM 2707 O O . GLU A 1 351 ? 1.592 62.065 24.870 1.00 25.37 351 GLU A O 1
ATOM 2713 N N . PRO A 1 352 ? 1.762 60.476 26.452 1.00 25.26 352 PRO A N 1
ATOM 2714 C CA . PRO A 1 352 ? 3.000 59.885 25.932 1.00 26.90 352 PRO A CA 1
ATOM 2715 C C . PRO A 1 352 ? 3.125 59.703 24.421 1.00 25.27 352 PRO A C 1
ATOM 2716 O O . PRO A 1 352 ? 4.087 60.171 23.811 1.00 26.56 352 PRO A O 1
ATOM 2720 N N . HIS A 1 353 ? 2.160 59.015 23.825 1.00 21.75 353 HIS A N 1
ATOM 2721 C CA . HIS A 1 353 ? 2.177 58.741 22.392 1.00 22.71 353 HIS A CA 1
ATOM 2722 C C . HIS A 1 353 ? 2.253 59.999 21.538 1.00 22.47 353 HIS A C 1
ATOM 2723 O O . HIS A 1 353 ? 3.136 60.131 20.688 1.00 21.72 353 HIS A O 1
ATOM 2730 N N . ALA A 1 354 ? 1.322 60.918 21.770 1.00 24.37 354 ALA A N 1
ATOM 2731 C CA . ALA A 1 354 ? 1.272 62.168 21.024 1.00 26.76 354 ALA A CA 1
ATOM 2732 C C . ALA A 1 354 ? 2.488 63.035 21.325 1.00 26.30 354 ALA A C 1
ATOM 2733 O O . ALA A 1 354 ? 2.987 63.742 20.450 1.00 28.50 354 ALA A O 1
ATOM 2735 N N . ALA A 1 355 ? 2.961 62.976 22.567 1.00 28.25 355 ALA A N 1
ATOM 2736 C CA . ALA A 1 355 ? 4.120 63.756 22.977 1.00 24.48 355 ALA A CA 1
ATOM 2737 C C . ALA A 1 355 ? 5.337 63.378 22.139 1.00 27.42 355 ALA A C 1
ATOM 2738 O O . ALA A 1 355 ? 6.118 64.240 21.737 1.00 30.65 355 ALA A O 1
ATOM 2740 N N . VAL A 1 356 ? 5.493 62.085 21.878 1.00 25.40 356 VAL A N 1
ATOM 2741 C CA . VAL A 1 356 ? 6.617 61.606 21.088 1.00 25.16 356 VAL A CA 1
ATOM 2742 C C . VAL A 1 356 ? 6.594 62.226 19.695 1.00 29.38 356 VAL A C 1
ATOM 2743 O O . VAL A 1 356 ? 7.635 62.611 19.162 1.00 31.45 356 VAL A O 1
ATOM 2747 N N . ALA A 1 357 ? 5.403 62.323 19.112 1.00 28.09 357 ALA A N 1
ATOM 2748 C CA . ALA A 1 357 ? 5.250 62.907 17.787 1.00 23.95 357 ALA A CA 1
ATOM 2749 C C . ALA A 1 357 ? 5.573 64.394 17.838 1.00 23.32 357 ALA A C 1
ATOM 2750 O O . ALA A 1 357 ? 6.355 64.895 17.032 1.00 23.32 357 ALA A O 1
ATOM 2752 N N . TYR A 1 358 ? 4.967 65.099 18.788 1.00 25.84 358 TYR A N 1
ATOM 2753 C CA . TYR A 1 358 ? 5.201 66.532 18.934 1.00 33.68 358 TYR A CA 1
ATOM 2754 C C . TYR A 1 358 ? 6.681 66.854 19.124 1.00 31.31 358 TYR A C 1
ATOM 2755 O O . TYR A 1 358 ? 7.187 67.824 18.561 1.00 35.81 358 TYR A O 1
ATOM 2764 N N . ARG A 1 359 ? 7.369 66.043 19.924 1.00 25.81 359 ARG A N 1
ATOM 2765 C CA . ARG A 1 359 ? 8.791 66.252 20.191 1.00 26.75 359 ARG A CA 1
ATOM 2766 C C . ARG A 1 359 ? 9.599 66.226 18.902 1.00 28.72 359 ARG A C 1
ATOM 2767 O O . ARG A 1 359 ? 10.442 67.092 18.667 1.00 31.59 359 ARG A O 1
ATOM 2775 N N . ALA A 1 360 ? 9.336 65.222 18.072 1.00 26.93 360 ALA A N 1
ATOM 2776 C CA . ALA A 1 360 ? 10.034 65.067 16.804 1.00 31.61 360 ALA A CA 1
ATOM 2777 C C . ALA A 1 360 ? 9.662 66.190 15.847 1.00 32.95 360 ALA A C 1
ATOM 2778 O O . ALA A 1 360 ? 10.515 66.725 15.141 1.00 30.80 360 ALA A O 1
ATOM 2780 N N . LEU A 1 361 ? 8.382 66.546 15.829 1.00 32.53 361 LEU A N 1
ATOM 2781 C CA . LEU A 1 361 ? 7.903 67.606 14.954 1.00 25.19 361 LEU A CA 1
ATOM 2782 C C . LEU A 1 361 ? 8.495 68.953 15.354 1.00 27.75 361 LEU A C 1
ATOM 2783 O O . LEU A 1 361 ? 8.988 69.701 14.510 1.00 23.72 361 LEU A O 1
ATOM 2788 N N . ARG A 1 362 ? 8.436 69.253 16.648 1.00 27.76 362 ARG A N 1
ATOM 2789 C CA . ARG A 1 362 ? 8.953 70.509 17.178 1.00 31.18 362 ARG A CA 1
ATOM 2790 C C . ARG A 1 362 ? 10.445 70.674 16.903 1.00 32.23 362 ARG A C 1
ATOM 2791 O O . ARG A 1 362 ? 10.917 71.787 16.666 1.00 32.69 362 ARG A O 1
ATOM 2799 N N . ASP A 1 363 ? 11.182 69.567 16.929 1.00 32.46 363 ASP A N 1
ATOM 2800 C CA . ASP A 1 363 ? 12.620 69.605 16.690 1.00 33.84 363 ASP A CA 1
ATOM 2801 C C . ASP A 1 363 ? 13.004 69.506 15.216 1.00 35.52 363 ASP A C 1
ATOM 2802 O O . ASP A 1 363 ? 14.189 69.534 14.880 1.00 32.18 363 ASP A O 1
ATOM 2807 N N . GLN A 1 364 ? 12.014 69.393 14.336 1.00 29.54 364 GLN A N 1
ATOM 2808 C CA . GLN A 1 364 ? 12.305 69.280 12.912 1.00 30.06 364 GLN A CA 1
ATOM 2809 C C . GLN A 1 364 ? 11.484 70.213 12.024 1.00 26.39 364 GLN A C 1
ATOM 2810 O O . GLN A 1 364 ? 11.695 70.267 10.813 1.00 25.76 364 GLN A O 1
ATOM 2816 N N . LEU A 1 365 ? 10.560 70.955 12.624 1.00 25.97 365 LEU A N 1
ATOM 2817 C CA . LEU A 1 365 ? 9.724 71.875 11.862 1.00 29.32 365 LEU A CA 1
ATOM 2818 C C . LEU A 1 365 ? 10.486 73.154 11.522 1.00 38.88 365 LEU A C 1
ATOM 2819 O O . LEU A 1 365 ? 10.731 73.989 12.392 1.00 45.71 365 LEU A O 1
ATOM 2824 N N . ASN A 1 366 ? 10.860 73.299 10.254 1.00 39.98 366 ASN A N 1
ATOM 2825 C CA . ASN A 1 366 ? 11.598 74.474 9.790 1.00 41.78 366 ASN A CA 1
ATOM 2826 C C . ASN A 1 366 ? 10.685 75.691 9.633 1.00 44.07 366 ASN A C 1
ATOM 2827 O O . ASN A 1 366 ? 9.471 75.553 9.473 1.00 45.76 366 ASN A O 1
ATOM 2832 N N . PRO A 1 367 ? 11.264 76.903 9.671 1.00 42.33 367 PRO A N 1
ATOM 2833 C CA . PRO A 1 367 ? 10.473 78.131 9.529 1.00 38.39 367 PRO A CA 1
ATOM 2834 C C . PRO A 1 367 ? 9.691 78.192 8.218 1.00 30.74 367 PRO A C 1
ATOM 2835 O O . PRO A 1 367 ? 10.195 77.806 7.164 1.00 28.31 367 PRO A O 1
ATOM 2839 N N . GLY A 1 368 ? 8.456 78.678 8.296 1.00 29.34 368 GLY A N 1
ATOM 2840 C CA . GLY A 1 368 ? 7.621 78.778 7.114 1.00 31.49 368 GLY A CA 1
ATOM 2841 C C . GLY A 1 368 ? 6.722 77.567 6.942 1.00 32.99 368 GLY A C 1
ATOM 2842 O O . GLY A 1 368 ? 5.753 77.601 6.181 1.00 32.16 368 GLY A O 1
ATOM 2843 N N . GLU A 1 369 ? 7.040 76.492 7.656 1.00 30.82 369 GLU A N 1
ATOM 2844 C CA . GLU A 1 369 ? 6.258 75.265 7.572 1.00 31.69 369 GLU A CA 1
ATOM 2845 C C . GLU A 1 369 ? 5.255 75.152 8.713 1.00 32.17 369 GLU A C 1
ATOM 2846 O O . GLU A 1 369 ? 5.463 75.699 9.797 1.00 34.85 369 GLU A O 1
ATOM 2852 N N . TYR A 1 370 ? 4.162 74.442 8.457 1.00 34.06 370 TYR A N 1
ATOM 2853 C CA . TYR A 1 370 ? 3.144 74.214 9.471 1.00 28.58 370 TYR A CA 1
ATOM 2854 C C . TYR A 1 370 ? 3.268 72.745 9.848 1.00 28.03 370 TYR A C 1
ATOM 2855 O O . TYR A 1 370 ? 3.351 71.882 8.973 1.00 27.07 370 TYR A O 1
ATOM 2864 N N . GLY A 1 371 ? 3.287 72.460 11.145 1.00 33.06 371 GLY A N 1
ATOM 2865 C CA . GLY A 1 371 ? 3.423 71.084 11.585 1.00 30.98 371 GLY A CA 1
ATOM 2866 C C . GLY A 1 371 ? 2.192 70.468 12.219 1.00 27.60 371 GLY A C 1
ATOM 2867 O O . GLY A 1 371 ? 1.412 71.140 12.895 1.00 28.82 371 GLY A O 1
ATOM 2868 N N . LEU A 1 372 ? 2.025 69.170 11.990 1.00 32.32 372 LEU A N 1
ATOM 2869 C CA . LEU A 1 372 ? 0.908 68.417 12.541 1.00 27.56 372 LEU A CA 1
ATOM 2870 C C . LEU A 1 372 ? 1.418 67.139 13.183 1.00 27.16 372 LEU A C 1
ATOM 2871 O O . LEU A 1 372 ? 2.282 66.459 12.629 1.00 29.71 372 LEU A O 1
ATOM 2876 N N . PHE A 1 373 ? 0.889 66.823 14.358 1.00 29.30 373 PHE A N 1
ATOM 2877 C CA . PHE A 1 373 ? 1.261 65.601 15.056 1.00 31.93 373 PHE A CA 1
ATOM 2878 C C . PHE A 1 373 ? -0.051 64.950 15.472 1.00 31.95 373 PHE A C 1
ATOM 2879 O O . PHE A 1 373 ? -0.938 65.605 16.020 1.00 32.46 373 PHE A O 1
ATOM 2887 N N . LEU A 1 374 ? -0.179 63.662 15.185 1.00 36.16 374 LEU A N 1
ATOM 2888 C CA . LEU A 1 374 ? -1.405 62.939 15.479 1.00 32.01 374 LEU A CA 1
ATOM 2889 C C . LEU A 1 374 ? -1.639 62.586 16.942 1.00 28.68 374 LEU A C 1
ATOM 2890 O O . LEU A 1 374 ? -0.788 61.977 17.592 1.00 28.49 374 LEU A O 1
ATOM 2895 N N . GLY A 1 375 ? -2.805 62.978 17.449 1.00 25.26 375 GLY A N 1
ATOM 2896 C CA . GLY A 1 375 ? -3.174 62.661 18.817 1.00 20.02 375 GLY A CA 1
ATOM 2897 C C . GLY A 1 375 ? -3.866 61.315 18.748 1.00 20.88 375 GLY A C 1
ATOM 2898 O O . GLY A 1 375 ? -5.091 61.231 18.767 1.00 23.41 375 GLY A O 1
ATOM 2899 N N . THR A 1 376 ? -3.062 60.263 18.653 1.00 23.40 376 THR A N 1
ATOM 2900 C CA . THR A 1 376 ? -3.543 58.891 18.526 1.00 22.55 376 THR A CA 1
ATOM 2901 C C . THR A 1 376 ? -4.500 58.341 19.582 1.00 23.78 376 THR A C 1
ATOM 2902 O O . THR A 1 376 ? -5.134 57.310 19.355 1.00 25.35 376 THR A O 1
ATOM 2906 N N . ALA A 1 377 ? -4.608 59.002 20.728 1.00 23.88 377 ALA A N 1
ATOM 2907 C CA . ALA A 1 377 ? -5.506 58.512 21.771 1.00 29.52 377 ALA A CA 1
ATOM 2908 C C . ALA A 1 377 ? -5.771 59.548 22.854 1.00 25.76 377 ALA A C 1
ATOM 2909 O O . ALA A 1 377 ? -4.935 60.413 23.121 1.00 30.00 377 ALA A O 1
ATOM 2911 N N . HIS A 1 378 ? -6.941 59.450 23.476 1.00 22.89 378 HIS A N 1
ATOM 2912 C CA . HIS A 1 378 ? -7.325 60.373 24.536 1.00 24.39 378 HIS A CA 1
ATOM 2913 C C . HIS A 1 378 ? -6.369 60.214 25.720 1.00 25.78 378 HIS A C 1
ATOM 2914 O O . HIS A 1 378 ? -6.099 59.099 26.167 1.00 22.93 378 HIS A O 1
ATOM 2921 N N . PRO A 1 379 ? -5.841 61.331 26.241 1.00 28.99 379 PRO A N 1
ATOM 2922 C CA . PRO A 1 379 ? -4.912 61.289 27.376 1.00 28.50 379 PRO A CA 1
ATOM 2923 C C . PRO A 1 379 ? -5.450 60.524 28.589 1.00 27.74 379 PRO A C 1
ATOM 2924 O O . PRO A 1 379 ? -4.685 59.929 29.347 1.00 26.50 379 PRO A O 1
ATOM 2928 N N . ALA A 1 380 ? -6.768 60.536 28.759 1.00 26.55 380 ALA A N 1
ATOM 2929 C CA . ALA A 1 380 ? -7.404 59.858 29.885 1.00 25.90 380 ALA A CA 1
ATOM 2930 C C . ALA A 1 380 ? -7.181 58.348 29.913 1.00 25.13 380 ALA A C 1
ATOM 2931 O O . ALA A 1 380 ? -7.303 57.724 30.966 1.00 25.86 380 ALA A O 1
ATOM 2933 N N . LYS A 1 381 ? -6.860 57.755 28.765 1.00 26.47 381 LYS A N 1
ATOM 2934 C CA . LYS A 1 381 ? -6.631 56.314 28.712 1.00 25.23 381 LYS A CA 1
ATOM 2935 C C . LYS A 1 381 ? -5.348 55.956 29.456 1.00 29.64 381 LYS A C 1
ATOM 2936 O O . LYS A 1 381 ? -5.018 54.782 29.627 1.00 27.28 381 LYS A O 1
ATOM 2942 N N . PHE A 1 382 ? -4.632 56.987 29.893 1.00 28.84 382 PHE A N 1
ATOM 2943 C CA . PHE A 1 382 ? -3.392 56.821 30.640 1.00 26.86 382 PHE A CA 1
ATOM 2944 C C . PHE A 1 382 ? -3.441 57.827 31.784 1.00 29.99 382 PHE A C 1
ATOM 2945 O O . PHE A 1 382 ? -2.471 58.536 32.051 1.00 31.77 382 PHE A O 1
ATOM 2953 N N . LYS A 1 383 ? -4.594 57.878 32.448 1.00 32.15 383 LYS A N 1
ATOM 2954 C CA . LYS A 1 383 ? -4.837 58.792 33.560 1.00 36.39 383 LYS A CA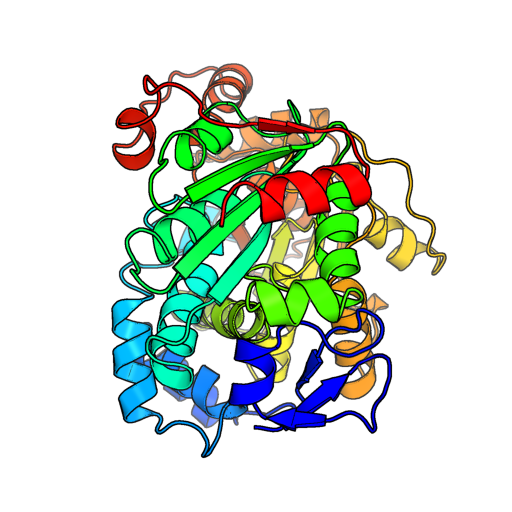 1
ATOM 2955 C C . LYS A 1 383 ? -3.720 58.821 34.602 1.00 34.69 383 LYS A C 1
ATOM 2956 O O . LYS A 1 383 ? -3.188 59.885 34.913 1.00 39.85 383 LYS A O 1
ATOM 2962 N N . GLU A 1 384 ? -3.370 57.656 35.140 1.00 33.74 384 GLU A N 1
ATOM 2963 C CA . GLU A 1 384 ? -2.317 57.567 36.148 1.00 32.08 384 GLU A CA 1
ATOM 2964 C C . GLU A 1 384 ? -1.098 58.394 35.762 1.00 28.47 384 GLU A C 1
ATOM 2965 O O . GLU A 1 384 ? -0.735 59.353 36.443 1.00 31.36 384 GLU A O 1
ATOM 2971 N N . SER A 1 385 ? -0.469 57.999 34.661 1.00 34.16 385 SER A N 1
ATOM 2972 C CA . SER A 1 385 ? 0.727 58.660 34.159 1.00 31.76 385 SER A CA 1
ATOM 2973 C C . SER A 1 385 ? 0.546 60.144 33.874 1.00 32.00 385 SER A C 1
ATOM 2974 O O . SER A 1 385 ? 1.321 60.971 34.353 1.00 30.56 385 SER A O 1
ATOM 2977 N N . VAL A 1 386 ? -0.474 60.480 33.090 1.00 30.38 386 VAL A N 1
ATOM 2978 C CA . VAL A 1 386 ? -0.730 61.872 32.744 1.00 28.78 386 VAL A CA 1
ATOM 2979 C C . VAL A 1 386 ? -0.856 62.755 33.983 1.00 26.04 386 VAL A C 1
ATOM 2980 O O . VAL A 1 386 ? -0.286 63.843 34.031 1.00 30.88 386 VAL A O 1
ATOM 2984 N N . GLU A 1 387 ? -1.593 62.285 34.984 1.00 27.67 387 GLU A N 1
ATOM 2985 C CA . GLU A 1 387 ? -1.777 63.050 36.215 1.00 33.90 387 GLU A CA 1
ATOM 2986 C C . GLU A 1 387 ? -0.456 63.292 36.937 1.00 30.24 387 GLU A C 1
ATOM 2987 O O . GLU A 1 387 ? -0.157 64.413 37.341 1.00 33.51 387 GLU A O 1
ATOM 2993 N N . ALA A 1 388 ? 0.329 62.232 37.096 1.00 31.72 388 ALA A N 1
ATOM 2994 C CA . ALA A 1 388 ? 1.614 62.323 37.779 1.00 30.58 388 ALA A CA 1
ATOM 2995 C C . ALA A 1 388 ? 2.651 63.107 36.976 1.00 31.09 388 ALA A C 1
ATOM 2996 O O . ALA A 1 388 ? 3.503 63.784 37.550 1.00 35.48 388 ALA A O 1
ATOM 2998 N N . ILE A 1 389 ? 2.579 63.017 35.651 1.00 30.44 389 ILE A N 1
ATOM 2999 C CA . ILE A 1 389 ? 3.525 63.725 34.793 1.00 30.50 389 ILE A CA 1
ATOM 3000 C C . ILE A 1 389 ? 3.155 65.196 34.647 1.00 31.74 389 ILE A C 1
ATOM 3001 O O . ILE A 1 389 ? 4.030 66.055 34.566 1.00 32.18 389 ILE A O 1
ATOM 3006 N N . LEU A 1 390 ? 1.859 65.487 34.614 1.00 29.53 390 LEU A N 1
ATOM 3007 C CA . LEU A 1 390 ? 1.405 66.864 34.475 1.00 29.37 390 LEU A CA 1
ATOM 3008 C C . LEU A 1 390 ? 1.192 67.540 35.823 1.00 31.35 390 LEU A C 1
ATOM 3009 O O . LEU A 1 390 ? 1.220 68.765 35.919 1.00 31.73 390 LEU A O 1
ATOM 3014 N N . GLY A 1 391 ? 0.976 66.738 36.861 1.00 35.54 391 GLY A N 1
ATOM 3015 C CA . GLY A 1 391 ? 0.767 67.289 38.187 1.00 36.25 391 GLY A CA 1
ATOM 3016 C C . GLY A 1 391 ? -0.608 67.902 38.371 1.00 44.17 391 GLY A C 1
ATOM 3017 O O . GLY A 1 391 ? -0.765 68.897 39.079 1.00 42.98 391 GLY A O 1
ATOM 3018 N N . GLU A 1 392 ? -1.609 67.308 37.730 1.00 43.50 392 GLU A N 1
ATOM 3019 C CA . GLU A 1 392 ? -2.977 67.798 37.833 1.00 46.41 392 GLU A CA 1
ATOM 3020 C C . GLU A 1 392 ? -3.961 66.646 37.682 1.00 47.75 392 GLU A C 1
ATOM 3021 O O . GLU A 1 392 ? -3.709 65.696 36.941 1.00 46.86 392 GLU A O 1
ATOM 3027 N N . THR A 1 393 ? -5.080 66.734 38.393 1.00 49.41 393 THR A N 1
ATOM 3028 C CA . THR A 1 393 ? -6.103 65.698 38.339 1.00 50.01 393 THR A CA 1
ATOM 3029 C C . THR A 1 393 ? -6.752 65.677 36.958 1.00 46.69 393 THR A C 1
ATOM 3030 O O . THR A 1 393 ? -6.714 66.669 36.229 1.00 40.22 393 THR A O 1
ATOM 3034 N N . LEU A 1 394 ? -7.349 64.545 36.605 1.00 45.52 394 LEU A N 1
ATOM 3035 C CA . LEU A 1 394 ? -7.990 64.399 35.306 1.00 44.21 394 LEU A CA 1
ATOM 3036 C C . LEU A 1 394 ? -9.259 63.556 35.421 1.00 42.71 394 LEU A C 1
ATOM 3037 O O . LEU A 1 394 ? -9.214 62.421 35.898 1.00 41.45 394 LEU A O 1
ATOM 3042 N N . ASP A 1 395 ? -10.388 64.116 34.993 1.00 43.87 395 ASP A N 1
ATOM 3043 C CA . ASP A 1 395 ? -11.661 63.403 35.046 1.00 42.45 395 ASP A CA 1
ATOM 3044 C C . ASP A 1 395 ? -11.707 62.315 33.985 1.00 40.93 395 ASP A C 1
ATOM 3045 O O . ASP A 1 395 ? -11.102 62.441 32.922 1.00 44.86 395 ASP A O 1
ATOM 3050 N N . LEU A 1 396 ? -12.440 61.249 34.277 1.00 38.36 396 LEU A N 1
ATOM 3051 C CA . LEU A 1 396 ? -12.548 60.126 33.359 1.00 37.59 396 LEU A CA 1
ATOM 3052 C C . LEU A 1 396 ? -13.780 60.213 32.458 1.00 37.34 396 LEU A C 1
ATOM 3053 O O . LEU A 1 396 ? -14.906 60.347 32.938 1.00 34.26 396 LEU A O 1
ATOM 3058 N N . PRO A 1 397 ? -13.577 60.154 31.131 1.00 34.84 397 PRO A N 1
ATOM 3059 C CA . PRO A 1 397 ? -14.693 60.223 30.182 1.00 34.57 397 PRO A CA 1
ATOM 3060 C C . PRO A 1 397 ? -15.676 59.073 30.410 1.00 34.01 397 PRO A C 1
ATOM 3061 O O . PRO A 1 397 ? -15.314 58.042 30.979 1.00 38.65 397 PRO A O 1
ATOM 3065 N N . LYS A 1 398 ? -16.914 59.257 29.961 1.00 35.94 398 LYS A N 1
ATOM 3066 C CA . LYS A 1 398 ? -17.957 58.248 30.124 1.00 31.56 398 LYS A CA 1
ATOM 3067 C C . LYS A 1 398 ? -17.573 56.888 29.547 1.00 28.88 398 LYS A C 1
ATOM 3068 O O . LYS A 1 398 ? -17.927 55.847 30.102 1.00 32.31 398 LYS A O 1
ATOM 3070 N N . GLU A 1 399 ? -16.852 56.896 28.431 1.00 26.74 399 GLU A N 1
ATOM 3071 C CA . GLU A 1 399 ? -16.442 55.653 27.792 1.00 29.75 399 GLU A CA 1
ATOM 3072 C C . GLU A 1 399 ? -15.510 54.824 28.674 1.00 30.02 399 GLU A C 1
ATOM 3073 O O . GLU A 1 399 ? -15.519 53.594 28.617 1.00 29.11 399 GLU A O 1
ATOM 3079 N N . LEU A 1 400 ? -14.709 55.497 29.492 1.00 25.81 400 LEU A N 1
ATOM 3080 C CA . LEU A 1 400 ? -13.784 54.806 30.384 1.00 27.84 400 LEU A CA 1
ATOM 3081 C C . LEU A 1 400 ? -14.409 54.556 31.753 1.00 28.86 400 LEU A C 1
ATOM 3082 O O . LEU A 1 400 ? -14.327 53.452 32.291 1.00 28.63 400 LEU A O 1
ATOM 3087 N N . ALA A 1 401 ? -15.041 55.587 32.303 1.00 28.58 401 ALA A N 1
ATOM 3088 C CA . ALA A 1 401 ? -15.675 55.496 33.612 1.00 33.22 401 ALA A CA 1
ATOM 3089 C C . ALA A 1 401 ? -16.672 54.345 33.733 1.00 31.51 401 ALA A C 1
ATOM 3090 O O . ALA A 1 401 ? -16.767 53.706 34.781 1.00 28.63 401 ALA A O 1
ATOM 3092 N N . GLU A 1 402 ? -17.407 54.074 32.659 1.00 31.57 402 GLU A N 1
ATOM 3093 C CA . GLU A 1 402 ? -18.407 53.012 32.675 1.00 30.05 402 GLU A CA 1
ATOM 3094 C C . GLU A 1 402 ? -17.832 51.598 32.627 1.00 34.59 402 GLU A C 1
ATOM 3095 O O . GLU A 1 402 ? -18.579 50.624 32.548 1.00 35.76 402 GLU A O 1
ATOM 3101 N N . ARG A 1 403 ? -16.509 51.480 32.675 1.00 36.86 403 ARG A N 1
ATOM 3102 C CA . ARG A 1 403 ? -15.873 50.166 32.649 1.00 35.17 403 ARG A CA 1
ATOM 3103 C C . ARG A 1 403 ? -14.630 50.099 33.524 1.00 29.05 403 ARG A C 1
ATOM 3104 O O . ARG A 1 403 ? -13.959 49.071 33.581 1.00 34.05 403 ARG A O 1
ATOM 3112 N N . ALA A 1 404 ? -14.334 51.194 34.215 1.00 31.51 404 ALA A N 1
ATOM 3113 C CA . ALA A 1 404 ? -13.167 51.254 35.086 1.00 28.75 404 ALA A CA 1
ATOM 3114 C C . ALA A 1 404 ? -13.304 50.338 36.300 1.00 31.44 404 ALA A C 1
ATOM 3115 O O . ALA A 1 404 ? -12.309 49.817 36.804 1.00 23.29 404 ALA A O 1
ATOM 3117 N N . ASP A 1 405 ? -14.537 50.138 36.759 1.00 27.99 405 ASP A N 1
ATOM 3118 C CA . ASP A 1 405 ? -14.797 49.299 37.925 1.00 30.92 405 ASP A CA 1
ATOM 3119 C C . ASP A 1 405 ? -15.245 47.882 37.587 1.00 32.85 405 ASP A C 1
ATOM 3120 O O . ASP A 1 405 ? -15.435 47.059 38.482 1.00 37.36 405 ASP A O 1
ATOM 3125 N N . LEU A 1 406 ? -15.417 47.595 36.302 1.00 32.22 406 LEU A N 1
ATOM 3126 C CA . LEU A 1 406 ? -15.845 46.266 35.875 1.00 31.51 406 LEU A CA 1
ATOM 3127 C C . LEU A 1 406 ? -14.706 45.259 35.992 1.00 29.65 406 LEU A C 1
ATOM 3128 O O . LEU A 1 406 ? -13.540 45.605 35.809 1.00 28.36 406 LEU A O 1
ATOM 3133 N N . PRO A 1 407 ? -15.033 43.995 36.304 1.00 28.83 407 PRO A N 1
ATOM 3134 C CA . PRO A 1 407 ? -14.032 42.934 36.445 1.00 25.99 407 PRO A CA 1
ATOM 3135 C C . PRO A 1 407 ? -13.432 42.491 35.111 1.00 28.55 407 PRO A C 1
ATOM 3136 O O . PRO A 1 407 ? -14.106 42.503 34.082 1.00 26.84 407 PRO A O 1
ATOM 3140 N N . LEU A 1 408 ? -12.161 42.100 35.142 1.00 19.92 408 LEU A N 1
ATOM 3141 C CA . LEU A 1 408 ? -11.464 41.644 33.946 1.00 20.19 408 LEU A CA 1
ATOM 3142 C C . LEU A 1 408 ? -11.876 40.205 33.655 1.00 22.75 408 LEU A C 1
ATOM 3143 O O . LEU A 1 408 ? -12.223 39.459 34.570 1.00 25.11 408 LEU A O 1
ATOM 3148 N N . LEU A 1 409 ? -11.834 39.817 32.384 1.00 24.36 409 LEU A N 1
ATOM 3149 C CA . LEU A 1 409 ? -12.217 38.467 31.980 1.00 23.74 409 LEU A CA 1
ATOM 3150 C C . LEU A 1 409 ? -11.134 37.828 31.119 1.00 28.02 409 LEU A C 1
ATOM 3151 O O . LEU A 1 409 ? -11.385 36.851 30.410 1.00 31.17 409 LEU A O 1
ATOM 3156 N N . SER A 1 410 ? -9.930 38.381 31.184 1.00 18.88 410 SER A N 1
ATOM 3157 C CA . SER A 1 410 ? -8.820 37.877 30.390 1.00 23.85 410 SER A CA 1
ATOM 3158 C C . SER A 1 410 ? -8.259 36.545 30.863 1.00 24.79 410 SER A C 1
ATOM 3159 O O . SER A 1 410 ? -8.141 36.294 32.060 1.00 27.35 410 SER A O 1
ATOM 3162 N N . HIS A 1 411 ? -7.920 35.694 29.901 1.00 25.61 411 HIS A N 1
ATOM 3163 C CA . HIS A 1 411 ? -7.326 34.397 30.181 1.00 26.25 411 HIS A CA 1
ATOM 3164 C C . HIS A 1 411 ? -5.821 34.630 30.146 1.00 28.01 411 HIS A C 1
ATOM 3165 O O . HIS A 1 411 ? -5.353 35.571 29.508 1.00 26.45 411 HIS A O 1
ATOM 3172 N N . ASN A 1 412 ? -5.065 33.786 30.834 1.00 31.90 412 ASN A N 1
ATOM 3173 C CA . ASN A 1 412 ? -3.616 33.916 30.839 1.00 30.42 412 ASN A CA 1
ATOM 3174 C C . ASN A 1 412 ? -3.007 32.747 30.087 1.00 32.60 412 ASN A C 1
ATOM 3175 O O . ASN A 1 412 ? -3.312 31.589 30.368 1.00 40.10 412 ASN A O 1
ATOM 3180 N N . LEU A 1 413 ? -2.150 33.058 29.121 1.00 31.58 413 LEU A N 1
ATOM 3181 C CA . LEU A 1 413 ? -1.509 32.034 28.313 1.00 28.47 413 LEU A CA 1
ATOM 3182 C C . LEU A 1 413 ? -0.069 32.401 27.994 1.00 28.59 413 LEU A C 1
ATOM 3183 O O . LEU A 1 413 ? 0.265 33.575 27.843 1.00 26.57 413 LEU A O 1
ATOM 3188 N N . PRO A 1 414 ? 0.809 31.395 27.906 1.00 27.86 414 PRO A N 1
ATOM 3189 C CA . PRO A 1 414 ? 2.216 31.645 27.593 1.00 28.72 414 PRO A CA 1
ATOM 3190 C C . PRO A 1 414 ? 2.357 31.871 26.091 1.00 32.85 414 PRO A C 1
ATOM 3191 O O . PRO A 1 414 ? 1.427 31.602 25.332 1.00 32.45 414 PRO A O 1
ATOM 3195 N N . ALA A 1 415 ? 3.512 32.367 25.664 1.00 32.69 415 ALA A N 1
ATOM 3196 C CA . ALA A 1 415 ? 3.749 32.617 24.250 1.00 29.86 415 ALA A CA 1
ATOM 3197 C C . ALA A 1 415 ? 3.915 31.299 23.492 1.00 31.69 415 ALA A C 1
ATOM 3198 O O . ALA A 1 415 ? 4.978 31.020 22.935 1.00 33.70 415 ALA A O 1
ATOM 3200 N N . ASP A 1 416 ? 2.859 30.492 23.480 1.00 29.48 416 ASP A N 1
ATOM 3201 C CA . ASP A 1 416 ? 2.905 29.215 22.789 1.00 28.30 416 ASP A CA 1
ATOM 3202 C C . ASP A 1 416 ? 1.689 29.032 21.905 1.00 25.36 416 ASP A C 1
ATOM 3203 O O . ASP A 1 416 ? 0.563 28.973 22.397 1.00 26.89 416 ASP A O 1
ATOM 3204 N N . PHE A 1 417 ? 1.910 28.941 20.598 1.00 27.32 417 PHE A N 1
ATOM 3205 C CA . PHE A 1 417 ? 0.812 28.784 19.653 1.00 30.56 417 PHE A CA 1
ATOM 3206 C C . PHE A 1 417 ? -0.058 27.570 19.950 1.00 30.99 417 PHE A C 1
ATOM 3207 O O . PHE A 1 417 ? -1.248 27.564 19.638 1.00 27.25 417 PHE A O 1
ATOM 3215 N N . ALA A 1 418 ? 0.541 26.540 20.539 1.00 30.73 418 ALA A N 1
ATOM 3216 C CA . ALA A 1 418 ? -0.192 25.323 20.869 1.00 31.75 418 ALA A CA 1
ATOM 3217 C C . ALA A 1 418 ? -1.240 25.609 21.936 1.00 28.43 418 ALA A C 1
ATOM 3218 O O . ALA A 1 418 ? -2.377 25.148 21.843 1.00 29.27 418 ALA A O 1
ATOM 3220 N N . ALA A 1 419 ? -0.850 26.375 22.950 1.00 31.18 419 ALA A N 1
ATOM 3221 C CA . ALA A 1 419 ? -1.758 26.726 24.032 1.00 30.69 419 ALA A CA 1
ATOM 3222 C C . ALA A 1 419 ? -2.905 27.572 23.494 1.00 30.36 419 ALA A C 1
ATOM 3223 O O . ALA A 1 419 ? -4.068 27.337 23.819 1.00 30.33 419 ALA A O 1
ATOM 3225 N N . LEU A 1 420 ? -2.570 28.559 22.669 1.00 29.95 420 LEU A N 1
ATOM 3226 C CA . LEU A 1 420 ? -3.576 29.439 22.085 1.00 30.41 420 LEU A CA 1
ATOM 3227 C C . LEU A 1 420 ? -4.560 28.640 21.247 1.00 27.61 420 LEU A C 1
ATOM 3228 O O . LEU A 1 420 ? -5.774 28.789 21.384 1.00 27.37 420 LEU A O 1
ATOM 3233 N N . ARG A 1 421 ? -4.024 27.787 20.381 1.00 27.46 421 ARG A N 1
ATOM 3234 C CA . ARG A 1 421 ? -4.844 26.966 19.505 1.00 27.64 421 ARG A CA 1
ATOM 3235 C C . ARG A 1 421 ? -5.863 26.162 20.302 1.00 31.96 421 ARG A C 1
ATOM 3236 O O . ARG A 1 421 ? -7.017 26.038 19.892 1.00 28.24 421 ARG A O 1
ATOM 3244 N N . LYS A 1 422 ? -5.437 25.618 21.439 1.00 31.86 422 LYS A N 1
ATOM 3245 C CA . LYS A 1 422 ? -6.332 24.828 22.276 1.00 35.15 422 LYS A CA 1
ATOM 3246 C C . LYS A 1 422 ? -7.416 25.693 22.903 1.00 34.32 422 LYS A C 1
ATOM 3247 O O . LYS A 1 422 ? -8.593 25.336 22.881 1.00 35.30 422 LYS A O 1
ATOM 3253 N N . LEU A 1 423 ? -7.019 26.833 23.457 1.00 31.45 423 LEU A N 1
ATOM 3254 C CA . LEU A 1 423 ? -7.972 27.734 24.088 1.00 34.54 423 LEU A CA 1
ATOM 3255 C C . LEU A 1 423 ? -9.016 28.198 23.079 1.00 34.15 423 LEU A C 1
ATOM 3256 O O . LEU A 1 423 ? -10.197 28.315 23.408 1.00 36.77 423 LEU A O 1
ATOM 3261 N N . MET A 1 424 ? -8.580 28.458 21.851 1.00 31.40 424 MET A N 1
ATOM 3262 C CA . MET A 1 424 ? -9.497 28.906 20.812 1.00 29.17 424 MET A CA 1
ATOM 3263 C C . MET A 1 424 ? -10.479 27.806 20.436 1.00 30.77 424 MET A C 1
ATOM 3264 O O . MET A 1 424 ? -11.634 28.081 20.110 1.00 27.67 424 MET A O 1
ATOM 3269 N N . MET A 1 425 ? -10.021 26.559 20.488 1.00 26.73 425 MET A N 1
ATOM 3270 C CA . MET A 1 425 ? -10.880 25.429 20.161 1.00 30.83 425 MET A CA 1
ATOM 3271 C C . MET A 1 425 ? -11.757 25.052 21.352 1.00 32.51 425 MET A C 1
ATOM 3272 O O . MET A 1 425 ? -12.581 24.142 21.267 1.00 34.20 425 MET A O 1
ATOM 3277 N N . ASN A 1 426 ? -11.575 25.766 22.460 1.00 33.70 426 ASN A N 1
ATOM 3278 C CA . ASN A 1 426 ? -12.344 25.522 23.676 1.00 35.35 426 ASN A CA 1
ATOM 3279 C C . ASN A 1 426 ? -13.362 26.626 23.916 1.00 37.42 426 ASN A C 1
ATOM 3280 O O . ASN A 1 426 ? -14.220 26.509 24.790 1.00 39.20 426 ASN A O 1
ATOM 3285 N N . HIS A 1 427 ? -13.260 27.701 23.141 1.00 41.11 427 HIS A N 1
ATOM 3286 C CA . HIS A 1 427 ? -14.170 28.829 23.283 1.00 41.73 427 HIS A CA 1
ATOM 3287 C C . HIS A 1 427 ? -14.823 29.204 21.961 1.00 44.29 427 HIS A C 1
ATOM 3288 O O . HIS A 1 427 ? -14.920 30.381 21.616 1.00 49.37 427 HIS A O 1
ATOM 3295 N N . GLN A 1 428 ? -15.270 28.195 21.225 1.00 45.85 428 GLN A N 1
ATOM 3296 C CA . GLN A 1 428 ? -15.924 28.416 19.944 1.00 51.52 428 GLN A CA 1
ATOM 3297 C C . GLN A 1 428 ? -17.307 29.022 20.143 1.00 56.45 428 GLN A C 1
ATOM 3298 O O . GLN A 1 428 ? -17.773 29.737 19.231 1.00 59.14 428 GLN A O 1
#

InterPro domains:
  IPR000634 Serine/threonine dehydratase, pyridoxal-phosphate-binding site [PS00165] (97-111)
  IPR001926 Tryptophan synthase beta chain-like, PALP domain [PF00291] (97-368)
  IPR004450 Threonine synthase-like [TIGR00260] (52-397)
  IPR029144 Threonine synthase, N-terminal [PF14821] (7-80)
  IPR036052 Tryptophan synthase beta chain-like, PALP domain superfamily [G3DSA:3.40.50.1100] (90-394)
  IPR036052 Tryptophan synthase beta chain-like, PALP domain superfamily [G3DSA:3.40.50.1100] (103-404)
  IPR036052 Tryptophan synthase beta chain-like, PALP domain superfamily [SSF53686] (1-426)
  IPR037158 Threonine synthase, N-terminal domain superfamily [G3DSA:3.90.1380.10] (1-81)
  IPR051166 Threonine Synthase [PTHR42690] (1-320)

Nearest PDB structures (foldseek):
  1vb3-assembly1_A  TM=1.002E+00  e=2.390E-87  Escherichia coli
  4f4f-assembly2_B  TM=8.901E-01  e=1.762E-36  Brucella melitensis bv. 1 str. 16M
  1kl7-assembly2_B  TM=8.670E-01  e=3.348E-33  Saccharomyces cerevisiae
  8g1y-assembly2_B  TM=8.647E-01  e=2.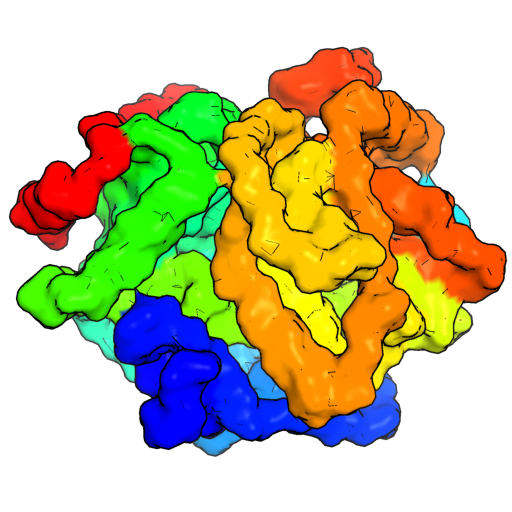096E-30  Streptococcus pneumoniae TIGR4
  3v7n-assembly1_A  TM=8.447E-01  e=1.383E-29  Burkholderia thailandensis E264

Sequence (428 aa):
MKLYNLKDHNEQVSFAQAVTQGLGKNQGLFFPHDLPEFSLTEIDEMLKLDFVTRSAKILSAFIGDEIPQEILEERVRAAFAFPAPVANVESDVGCLELFHGPTLAFKDFGGRFMAQMLTHIAGDKPVTILTATSGDTGAAVAHAFYGLPNVKVVILYPRGKISPLQEKLFCTLGGNIETVAIDGDFDACQALVKQAFDDEELKVALGLNSANSINISRLLAQICYYFEAVAQLPQETRNQLVVSVPSGNFGDLTAGLLAKSLGLPVKRFIAATNVNDTVPRFLHDGQWSPKATQATLSNAMDVSQPNNWPRVEELFRRKIWQLKELGYAAVDDETTQQTMRELKELGYTSEPHAAVAYRALRDQLNPGEYGLFLGTAHPAKFKESVEAILGETLDLPKELAERADLPLLSHNLPADFAALRKLMMNHQ

CATH classification: 3.90.1380.10 (+2 more: 3.40.50.1100, 3.40.50.1100)

B-factor: mean 30.84, std 8.81, range [11.45, 77.05]

Radius of gyration: 20.04 Å; Cα contacts (8 Å, |Δi|>4): 877; chains: 1; bounding box: 47×56×48 Å

Secondary structure (DSSP, 8-state):
--EEETTEEEEEE-HHHHHHH-SBGGGBPEEESS-----HHHHHHHTTS-HHHHHHHHHHHHHGGGS-HHHHHHHHHHH--S---EEEEETTEEEEE---STTSBTHHHHHHHHHHHHHHHTTT--EEEEEE-SSSHHHHHHHHTTT-TTEEEEEEEETT-S-HHHHHHHHS--TTEEEEEEES-HHHHHHHHHHGGG-HHHHHHHTEE--STTSHHHHHHTTHHHHHHHTTS-TTTTTSEEEEEE-SS-HHHHHHHHHHHTT---SEEEEEE-S--HHHHHHHHS---PPPP---SSGGG--SS-TTHHHHHHHHHHTT--GGGSEEEE--HHHHHHHHHHHHHTT----HHHHHHHHHHHTT--TT-EEEEEE-B-GGGGHHHHHHHHTS--PPPHHHHHHHSSPP--EEEES-HHHHHHHHTT--

Foldseek 3Di:
DKKAFLVGRVDMDALLCLLLLLADPPRTFIAQPDQAADDPVVLVVLLVDDLLLSLLVLLCSRNPPVDDSVVSSVQQCVQPVFDQDWDDLDPQEIARQCQRALQFFVLSQLLLSSLSSCCVSVNLAQAEAEEEALFRNLLSNQVNCPPSPSYAYEYEAAAPQYFLLSQLSRQQRDDSYAYAHAPFHRQLSVVLLSVQSNPPVNCVVRSYHYSPLSRVSSLSSLLSSLSVHLSNDDPQQQQQEEEFELAALCSNVLSPVSNVSRPRHHQAYEHFYAPLPQPVVCLVPVDRDFDGFDRAQPSRRRHRHNPCVSSVVVSCVVVVHDSNRHHYDYHYRVQQLVLQQVSVVSVHHAGSRQSRRCVSCVVPRDPSHHYYTYRRGDRLSNQVVSCVSNVHHDDHDPSRVVRSPRDGNYDYDYSDSVRVSVVVVVVD